Protein AF-K9UGD4-F1 (afdb_monomer)

Solvent-accessible surface area (backbone atoms only — not comparable to full-atom values): 19924 Å² total; per-residue (Å²): 114,71,71,57,47,52,51,20,52,48,38,29,52,51,13,61,75,68,72,34,64,68,47,26,52,52,15,49,51,51,35,48,65,64,44,52,64,57,52,49,63,68,46,60,83,74,57,71,91,86,61,56,80,67,58,57,52,52,53,53,53,51,52,52,50,51,54,50,50,53,50,49,40,57,74,69,40,46,65,58,52,51,49,55,59,54,70,76,49,70,60,68,63,57,50,52,54,50,51,54,54,48,52,53,50,50,52,51,53,51,50,50,51,51,52,51,51,52,50,52,49,51,53,53,51,50,52,52,53,49,49,51,51,51,52,51,50,49,52,54,50,51,51,49,52,54,51,51,54,46,52,51,58,44,48,69,49,31,34,44,99,85,69,45,63,50,54,49,78,66,42,27,52,51,45,34,52,53,51,46,55,49,52,72,74,43,55,34,62,54,40,28,53,50,50,38,49,38,26,75,71,46,30,42,41,31,28,28,57,41,92,87,77,60,33,62,36,66,37,100,85,78,43,75,30,74,26,86,84,84,27,55,44,52,35,65,56,49,66,68,43,41,60,34,64,38,45,66,22,65,34,58,58,19,54,40,50,61,23,30,30,34,45,14,32,34,30,42,15,34,28,38,47,12,32,36,23,34,12,34,29,41,49,14,31,32,35,48,11,32,40,38,72,39,32,44,47,34,48,42,81,89,54,40,30,49,48,51,95,91,52,80,57,35,64,70,53,0,34,31,22,10,33,40,45,31,55,29,38,29,41,66,41,34,66,68,48,70,67,57,48,49,52,49,33,25,54,27,38,76,71,19,40,75,29,36,68,92,54,46,84,94,51,63,59,57,53,79,71,55,74,62,86,75,60,64,69,70,69,64,70,84,77,118

InterPro domains:
  IPR001646 Pentapeptide repeat [PF00805] (259-296)

Radius of gyration: 50.96 Å; Cα contacts (8 Å, |Δi|>4): 561; chains: 1; bounding box: 109×53×135 Å

Sequence (384 aa):
MIWFNVLGAIAIGCGILFKNTGLTVAGCAISFGLSVPIIYRGIRPKIPRTLSSRQQLQIVTTITMLVVIINLLKFGGFFTYIGNLSAGTDWSAVGALGLWGGAIGQTIVATIAALVSWRQYIVSRDLTLEQNRLNHQQNVITQQQTIDNYFQGICDLVLDDNGFLEDWPQERAFAVGRTAALLGSVNAEGKARVLRFLSRSKLLTPLERDLRLGRVVLNGDGRYDEDRIAGVRVINLGVILAGTDLSKTDLPWTDLSDANLIRTNLSGCVLFKANLARAILYQAKLTNADIFGARFFYGDLESATPRARDRTPDYITGEFSGAVVEDVDFTNVRRMSEEQRYYCCAWCGEASRRTIPGGCKGIPNRLLSIDYSSSAQAFDDDYM

Mean predicted aligned error: 15.13 Å

Nearest PDB structures (foldseek):
  5di5-assembly1_A-2  TM=8.325E-01  e=1.592E-05  synthetic construct
  4yc5-assembly1_A  TM=8.523E-01  e=4.695E-05  synthetic construct
  2j8i-assembly2_B  TM=9.470E-01  e=1.985E-04  Nostoc punctiforme
  5dra-assembly1_A-2  TM=7.781E-01  e=2.424E-05  synthetic construct
  3n90-assembly1_A  TM=4.749E-01  e=1.004E-06  Arabidopsis thaliana

Organism: Chamaesiphon minutus (strain ATCC 27169 / PCC 6605) (NCBI:txid1173020)

pLDDT: mean 84.46, std 14.89, range [32.44, 98.25]

Structure (mmCIF, N/CA/C/O backbone):
data_AF-K9UGD4-F1
#
_entry.id   AF-K9UGD4-F1
#
loop_
_atom_site.group_PDB
_atom_site.id
_atom_site.type_symbol
_atom_site.label_atom_id
_atom_site.label_alt_id
_atom_site.label_comp_id
_atom_site.label_asym_id
_atom_site.label_entity_id
_atom_site.label_seq_id
_atom_site.pdbx_PDB_ins_code
_atom_site.Cartn_x
_atom_site.Cartn_y
_atom_site.Cartn_z
_atom_site.occupancy
_atom_site.B_iso_or_equiv
_atom_site.auth_seq_id
_atom_site.auth_comp_id
_atom_site.auth_asym_id
_atom_site.auth_atom_id
_atom_site.pdbx_PDB_model_num
ATOM 1 N N . MET A 1 1 ? 46.139 -9.543 -102.394 1.00 53.31 1 MET A N 1
ATOM 2 C CA . MET A 1 1 ? 46.647 -9.008 -101.106 1.00 53.31 1 MET A CA 1
ATOM 3 C C . MET A 1 1 ? 47.689 -9.906 -100.445 1.00 53.31 1 MET A C 1
ATOM 5 O O . MET A 1 1 ? 48.696 -9.365 -100.020 1.00 53.31 1 MET A O 1
ATOM 9 N N . ILE A 1 2 ? 47.523 -11.237 -100.407 1.00 54.72 2 ILE A N 1
ATOM 10 C CA . ILE A 1 2 ? 48.516 -12.165 -99.813 1.00 54.72 2 ILE A CA 1
ATOM 11 C C . ILE A 1 2 ? 49.911 -12.018 -100.460 1.00 54.72 2 ILE A C 1
ATOM 13 O O . ILE A 1 2 ? 50.907 -11.933 -99.751 1.00 54.72 2 ILE A O 1
ATOM 17 N N . TRP A 1 3 ? 49.971 -11.846 -101.786 1.00 55.94 3 TRP A N 1
ATOM 18 C CA . TRP A 1 3 ? 51.218 -11.637 -102.538 1.00 55.94 3 TRP A CA 1
ATOM 19 C C . TRP A 1 3 ? 52.055 -10.419 -102.098 1.00 55.94 3 TRP A C 1
ATOM 21 O O . TRP A 1 3 ? 53.278 -10.461 -102.186 1.00 55.94 3 TRP A O 1
ATOM 31 N N . PHE A 1 4 ? 51.435 -9.365 -101.555 1.00 61.09 4 PHE A N 1
ATOM 32 C CA . PHE A 1 4 ? 52.164 -8.180 -101.081 1.00 61.09 4 PHE A CA 1
ATOM 33 C C . PHE A 1 4 ? 52.776 -8.372 -99.682 1.00 61.09 4 PHE A C 1
ATOM 35 O O . PHE A 1 4 ? 53.856 -7.852 -99.418 1.00 61.09 4 PHE A O 1
ATOM 42 N N . ASN A 1 5 ? 52.155 -9.181 -98.814 1.00 59.47 5 ASN A N 1
ATOM 43 C CA . ASN A 1 5 ? 52.759 -9.574 -97.533 1.00 59.47 5 ASN A CA 1
ATOM 44 C C . ASN A 1 5 ? 53.927 -10.548 -97.732 1.00 59.47 5 ASN A C 1
ATOM 46 O O . ASN A 1 5 ? 54.911 -10.486 -97.000 1.00 59.47 5 ASN A O 1
ATOM 50 N N . VAL A 1 6 ? 53.851 -11.402 -98.757 1.00 66.19 6 VAL A N 1
ATOM 51 C CA . VAL A 1 6 ? 54.970 -12.266 -99.158 1.00 66.19 6 VAL A CA 1
ATOM 52 C C . VAL A 1 6 ? 56.151 -11.421 -99.652 1.00 66.19 6 VAL A C 1
ATOM 54 O O . VAL A 1 6 ? 57.276 -11.657 -99.225 1.00 66.19 6 VAL A O 1
ATOM 57 N N . LEU A 1 7 ? 55.908 -10.369 -100.445 1.00 66.25 7 LEU A N 1
ATOM 58 C CA . LEU A 1 7 ? 56.938 -9.394 -100.840 1.00 66.25 7 LEU A CA 1
ATOM 59 C C . LEU A 1 7 ? 57.565 -8.662 -99.641 1.00 66.25 7 LEU A C 1
ATOM 61 O O . LEU A 1 7 ? 58.784 -8.512 -99.588 1.00 66.25 7 LEU A O 1
ATOM 65 N N . GLY A 1 8 ? 56.758 -8.260 -98.653 1.00 64.50 8 GLY A N 1
ATOM 66 C CA . GLY A 1 8 ? 57.254 -7.670 -97.404 1.00 64.50 8 GLY A CA 1
ATOM 67 C C . GLY A 1 8 ? 58.125 -8.636 -96.591 1.00 64.50 8 GLY A C 1
ATOM 68 O O . GLY A 1 8 ? 59.194 -8.255 -96.121 1.00 64.50 8 GLY A O 1
ATOM 69 N N . ALA A 1 9 ? 57.723 -9.905 -96.480 1.00 66.38 9 ALA A N 1
ATOM 70 C CA . ALA A 1 9 ? 58.501 -10.942 -95.800 1.00 66.38 9 ALA A CA 1
ATOM 71 C C . ALA A 1 9 ? 59.818 -11.270 -96.528 1.00 66.38 9 ALA A C 1
ATOM 73 O O . ALA A 1 9 ? 60.846 -11.457 -95.877 1.00 66.38 9 ALA A O 1
ATOM 74 N N . ILE A 1 10 ? 59.816 -11.268 -97.866 1.00 72.44 10 ILE A N 1
ATOM 75 C CA . ILE A 1 10 ? 61.026 -11.429 -98.686 1.00 72.44 10 ILE A CA 1
ATOM 76 C C . ILE A 1 10 ? 61.976 -10.239 -98.482 1.00 72.44 10 ILE A C 1
ATOM 78 O O . ILE A 1 10 ? 63.172 -10.444 -98.298 1.00 72.44 10 ILE A O 1
ATOM 82 N N . ALA A 1 11 ? 61.464 -9.004 -98.435 1.00 67.56 11 ALA A N 1
ATOM 83 C CA . ALA A 1 11 ? 62.275 -7.814 -98.165 1.00 67.56 11 ALA A CA 1
ATOM 84 C C . ALA A 1 11 ? 62.915 -7.840 -96.762 1.00 67.56 11 ALA A C 1
ATOM 86 O O . ALA A 1 11 ? 64.081 -7.473 -96.608 1.00 67.56 11 ALA A O 1
ATOM 87 N N . ILE A 1 12 ? 62.189 -8.335 -95.753 1.00 72.12 12 ILE A N 1
ATOM 88 C CA . ILE A 1 12 ? 62.717 -8.556 -94.397 1.00 72.12 12 ILE A CA 1
ATOM 89 C C . ILE A 1 12 ? 63.806 -9.638 -94.414 1.00 72.12 12 ILE A C 1
ATOM 91 O O . ILE A 1 12 ? 64.888 -9.416 -93.875 1.00 72.12 12 ILE A O 1
ATOM 95 N N . GLY A 1 13 ? 63.561 -10.775 -95.076 1.00 69.44 13 GLY A N 1
ATOM 96 C CA . GLY A 1 13 ? 64.538 -11.861 -95.211 1.00 69.44 13 GLY A CA 1
ATOM 97 C C . GLY A 1 13 ? 65.832 -11.413 -95.897 1.00 69.44 13 GLY A C 1
ATOM 98 O O . GLY A 1 13 ? 66.921 -11.661 -95.380 1.00 69.44 13 GLY A O 1
ATOM 99 N N . CYS A 1 14 ? 65.722 -10.666 -97.000 1.00 71.00 14 CYS A N 1
ATOM 100 C CA . CYS A 1 14 ? 66.868 -10.064 -97.682 1.00 71.00 14 CYS A CA 1
ATOM 101 C C . CYS A 1 14 ? 67.593 -9.037 -96.797 1.00 71.00 14 CYS A C 1
ATOM 103 O O . CYS A 1 14 ? 68.820 -9.027 -96.751 1.00 71.00 14 CYS A O 1
ATOM 105 N N . GLY A 1 15 ? 66.868 -8.201 -96.048 1.00 68.69 15 GLY A N 1
ATOM 106 C CA . GLY A 1 15 ? 67.481 -7.228 -95.140 1.00 68.69 15 GLY A CA 1
ATOM 107 C C . GLY A 1 15 ? 68.288 -7.878 -94.008 1.00 68.69 15 GLY A C 1
ATOM 108 O O . GLY A 1 15 ? 69.361 -7.383 -93.666 1.00 68.69 15 GLY A O 1
ATOM 109 N N . ILE A 1 16 ? 67.816 -9.012 -93.474 1.00 72.69 16 ILE A N 1
ATOM 110 C CA . ILE A 1 16 ? 68.529 -9.797 -92.451 1.00 72.69 16 ILE A CA 1
ATOM 111 C C . ILE A 1 16 ? 69.770 -10.475 -93.053 1.00 72.69 16 ILE A C 1
ATOM 113 O O . ILE A 1 16 ? 70.847 -10.402 -92.462 1.00 72.69 16 ILE A O 1
ATOM 117 N N . LEU A 1 17 ? 69.647 -11.077 -94.242 1.00 74.38 17 LEU A N 1
ATOM 118 C CA . LEU A 1 17 ? 70.752 -11.755 -94.936 1.00 74.38 17 LEU A CA 1
ATOM 119 C C . LEU A 1 17 ? 71.898 -10.804 -95.308 1.00 74.38 17 LEU A C 1
ATOM 121 O O . LEU A 1 17 ? 73.062 -11.147 -95.123 1.00 74.38 17 LEU A O 1
ATOM 125 N N . PHE A 1 18 ? 71.583 -9.593 -95.774 1.00 76.25 18 PHE A N 1
ATOM 126 C CA . PHE A 1 18 ? 72.583 -8.594 -96.169 1.00 76.25 18 PHE A CA 1
ATOM 127 C C . PHE A 1 18 ? 72.978 -7.624 -95.039 1.00 76.25 18 PHE A C 1
ATOM 129 O O . PHE A 1 18 ? 73.669 -6.641 -95.299 1.00 76.25 18 PHE A O 1
ATOM 136 N N . LYS A 1 19 ? 72.546 -7.877 -93.789 1.00 69.94 19 LYS A N 1
ATOM 137 C CA . LYS A 1 19 ? 72.773 -7.012 -92.608 1.00 69.94 19 LYS A CA 1
ATOM 138 C C . LYS A 1 19 ? 72.450 -5.526 -92.850 1.00 69.94 19 LYS A C 1
ATOM 140 O O . LYS A 1 19 ? 73.066 -4.643 -92.257 1.00 69.94 19 LYS A O 1
ATOM 145 N N . ASN A 1 20 ? 71.474 -5.237 -93.708 1.00 73.44 20 ASN A N 1
ATOM 146 C CA . ASN A 1 20 ? 71.065 -3.872 -94.017 1.00 73.44 20 ASN A CA 1
ATOM 147 C C . ASN A 1 20 ? 69.821 -3.512 -93.198 1.00 73.44 20 ASN A C 1
ATOM 149 O O . ASN A 1 20 ? 68.700 -3.912 -93.531 1.00 73.44 20 ASN A O 1
ATOM 153 N N . THR A 1 21 ? 70.039 -2.739 -92.132 1.00 70.06 21 THR A N 1
ATOM 154 C CA . THR A 1 21 ? 69.009 -2.273 -91.192 1.00 70.06 21 THR A CA 1
ATOM 155 C C . THR A 1 21 ? 67.934 -1.419 -91.862 1.00 70.06 21 THR A C 1
ATOM 157 O O . THR A 1 21 ? 66.762 -1.527 -91.509 1.00 70.06 21 THR A O 1
ATOM 160 N N . GLY A 1 22 ? 68.284 -0.617 -92.872 1.00 73.81 22 GLY A N 1
ATOM 161 C CA . GLY A 1 22 ? 67.316 0.219 -93.590 1.00 73.81 22 GLY A CA 1
ATOM 162 C C . GLY A 1 22 ? 66.292 -0.608 -94.367 1.00 73.81 22 GLY A C 1
ATOM 163 O O . GLY A 1 22 ? 65.090 -0.350 -94.295 1.00 73.81 22 GLY A O 1
ATOM 164 N N . LEU A 1 23 ? 66.755 -1.658 -95.051 1.00 74.00 23 LEU A N 1
ATOM 165 C CA . LEU A 1 23 ? 65.893 -2.539 -95.844 1.00 74.00 23 LEU A CA 1
ATOM 166 C C . LEU A 1 23 ? 64.954 -3.373 -94.958 1.00 74.00 23 LEU A C 1
ATOM 168 O O . LEU A 1 23 ? 63.794 -3.594 -95.304 1.00 74.00 23 LEU A O 1
ATOM 172 N N . THR A 1 24 ? 65.442 -3.794 -93.788 1.00 70.25 24 THR A N 1
ATOM 173 C CA . THR A 1 24 ? 64.642 -4.544 -92.807 1.00 70.25 24 THR A CA 1
ATOM 174 C C . THR A 1 24 ? 63.559 -3.670 -92.190 1.00 70.25 24 THR A C 1
ATOM 176 O O . THR A 1 24 ? 62.409 -4.095 -92.101 1.00 70.25 24 THR A O 1
ATOM 179 N N . VAL A 1 25 ? 63.894 -2.432 -91.817 1.00 72.56 25 VAL A N 1
ATOM 180 C CA . VAL A 1 25 ? 62.923 -1.470 -91.274 1.00 72.56 25 VAL A CA 1
ATOM 181 C C . VAL A 1 25 ? 61.857 -1.122 -92.315 1.00 72.56 25 VAL A C 1
ATOM 183 O O . VAL A 1 25 ? 60.670 -1.132 -91.989 1.00 72.56 25 VAL A O 1
ATOM 186 N N . ALA A 1 26 ? 62.246 -0.894 -93.573 1.00 73.06 26 ALA A N 1
ATOM 187 C CA . ALA A 1 26 ? 61.303 -0.630 -94.660 1.00 73.06 26 ALA A CA 1
ATOM 188 C C . ALA A 1 26 ? 60.373 -1.829 -94.925 1.00 73.06 26 ALA A C 1
ATOM 190 O O . ALA A 1 26 ? 59.159 -1.657 -95.045 1.00 73.06 26 ALA A O 1
ATOM 191 N N . GLY A 1 27 ? 60.916 -3.052 -94.940 1.00 71.31 27 GLY A N 1
ATOM 192 C CA . GLY A 1 27 ? 60.131 -4.282 -95.076 1.00 71.31 27 GLY A CA 1
ATOM 193 C C . GLY A 1 27 ? 59.131 -4.478 -93.931 1.00 71.31 27 GLY A C 1
ATOM 194 O O . GLY A 1 27 ? 57.958 -4.761 -94.178 1.00 71.31 27 GLY A O 1
ATOM 195 N N . CYS A 1 28 ? 59.556 -4.245 -92.684 1.00 72.25 28 CYS A N 1
ATOM 196 C CA . CYS A 1 28 ? 58.683 -4.283 -91.509 1.00 72.25 28 CYS A CA 1
ATOM 197 C C . CYS A 1 28 ? 57.573 -3.227 -91.578 1.00 72.25 28 CYS A C 1
ATOM 199 O O . CYS A 1 28 ? 56.420 -3.546 -91.293 1.00 72.25 28 CYS A O 1
ATOM 201 N N . ALA A 1 29 ? 57.887 -1.998 -91.996 1.00 73.25 29 ALA A N 1
ATOM 202 C CA . ALA A 1 29 ? 56.906 -0.921 -92.121 1.00 73.25 29 ALA A CA 1
ATOM 203 C C . ALA A 1 29 ? 55.830 -1.234 -93.176 1.00 73.25 29 ALA A C 1
ATOM 205 O O . ALA A 1 29 ? 54.641 -1.040 -92.921 1.00 73.25 29 ALA A O 1
ATOM 206 N N . ILE A 1 30 ? 56.230 -1.785 -94.327 1.00 72.81 30 ILE A N 1
ATOM 207 C CA . ILE A 1 30 ? 55.307 -2.197 -95.395 1.00 72.81 30 ILE A CA 1
ATOM 208 C C . ILE A 1 30 ? 54.422 -3.358 -94.923 1.00 72.81 30 ILE A C 1
ATOM 210 O O . ILE A 1 30 ? 53.201 -3.306 -95.072 1.00 72.81 30 ILE A O 1
ATOM 214 N N . SER A 1 31 ? 55.017 -4.378 -94.299 1.00 72.25 31 SER A N 1
ATOM 215 C CA . SER A 1 31 ? 54.279 -5.545 -93.798 1.00 72.25 31 SER A CA 1
ATOM 216 C C . SER A 1 31 ? 53.299 -5.164 -92.679 1.00 72.25 31 SER A C 1
ATOM 218 O O . SER A 1 31 ? 52.164 -5.647 -92.632 1.00 72.25 31 SER A O 1
ATOM 220 N N . PHE A 1 32 ? 53.689 -4.222 -91.814 1.00 75.00 32 PHE A N 1
ATOM 221 C CA . PHE A 1 32 ? 52.824 -3.667 -90.776 1.00 75.00 32 PHE A CA 1
ATOM 222 C C . PHE A 1 32 ? 51.655 -2.877 -91.379 1.00 75.00 32 PHE A C 1
ATOM 224 O O . PHE A 1 32 ? 50.497 -3.164 -91.069 1.00 75.00 32 PHE A O 1
ATOM 231 N N . GLY A 1 33 ? 51.932 -1.946 -92.298 1.00 72.06 33 GLY A N 1
ATOM 232 C CA . GLY A 1 33 ? 50.908 -1.130 -92.958 1.00 72.06 33 GLY A CA 1
ATOM 233 C C . GLY A 1 33 ? 49.870 -1.957 -93.724 1.00 72.06 33 GLY A C 1
ATOM 234 O O . GLY A 1 33 ? 48.686 -1.625 -93.708 1.00 72.06 33 GLY A O 1
ATOM 235 N N . LEU A 1 34 ? 50.283 -3.074 -94.330 1.00 72.69 34 LEU A N 1
ATOM 236 C CA . LEU A 1 34 ? 49.388 -3.993 -95.043 1.00 72.69 34 LEU A CA 1
ATOM 237 C C . LEU A 1 34 ? 48.601 -4.930 -94.113 1.00 72.69 34 LEU A C 1
ATOM 239 O O . LEU A 1 34 ? 47.505 -5.370 -94.469 1.00 72.69 34 LEU A O 1
ATOM 243 N N . SER A 1 35 ? 49.119 -5.218 -92.917 1.00 68.88 35 SER A N 1
ATOM 244 C CA . SER A 1 35 ? 48.467 -6.101 -91.940 1.00 68.88 35 SER A CA 1
ATOM 245 C C . SER A 1 35 ? 47.388 -5.390 -91.113 1.00 68.88 35 SER A C 1
ATOM 247 O O . SER A 1 35 ? 46.383 -6.006 -90.749 1.00 68.88 35 SER A O 1
ATOM 249 N N . VAL A 1 36 ? 47.536 -4.082 -90.866 1.00 70.94 36 VAL A N 1
ATOM 250 C CA . VAL A 1 36 ? 46.583 -3.276 -90.077 1.00 70.94 36 VAL A CA 1
ATOM 251 C C . VAL A 1 36 ? 45.142 -3.315 -90.631 1.00 70.94 36 VAL A C 1
ATOM 253 O O . VAL A 1 36 ? 44.228 -3.591 -89.851 1.00 70.94 36 VAL A O 1
ATOM 256 N N . PRO A 1 37 ? 44.875 -3.134 -91.943 1.00 67.06 37 PRO A N 1
ATOM 257 C CA . PRO A 1 37 ? 43.516 -3.185 -92.495 1.00 67.06 37 PRO A CA 1
ATOM 258 C C . PRO A 1 37 ? 42.855 -4.567 -92.388 1.00 67.06 37 PRO A C 1
ATOM 260 O O . PRO A 1 37 ? 41.634 -4.667 -92.244 1.00 67.06 37 PRO A O 1
ATOM 263 N N . ILE A 1 38 ? 43.657 -5.636 -92.456 1.00 68.19 38 ILE A N 1
ATOM 264 C CA . ILE A 1 38 ? 43.190 -7.028 -92.373 1.00 68.19 38 ILE A CA 1
ATOM 265 C C . ILE A 1 38 ? 42.728 -7.326 -90.946 1.00 68.19 38 ILE A C 1
ATOM 267 O O . ILE A 1 38 ? 41.613 -7.808 -90.735 1.00 68.19 38 ILE A O 1
ATOM 271 N N . ILE A 1 39 ? 43.551 -6.957 -89.964 1.00 65.25 39 ILE A N 1
ATOM 272 C CA . ILE A 1 39 ? 43.232 -7.099 -88.542 1.00 65.25 39 ILE A CA 1
ATOM 273 C C . ILE A 1 39 ? 42.026 -6.219 -88.179 1.00 65.25 39 ILE A C 1
ATOM 275 O O . ILE A 1 39 ? 41.103 -6.681 -87.508 1.00 65.25 39 ILE A O 1
ATOM 279 N N . TYR A 1 40 ? 41.969 -4.987 -88.695 1.00 66.81 40 TYR A N 1
ATOM 280 C CA . TYR A 1 40 ? 40.851 -4.068 -88.467 1.00 66.81 40 TYR A CA 1
ATOM 281 C C . TYR A 1 40 ? 39.510 -4.640 -88.956 1.00 66.81 40 TYR A C 1
ATOM 283 O O . TYR A 1 40 ? 38.514 -4.576 -88.234 1.00 66.81 40 TYR A O 1
ATOM 291 N N . ARG A 1 41 ? 39.472 -5.278 -90.137 1.00 66.69 41 ARG A N 1
ATOM 292 C CA . ARG A 1 41 ? 38.261 -5.964 -90.630 1.00 66.69 41 ARG A CA 1
ATOM 293 C C . ARG A 1 41 ? 37.861 -7.170 -89.776 1.00 66.69 41 ARG A C 1
ATOM 295 O O . ARG A 1 41 ? 36.665 -7.391 -89.608 1.00 66.69 41 ARG A O 1
ATOM 302 N N . GLY A 1 42 ? 38.823 -7.915 -89.230 1.00 66.12 42 GLY A N 1
ATOM 303 C CA . GLY A 1 42 ? 38.563 -9.085 -88.381 1.00 66.12 42 GLY A CA 1
ATOM 304 C C . GLY A 1 42 ? 38.074 -8.743 -86.968 1.00 66.12 42 GLY A C 1
ATOM 305 O O . GLY A 1 42 ? 37.269 -9.482 -86.402 1.00 66.12 42 GLY A O 1
ATOM 306 N N . ILE A 1 43 ? 38.518 -7.613 -86.408 1.00 61.22 43 ILE A N 1
ATOM 307 C CA . ILE A 1 43 ? 38.141 -7.171 -85.056 1.00 61.22 43 ILE A CA 1
ATOM 308 C C . ILE A 1 43 ? 36.819 -6.383 -85.064 1.00 61.22 43 ILE A C 1
ATOM 310 O O . ILE A 1 43 ? 36.044 -6.497 -84.115 1.00 61.22 43 ILE A O 1
ATOM 314 N N . ARG A 1 44 ? 36.496 -5.659 -86.151 1.00 62.53 44 ARG A N 1
ATOM 315 C CA . ARG A 1 44 ? 35.274 -4.834 -86.293 1.00 62.53 44 ARG A CA 1
ATOM 316 C C . ARG A 1 44 ? 33.957 -5.507 -85.848 1.00 62.53 44 ARG A C 1
ATOM 318 O O . ARG A 1 44 ? 33.171 -4.819 -85.203 1.00 62.53 44 ARG A O 1
ATOM 325 N N . PRO A 1 45 ? 33.672 -6.793 -86.141 1.00 60.19 45 PRO A N 1
ATOM 326 C CA . PRO A 1 45 ? 32.421 -7.424 -85.709 1.00 60.19 45 PRO A CA 1
ATOM 327 C C . PRO A 1 45 ? 32.420 -7.918 -84.250 1.00 60.19 45 PRO A C 1
ATOM 329 O O . PRO A 1 45 ? 31.350 -8.222 -83.734 1.00 60.19 45 PRO A O 1
ATOM 332 N N . LYS A 1 46 ? 33.579 -7.999 -83.578 1.00 60.66 46 LYS A N 1
ATOM 333 C CA . LYS A 1 46 ? 33.704 -8.462 -82.179 1.00 60.66 46 LYS A CA 1
ATOM 334 C C . LYS A 1 46 ? 33.753 -7.322 -81.155 1.00 60.66 46 LYS A C 1
ATOM 336 O O . LYS A 1 46 ? 33.795 -7.592 -79.959 1.00 60.66 46 LYS A O 1
ATOM 341 N N . ILE A 1 47 ? 33.745 -6.064 -81.603 1.00 59.59 47 ILE A N 1
ATOM 342 C CA . ILE A 1 47 ? 33.701 -4.894 -80.719 1.00 59.59 47 ILE A CA 1
ATOM 343 C C . ILE A 1 47 ? 32.241 -4.686 -80.271 1.00 59.59 47 ILE A C 1
ATOM 345 O O . ILE A 1 47 ? 31.382 -4.440 -81.124 1.00 59.59 47 ILE A O 1
ATOM 349 N N . PRO A 1 48 ? 31.927 -4.791 -78.966 1.00 57.78 48 PRO A N 1
ATOM 350 C CA . PRO A 1 48 ? 30.561 -4.654 -78.473 1.00 57.78 48 PRO A CA 1
ATOM 351 C C . PRO A 1 48 ? 29.975 -3.274 -78.821 1.00 57.78 48 PRO A C 1
ATOM 353 O O . PRO A 1 48 ? 30.616 -2.241 -78.621 1.00 57.78 48 PRO A O 1
ATOM 356 N N . ARG A 1 49 ? 28.736 -3.251 -79.340 1.00 59.78 49 ARG A N 1
ATOM 357 C CA . ARG A 1 49 ? 28.018 -2.052 -79.839 1.00 59.78 49 ARG A CA 1
ATOM 358 C C . ARG A 1 49 ? 27.603 -1.041 -78.750 1.00 59.78 49 ARG A C 1
ATOM 360 O O . ARG A 1 49 ? 26.834 -0.132 -79.033 1.00 59.78 49 ARG A O 1
ATOM 367 N N . THR A 1 50 ? 28.092 -1.181 -77.521 1.00 58.94 50 THR A N 1
ATOM 368 C CA . THR A 1 50 ? 27.717 -0.351 -76.363 1.00 58.94 50 THR A CA 1
ATOM 369 C C . THR A 1 50 ? 28.692 0.794 -76.063 1.00 58.94 50 THR A C 1
ATOM 371 O O . THR A 1 50 ? 28.444 1.569 -75.146 1.00 58.94 50 THR A O 1
ATOM 374 N N . LEU A 1 51 ? 29.779 0.949 -76.830 1.00 58.19 51 LEU A N 1
ATOM 375 C CA . LEU A 1 51 ? 30.772 2.017 -76.636 1.00 58.19 51 LEU A CA 1
ATOM 376 C C . LEU A 1 51 ? 30.675 3.086 -77.732 1.00 58.19 51 LEU A C 1
ATOM 378 O O . LEU A 1 51 ? 30.672 2.768 -78.921 1.00 58.19 51 LEU A O 1
ATOM 382 N N . SER A 1 52 ? 30.631 4.359 -77.327 1.00 64.94 52 SER A N 1
ATOM 383 C CA . SER A 1 52 ? 30.579 5.508 -78.242 1.00 64.94 52 SER A CA 1
ATOM 384 C C . SER A 1 52 ? 31.833 5.587 -79.127 1.00 64.94 52 SER A C 1
ATOM 386 O O . SER A 1 52 ? 32.928 5.198 -78.713 1.00 64.94 52 SER A O 1
ATOM 388 N N . SER A 1 53 ? 31.709 6.137 -80.342 1.00 64.00 53 SER A N 1
ATOM 389 C CA . SER A 1 53 ? 32.809 6.191 -81.324 1.00 64.00 53 SER A CA 1
ATOM 390 C C . SER A 1 53 ? 34.079 6.892 -80.810 1.00 64.00 53 SER A C 1
ATOM 392 O O . SER A 1 53 ? 35.171 6.601 -81.290 1.00 64.00 53 SER A O 1
ATOM 394 N N . ARG A 1 54 ? 33.966 7.773 -79.802 1.00 66.12 54 ARG A N 1
ATOM 395 C CA . ARG A 1 54 ? 35.119 8.416 -79.144 1.00 66.12 54 ARG A CA 1
ATOM 396 C C . ARG A 1 54 ? 35.846 7.486 -78.160 1.00 66.12 54 ARG A C 1
ATOM 398 O O . ARG A 1 54 ? 37.072 7.489 -78.135 1.00 66.12 54 ARG A O 1
ATOM 405 N N . GLN A 1 55 ? 35.120 6.660 -77.403 1.00 63.41 55 GLN A N 1
ATOM 406 C CA . GLN A 1 55 ? 35.705 5.725 -76.428 1.00 63.41 55 GLN A CA 1
ATOM 407 C C . GLN A 1 55 ? 36.465 4.583 -77.113 1.00 63.41 55 GLN A C 1
ATOM 409 O O . GLN A 1 55 ? 37.533 4.185 -76.656 1.00 63.41 55 GLN A O 1
ATOM 414 N N . GLN A 1 56 ? 35.964 4.097 -78.252 1.00 61.91 56 GLN A N 1
ATOM 415 C CA . GLN A 1 56 ? 36.654 3.062 -79.029 1.00 61.91 56 GLN A CA 1
ATOM 416 C C . GLN A 1 56 ? 38.009 3.552 -79.561 1.00 61.91 56 GLN A C 1
ATOM 418 O O . GLN A 1 56 ? 38.989 2.811 -79.516 1.00 61.91 56 GLN A O 1
ATOM 423 N N . LEU A 1 57 ? 38.087 4.812 -80.008 1.00 68.38 57 LEU A N 1
ATOM 424 C CA . LEU A 1 57 ? 39.338 5.401 -80.485 1.00 68.38 57 LEU A CA 1
ATOM 425 C C . LEU A 1 57 ? 40.355 5.569 -79.345 1.00 68.38 57 LEU A C 1
ATOM 427 O O . LEU A 1 57 ? 41.519 5.236 -79.535 1.00 68.38 57 LEU A O 1
ATOM 431 N N . GLN A 1 58 ? 39.915 6.017 -78.163 1.00 72.25 58 GLN A N 1
ATOM 432 C CA . GLN A 1 58 ? 40.785 6.208 -76.993 1.00 72.25 58 GLN A CA 1
ATOM 433 C C . GLN A 1 58 ? 41.385 4.900 -76.465 1.00 72.25 58 GLN A C 1
ATOM 435 O O . GLN A 1 58 ? 42.555 4.873 -76.089 1.00 72.25 58 GLN A O 1
ATOM 440 N N . ILE A 1 59 ? 40.610 3.812 -76.452 1.00 72.50 59 ILE A N 1
ATOM 441 C CA . ILE A 1 59 ? 41.095 2.496 -76.005 1.00 72.50 59 ILE A CA 1
ATOM 442 C C . ILE A 1 59 ? 42.139 1.953 -76.984 1.00 72.50 59 ILE A C 1
ATOM 444 O O . ILE A 1 59 ? 43.187 1.460 -76.575 1.00 72.50 59 ILE A O 1
ATOM 448 N N . VAL A 1 60 ? 41.888 2.070 -78.291 1.00 75.19 60 VAL A N 1
ATOM 449 C CA . VAL A 1 60 ? 42.837 1.581 -79.298 1.00 75.19 60 VAL A CA 1
ATOM 450 C C . VAL A 1 60 ? 44.144 2.368 -79.242 1.00 75.19 60 VAL A C 1
ATOM 452 O O . VAL A 1 60 ? 45.201 1.743 -79.259 1.00 75.19 60 VAL A O 1
ATOM 455 N N . THR A 1 61 ? 44.097 3.700 -79.124 1.00 74.50 61 THR A N 1
ATOM 456 C CA . THR A 1 61 ? 45.310 4.532 -79.050 1.00 74.50 61 THR A CA 1
ATOM 457 C C . THR A 1 61 ? 46.106 4.314 -77.768 1.00 74.50 61 THR A C 1
ATOM 459 O O . THR A 1 61 ? 47.333 4.284 -77.823 1.00 74.50 61 THR A O 1
ATOM 462 N N . THR A 1 62 ? 45.452 4.110 -76.621 1.00 75.12 62 THR A N 1
ATOM 463 C CA . THR A 1 62 ? 46.161 3.796 -75.365 1.00 75.12 62 THR A CA 1
ATOM 464 C C . THR A 1 62 ? 46.840 2.432 -75.417 1.00 75.12 62 THR A C 1
ATOM 466 O O . THR A 1 62 ? 47.987 2.312 -74.986 1.00 75.12 62 THR A O 1
ATOM 469 N N . ILE A 1 63 ? 46.195 1.419 -76.003 1.00 78.88 63 ILE A N 1
ATOM 470 C CA . ILE A 1 63 ? 46.800 0.090 -76.162 1.00 78.88 63 ILE A CA 1
ATOM 471 C C . ILE A 1 63 ?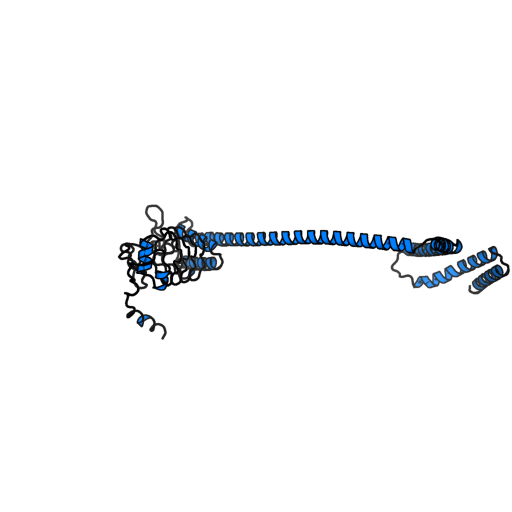 48.009 0.147 -77.103 1.00 78.88 63 ILE A C 1
ATOM 473 O O . ILE A 1 63 ? 49.066 -0.384 -76.759 1.00 78.88 63 ILE A O 1
ATOM 477 N N . THR A 1 64 ? 47.915 0.806 -78.264 1.00 75.4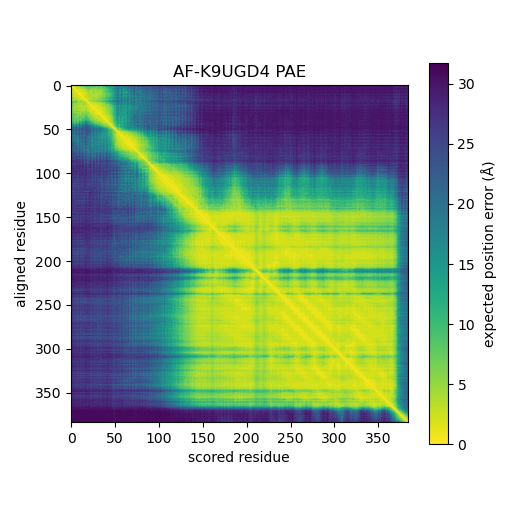4 64 THR A N 1
ATOM 478 C CA . THR A 1 64 ? 49.077 0.936 -79.163 1.00 75.44 64 THR A CA 1
ATOM 479 C C . THR A 1 64 ? 50.196 1.754 -78.540 1.00 75.44 64 THR A C 1
ATOM 481 O O . THR A 1 64 ? 51.355 1.370 -78.675 1.00 75.44 64 THR A O 1
ATOM 484 N N . MET A 1 65 ? 49.882 2.825 -77.809 1.00 78.38 65 MET A N 1
ATOM 485 C CA . MET A 1 65 ? 50.890 3.615 -77.101 1.00 78.38 65 MET A CA 1
ATOM 486 C C . MET A 1 65 ? 51.622 2.779 -76.041 1.00 78.38 65 MET A C 1
ATOM 488 O O . MET A 1 65 ? 52.850 2.804 -75.996 1.00 78.38 65 MET A O 1
ATOM 492 N N . LEU A 1 66 ? 50.906 1.969 -75.251 1.00 78.44 66 LEU A N 1
ATOM 493 C CA . LEU A 1 66 ? 51.508 1.050 -74.276 1.00 78.44 66 LEU A CA 1
ATOM 494 C C . LEU A 1 66 ? 52.417 0.013 -74.940 1.00 78.44 66 LEU A C 1
ATOM 496 O O . LEU A 1 66 ? 53.532 -0.222 -74.477 1.00 78.44 66 LEU A O 1
ATOM 500 N N . VAL A 1 67 ? 51.977 -0.581 -76.051 1.00 80.19 67 VAL A N 1
ATOM 501 C CA . VAL A 1 67 ? 52.785 -1.555 -76.799 1.00 80.19 67 VAL A CA 1
ATOM 502 C C . VAL A 1 67 ? 54.045 -0.902 -77.375 1.00 80.19 67 VAL A C 1
ATOM 504 O O . VAL A 1 67 ? 55.119 -1.503 -77.325 1.00 80.19 67 VAL A O 1
ATOM 507 N N . VAL A 1 68 ? 53.949 0.328 -77.886 1.00 79.31 68 VAL A N 1
ATOM 508 C CA . VAL A 1 68 ? 55.106 1.091 -78.378 1.00 79.31 68 VAL A CA 1
ATOM 509 C C . VAL A 1 68 ? 56.082 1.393 -77.242 1.00 79.31 68 VAL A C 1
ATOM 511 O O . VAL A 1 68 ? 57.274 1.145 -77.403 1.00 79.31 68 VAL A O 1
ATOM 514 N N . ILE A 1 69 ? 55.593 1.840 -76.080 1.00 78.50 69 ILE A N 1
ATOM 515 C CA . ILE A 1 69 ? 56.425 2.112 -74.897 1.00 78.50 69 ILE A CA 1
ATOM 516 C C . ILE A 1 69 ? 57.154 0.843 -74.444 1.00 78.50 69 ILE A C 1
ATOM 518 O O . ILE A 1 69 ? 58.368 0.867 -74.264 1.00 78.50 69 ILE A O 1
ATOM 522 N N . ILE A 1 70 ? 56.453 -0.288 -74.319 1.00 76.06 70 ILE A N 1
ATOM 523 C CA . ILE A 1 70 ? 57.064 -1.558 -73.895 1.00 76.06 70 ILE A CA 1
ATOM 524 C C . ILE A 1 70 ? 58.148 -2.009 -74.883 1.00 76.06 70 ILE A C 1
ATOM 526 O O . ILE A 1 70 ? 59.211 -2.467 -74.462 1.00 76.06 70 ILE A O 1
ATOM 530 N N . ASN A 1 71 ? 57.910 -1.872 -76.190 1.00 74.94 71 ASN A N 1
ATOM 531 C CA . ASN A 1 71 ? 58.901 -2.241 -77.201 1.00 74.94 71 ASN A CA 1
ATOM 532 C C . ASN A 1 71 ? 60.100 -1.283 -77.228 1.00 74.94 71 ASN A C 1
ATOM 534 O O . ASN A 1 71 ? 61.226 -1.754 -77.356 1.00 74.94 71 ASN A O 1
ATOM 538 N N . LEU A 1 72 ? 59.892 0.024 -77.034 1.00 74.88 72 LEU A N 1
ATOM 539 C CA . LEU A 1 72 ? 60.973 1.005 -76.871 1.00 74.88 72 LEU A CA 1
ATOM 540 C C . LEU A 1 72 ? 61.835 0.696 -75.644 1.00 74.88 72 LEU A C 1
ATOM 542 O O . LEU A 1 72 ? 63.059 0.697 -75.743 1.00 74.88 72 LEU A O 1
ATOM 546 N N . LEU A 1 73 ? 61.211 0.363 -74.511 1.00 72.31 73 LEU A N 1
ATOM 547 C CA . LEU A 1 73 ? 61.919 -0.024 -73.288 1.00 72.31 73 LEU A CA 1
ATOM 548 C C . LEU A 1 73 ? 62.716 -1.326 -73.473 1.00 72.31 73 LEU A C 1
ATOM 550 O O . LEU A 1 73 ? 63.834 -1.442 -72.971 1.00 72.31 73 LEU A O 1
ATOM 554 N N . LYS A 1 74 ? 62.185 -2.298 -74.228 1.00 71.50 74 LYS A N 1
ATOM 555 C CA . LYS A 1 74 ? 62.922 -3.522 -74.585 1.00 71.50 74 LYS A CA 1
ATOM 556 C C . LYS A 1 74 ? 64.087 -3.246 -75.537 1.00 71.50 74 LYS A C 1
ATOM 558 O O . LYS A 1 74 ? 65.175 -3.763 -75.307 1.00 71.50 74 LYS A O 1
ATOM 563 N N . PHE A 1 75 ? 63.880 -2.433 -76.572 1.00 73.75 75 PHE A N 1
ATOM 564 C CA . PHE A 1 75 ? 64.907 -2.107 -77.565 1.00 73.75 75 PHE A CA 1
ATOM 565 C C . PHE A 1 75 ? 66.046 -1.270 -76.971 1.00 73.75 75 PHE A C 1
ATOM 567 O O . PHE A 1 75 ? 67.210 -1.521 -77.260 1.00 73.75 75 PHE A O 1
ATOM 574 N N . GLY A 1 76 ? 65.725 -0.323 -76.086 1.00 70.94 76 GLY A N 1
ATOM 575 C CA . GLY A 1 76 ? 66.707 0.498 -75.376 1.00 70.94 76 GLY A CA 1
ATOM 576 C C . GLY A 1 76 ? 67.465 -0.230 -74.262 1.00 70.94 76 GLY A C 1
ATOM 577 O O . GLY A 1 76 ? 68.228 0.409 -73.545 1.00 70.94 76 GLY A O 1
ATOM 578 N N . GLY A 1 77 ? 67.242 -1.536 -74.064 1.00 68.00 77 GLY A N 1
ATOM 579 C CA . GLY A 1 77 ? 67.928 -2.313 -73.028 1.00 68.00 77 GLY A CA 1
ATOM 580 C C . GLY A 1 77 ? 67.589 -1.883 -71.597 1.00 68.00 77 GLY A C 1
ATOM 581 O O . GLY A 1 77 ? 68.335 -2.184 -70.670 1.00 68.00 77 GLY A O 1
ATOM 582 N N . PHE A 1 78 ? 66.467 -1.188 -71.384 1.00 72.88 78 PHE A N 1
ATOM 583 C CA . PHE A 1 78 ? 66.069 -0.689 -70.065 1.00 72.88 78 PHE A CA 1
ATOM 584 C C . PHE A 1 78 ? 65.853 -1.830 -69.061 1.00 72.88 78 PHE A C 1
ATOM 586 O O . PHE A 1 78 ? 66.262 -1.735 -67.908 1.00 72.88 78 PHE A O 1
ATOM 593 N N . PHE A 1 79 ? 65.268 -2.946 -69.508 1.00 65.56 79 PHE A N 1
ATOM 594 C CA . PHE A 1 79 ? 65.059 -4.123 -68.659 1.00 65.56 79 PHE A CA 1
ATOM 595 C C . PHE A 1 79 ? 66.374 -4.816 -68.269 1.00 65.56 79 PHE A C 1
ATOM 597 O O . PHE A 1 79 ? 66.496 -5.296 -67.146 1.00 65.56 79 PHE A O 1
ATOM 604 N N . THR A 1 80 ? 67.377 -4.825 -69.150 1.00 66.06 80 THR A N 1
ATOM 605 C CA . THR A 1 80 ? 68.728 -5.322 -68.844 1.00 66.06 80 THR A CA 1
ATOM 606 C C . THR A 1 80 ? 69.501 -4.355 -67.947 1.00 66.06 80 THR A C 1
ATOM 608 O O . THR A 1 80 ? 70.203 -4.799 -67.043 1.00 66.06 80 THR A O 1
ATOM 611 N N . TYR A 1 81 ? 69.328 -3.042 -68.125 1.00 68.38 81 TYR A N 1
ATOM 612 C CA . TYR A 1 81 ? 69.876 -2.015 -67.234 1.00 68.38 81 TYR A CA 1
ATOM 613 C C . TYR A 1 81 ? 69.306 -2.124 -65.811 1.00 68.38 81 TYR A C 1
ATOM 615 O O . TYR A 1 81 ? 70.073 -2.155 -64.852 1.00 68.38 81 TYR A O 1
ATOM 623 N N . ILE A 1 82 ? 67.982 -2.273 -65.665 1.00 64.75 82 ILE A N 1
ATOM 624 C CA . ILE A 1 82 ? 67.345 -2.542 -64.365 1.00 64.75 82 ILE A CA 1
ATOM 625 C C . ILE A 1 82 ? 67.817 -3.877 -63.781 1.00 64.75 82 ILE A C 1
ATOM 627 O O . ILE A 1 82 ? 68.103 -3.941 -62.589 1.00 64.75 82 ILE A O 1
ATOM 631 N N . GLY A 1 83 ? 67.950 -4.922 -64.603 1.00 65.38 83 GLY A N 1
ATOM 632 C CA . GLY A 1 83 ? 68.486 -6.215 -64.171 1.00 65.38 83 GLY A CA 1
ATOM 633 C C . GLY A 1 83 ? 69.884 -6.088 -63.558 1.00 65.38 83 GLY A C 1
ATOM 634 O O . GLY A 1 83 ? 70.115 -6.560 -62.447 1.00 65.38 83 GLY A O 1
ATOM 635 N N . ASN A 1 84 ? 70.786 -5.362 -64.219 1.00 67.12 84 ASN A N 1
ATOM 636 C CA . ASN A 1 84 ? 72.149 -5.134 -63.735 1.00 67.12 84 ASN A CA 1
ATOM 637 C C . ASN A 1 84 ? 72.203 -4.208 -62.507 1.00 67.12 84 ASN A C 1
ATOM 639 O O . ASN A 1 84 ? 72.997 -4.446 -61.601 1.00 67.12 84 ASN A O 1
ATOM 643 N N . LEU A 1 85 ? 71.332 -3.195 -62.434 1.00 63.59 85 LEU A N 1
ATOM 644 C CA . LEU A 1 85 ? 71.176 -2.334 -61.253 1.00 63.59 85 LEU A CA 1
ATOM 645 C C . LEU A 1 85 ? 70.678 -3.136 -60.035 1.00 63.59 85 LEU A C 1
ATOM 647 O O . LEU A 1 85 ? 71.137 -2.926 -58.913 1.00 63.59 85 LEU A O 1
ATOM 651 N N . SER A 1 86 ? 69.771 -4.090 -60.269 1.00 59.34 86 SER A N 1
ATOM 652 C CA . SER A 1 86 ? 69.247 -4.988 -59.238 1.00 59.34 86 SER A CA 1
ATOM 653 C C . SER A 1 86 ? 70.254 -6.058 -58.808 1.00 59.34 86 SER A C 1
ATOM 655 O O . SER A 1 86 ? 70.228 -6.491 -57.665 1.00 59.34 86 SER A O 1
ATOM 657 N N . ALA A 1 87 ? 71.179 -6.464 -59.681 1.00 63.19 87 ALA A N 1
ATOM 658 C CA . ALA A 1 87 ? 72.188 -7.469 -59.352 1.00 63.19 87 ALA A CA 1
ATOM 659 C C . ALA A 1 87 ? 73.266 -6.952 -58.377 1.00 63.19 87 ALA A C 1
ATOM 661 O O . ALA A 1 87 ? 73.900 -7.750 -57.694 1.00 63.19 87 ALA A O 1
ATOM 662 N N . GLY A 1 88 ? 73.476 -5.631 -58.300 1.00 65.00 88 GLY A N 1
ATOM 663 C CA . GLY A 1 88 ? 74.457 -5.003 -57.403 1.00 65.00 88 GLY A CA 1
ATOM 664 C C . GLY A 1 88 ? 73.913 -4.592 -56.031 1.00 65.00 88 GLY A C 1
ATOM 665 O O . GLY A 1 88 ? 74.656 -4.034 -55.227 1.00 65.00 88 GLY A O 1
ATOM 666 N N . THR A 1 89 ? 72.626 -4.818 -55.764 1.00 68.38 89 THR A N 1
ATOM 667 C CA . THR A 1 89 ? 71.965 -4.429 -54.512 1.00 68.38 89 THR A CA 1
ATOM 668 C C . THR A 1 89 ? 71.709 -5.657 -53.645 1.00 68.38 89 THR A C 1
ATOM 670 O O . THR A 1 89 ? 71.138 -6.643 -54.102 1.00 68.38 89 THR A O 1
ATOM 673 N N . ASP A 1 90 ? 72.132 -5.612 -52.380 1.00 67.56 90 ASP A N 1
ATOM 674 C CA . ASP A 1 90 ? 71.900 -6.703 -51.432 1.00 67.56 90 ASP A CA 1
ATOM 675 C C . ASP A 1 90 ? 70.444 -6.673 -50.941 1.00 67.56 90 ASP A C 1
ATOM 677 O O . ASP A 1 90 ? 70.086 -6.058 -49.931 1.00 67.56 90 ASP A O 1
ATOM 681 N N . TRP A 1 91 ? 69.569 -7.314 -51.714 1.00 73.56 91 TRP A N 1
ATOM 682 C CA . TRP A 1 91 ? 68.130 -7.378 -51.454 1.00 73.56 91 TRP A CA 1
ATOM 683 C C . TRP A 1 91 ? 67.781 -8.045 -50.119 1.00 73.56 91 TRP A C 1
ATOM 685 O O . TRP A 1 91 ? 66.670 -7.854 -49.623 1.00 73.56 91 TRP A O 1
ATOM 695 N N . SER A 1 92 ? 68.719 -8.774 -49.504 1.00 69.31 92 SER A N 1
ATOM 696 C CA . SER A 1 92 ? 68.530 -9.368 -48.179 1.00 69.31 92 SER A CA 1
ATOM 697 C C . SER A 1 92 ? 68.425 -8.301 -47.077 1.00 69.31 92 SER A C 1
ATOM 699 O O . SER A 1 92 ? 67.523 -8.366 -46.239 1.00 69.31 92 SER A O 1
ATOM 701 N N . ALA A 1 93 ? 69.256 -7.254 -47.134 1.00 68.75 93 ALA A N 1
ATOM 702 C CA . ALA A 1 93 ? 69.228 -6.132 -46.195 1.00 68.75 93 ALA A CA 1
ATOM 703 C C . ALA A 1 93 ? 67.968 -5.263 -46.371 1.00 68.75 93 ALA A C 1
ATOM 705 O O . ALA A 1 93 ? 67.352 -4.835 -45.392 1.00 68.75 93 ALA A O 1
ATOM 706 N N . VAL A 1 94 ? 67.534 -5.059 -47.619 1.00 68.69 94 VAL A N 1
ATOM 707 C CA . VAL A 1 94 ? 66.286 -4.345 -47.945 1.00 68.69 94 VAL A CA 1
ATOM 708 C C . VAL A 1 94 ? 65.061 -5.133 -47.463 1.00 68.69 94 VAL A C 1
ATOM 710 O O . VAL A 1 94 ? 64.142 -4.555 -46.881 1.00 68.69 94 VAL A O 1
ATOM 713 N N . GLY A 1 95 ? 65.066 -6.460 -47.630 1.00 69.56 95 GLY A N 1
ATOM 714 C CA . GLY A 1 95 ? 64.022 -7.348 -47.112 1.00 69.56 95 GLY A CA 1
ATOM 715 C C . GLY A 1 95 ? 63.935 -7.342 -45.583 1.00 69.56 95 GLY A C 1
ATOM 716 O O . GLY A 1 95 ? 62.834 -7.283 -45.033 1.00 69.56 95 GLY A O 1
ATOM 717 N N . ALA A 1 96 ? 65.078 -7.318 -44.887 1.00 75.25 96 ALA A N 1
ATOM 718 C CA . ALA A 1 96 ? 65.124 -7.215 -43.430 1.00 75.25 96 ALA A CA 1
ATOM 719 C C . ALA A 1 96 ? 64.498 -5.901 -42.928 1.00 75.25 96 ALA A C 1
ATOM 721 O O . ALA A 1 96 ? 63.658 -5.936 -42.032 1.00 75.25 96 ALA A O 1
ATOM 722 N N . LEU A 1 97 ? 64.817 -4.755 -43.541 1.00 74.56 97 LEU A N 1
ATOM 723 C CA . LEU A 1 97 ? 64.181 -3.468 -43.214 1.00 74.56 97 LEU A CA 1
ATOM 724 C C . LEU A 1 97 ? 62.659 -3.486 -43.450 1.00 74.56 97 LEU A C 1
ATOM 726 O O . LEU A 1 97 ? 61.904 -2.907 -42.666 1.00 74.56 97 LEU A O 1
ATOM 730 N N . GLY A 1 98 ? 62.199 -4.204 -44.479 1.00 77.25 98 GLY A N 1
ATOM 731 C CA . GLY A 1 98 ? 60.777 -4.425 -44.746 1.00 77.25 98 GLY A CA 1
ATOM 732 C C . GLY A 1 98 ? 60.052 -5.194 -43.635 1.00 77.25 98 GLY A C 1
ATOM 733 O O . GLY A 1 98 ? 58.910 -4.864 -43.315 1.00 77.25 98 GLY A O 1
ATOM 734 N N . LEU A 1 99 ? 60.712 -6.165 -42.991 1.00 80.00 99 LEU A N 1
ATOM 735 C CA . LEU A 1 99 ? 60.146 -6.911 -41.857 1.00 80.00 99 LEU A CA 1
ATOM 736 C C . LEU A 1 99 ? 59.963 -6.024 -40.619 1.00 80.00 99 LEU A C 1
ATOM 738 O O . LEU A 1 99 ? 58.908 -6.073 -39.987 1.00 80.00 99 LEU A O 1
ATOM 742 N N . TRP A 1 100 ? 60.943 -5.170 -40.305 1.00 80.19 100 TRP A N 1
ATOM 743 C CA . TRP A 1 100 ? 60.826 -4.194 -39.213 1.00 80.19 100 TRP A CA 1
ATOM 744 C C . TRP A 1 100 ? 59.724 -3.167 -39.492 1.00 80.19 100 TRP A C 1
ATOM 746 O O . TRP A 1 100 ? 58.895 -2.906 -38.622 1.00 80.19 100 TRP A O 1
ATOM 756 N N . GLY A 1 101 ? 59.654 -2.641 -40.720 1.00 82.12 101 GLY A N 1
ATOM 757 C CA . GLY A 1 101 ? 58.576 -1.742 -41.140 1.00 82.12 101 GLY A CA 1
ATOM 758 C C . GLY A 1 101 ? 57.192 -2.397 -41.055 1.00 82.12 101 GLY A C 1
ATOM 759 O O . GLY A 1 101 ? 56.243 -1.776 -40.578 1.00 82.12 101 GLY A O 1
ATOM 760 N N . GLY A 1 102 ? 57.084 -3.672 -41.440 1.00 84.94 102 GLY A N 1
ATOM 761 C CA . GLY A 1 102 ? 55.858 -4.460 -41.320 1.00 84.94 102 GLY A CA 1
ATOM 762 C C . GLY A 1 102 ? 55.432 -4.692 -39.868 1.00 84.94 102 GLY A C 1
ATOM 763 O O . GLY A 1 102 ? 54.268 -4.476 -39.535 1.00 84.94 102 GLY A O 1
ATOM 764 N N . ALA A 1 103 ? 56.368 -5.059 -38.987 1.00 87.69 103 ALA A N 1
ATOM 765 C CA . ALA A 1 103 ? 56.102 -5.260 -37.561 1.00 87.69 103 ALA A CA 1
ATOM 766 C C . ALA A 1 103 ? 55.693 -3.955 -36.851 1.00 87.69 103 ALA A C 1
ATOM 768 O O . ALA A 1 103 ? 54.760 -3.943 -36.045 1.00 87.69 103 ALA A O 1
ATOM 769 N N . ILE A 1 104 ? 56.336 -2.831 -37.186 1.00 90.12 104 ILE A N 1
ATOM 770 C CA . ILE A 1 104 ? 55.949 -1.500 -36.691 1.00 90.12 104 ILE A CA 1
ATOM 771 C C . ILE A 1 104 ? 54.558 -1.118 -37.219 1.00 90.12 104 ILE A C 1
ATOM 773 O O . ILE A 1 104 ? 53.709 -0.654 -36.462 1.00 90.12 104 ILE A O 1
ATOM 777 N N . GLY A 1 105 ? 54.273 -1.376 -38.498 1.00 90.06 105 GLY A N 1
ATOM 778 C CA . GLY A 1 105 ? 52.948 -1.147 -39.074 1.00 90.06 105 GLY A CA 1
ATOM 779 C C . GLY A 1 105 ? 51.855 -1.955 -38.368 1.00 90.06 105 GLY A C 1
ATOM 780 O O . GLY A 1 105 ? 50.814 -1.408 -38.006 1.00 90.06 105 GLY A O 1
ATOM 781 N N . GLN A 1 106 ? 52.103 -3.239 -38.103 1.00 92.12 106 GLN A N 1
ATOM 782 C CA . GLN A 1 106 ? 51.161 -4.111 -37.397 1.00 92.12 106 GLN A CA 1
ATOM 783 C C . GLN A 1 106 ? 50.933 -3.681 -35.946 1.00 92.12 106 GLN A C 1
ATOM 785 O O . GLN A 1 106 ? 49.788 -3.678 -35.493 1.00 92.12 106 GLN A O 1
ATOM 790 N N . THR A 1 107 ? 51.982 -3.272 -35.223 1.00 94.19 107 THR A N 1
ATOM 791 C CA . THR A 1 107 ? 51.829 -2.775 -33.845 1.00 94.19 107 THR A CA 1
ATOM 792 C C . THR A 1 107 ? 51.046 -1.461 -33.794 1.00 94.19 107 THR A C 1
ATOM 794 O O . THR A 1 107 ? 50.189 -1.301 -32.922 1.00 94.19 107 THR A O 1
ATOM 797 N N . ILE A 1 108 ? 51.241 -0.556 -34.759 1.00 94.25 108 ILE A N 1
ATOM 798 C CA . ILE A 1 108 ? 50.447 0.677 -34.879 1.00 94.25 108 ILE A CA 1
ATOM 799 C C . ILE A 1 108 ? 48.975 0.353 -35.155 1.00 94.25 108 ILE A C 1
ATOM 801 O O . ILE A 1 108 ? 48.098 0.871 -34.464 1.00 94.25 108 ILE A O 1
ATOM 805 N N . VAL A 1 109 ? 48.688 -0.537 -36.112 1.00 95.12 109 VAL A N 1
ATOM 806 C CA . VAL A 1 109 ? 47.309 -0.947 -36.431 1.00 95.12 109 VAL A CA 1
ATOM 807 C C . VAL A 1 109 ? 46.635 -1.598 -35.224 1.00 95.12 109 VAL A C 1
ATOM 809 O O . VAL A 1 109 ? 45.504 -1.240 -34.901 1.00 95.12 109 VAL A O 1
ATOM 812 N N . ALA A 1 110 ? 47.326 -2.495 -34.516 1.00 94.00 110 ALA A N 1
ATOM 813 C CA . ALA A 1 110 ? 46.802 -3.129 -33.308 1.00 94.00 110 ALA A CA 1
ATOM 814 C C . ALA A 1 110 ? 46.508 -2.102 -32.201 1.00 94.00 110 ALA A C 1
ATOM 816 O O . ALA A 1 110 ? 45.458 -2.163 -31.562 1.00 94.00 110 ALA A O 1
ATOM 817 N N . THR A 1 111 ? 47.390 -1.116 -32.018 1.00 96.12 111 THR A N 1
ATOM 818 C CA . THR A 1 111 ? 47.196 -0.037 -31.037 1.00 96.12 111 THR A CA 1
ATOM 819 C C . THR A 1 111 ? 45.985 0.827 -31.390 1.00 96.12 111 THR A C 1
ATOM 821 O O . THR A 1 111 ? 45.157 1.117 -30.527 1.00 96.12 111 THR A O 1
ATOM 824 N N . ILE A 1 112 ? 45.824 1.197 -32.665 1.00 96.44 112 ILE A N 1
ATOM 825 C CA . ILE A 1 112 ? 44.657 1.956 -33.136 1.00 96.44 112 ILE A CA 1
ATOM 826 C C . ILE A 1 112 ? 43.376 1.135 -32.962 1.00 96.44 112 ILE A C 1
ATOM 828 O O . ILE A 1 112 ? 42.388 1.660 -32.456 1.00 96.44 112 ILE A O 1
ATOM 832 N N . ALA A 1 113 ? 43.388 -0.151 -33.323 1.00 95.44 113 ALA A N 1
ATOM 833 C CA . ALA A 1 113 ? 42.241 -1.039 -33.155 1.00 95.44 113 ALA A CA 1
ATOM 834 C C . ALA A 1 113 ? 41.827 -1.157 -31.681 1.00 95.44 113 ALA A C 1
ATOM 836 O O . ALA A 1 113 ? 40.641 -1.058 -31.371 1.00 95.44 113 ALA A O 1
ATOM 837 N N . ALA A 1 114 ? 42.793 -1.282 -30.765 1.00 95.94 114 ALA A N 1
ATOM 838 C CA . ALA A 1 114 ? 42.531 -1.295 -29.330 1.00 95.94 114 ALA A CA 1
ATOM 839 C C . ALA A 1 114 ? 41.914 0.029 -28.847 1.00 95.94 114 ALA A C 1
ATOM 841 O O . ALA A 1 114 ? 40.927 0.016 -28.112 1.00 95.94 114 ALA A O 1
ATOM 842 N N . LEU A 1 115 ? 42.431 1.176 -29.305 1.00 96.69 115 LEU A N 1
ATOM 843 C CA . LEU A 1 115 ? 41.878 2.494 -28.968 1.00 96.69 115 LEU A CA 1
ATOM 844 C C . LEU A 1 115 ? 40.454 2.682 -29.507 1.00 96.69 115 LEU A C 1
ATOM 846 O O . LEU A 1 115 ? 39.587 3.183 -28.789 1.00 96.69 115 LEU A O 1
ATOM 850 N N . VAL A 1 116 ? 40.194 2.263 -30.747 1.00 96.56 116 VAL A N 1
ATOM 851 C CA . VAL A 1 116 ? 38.860 2.318 -31.362 1.00 96.56 116 VAL A CA 1
ATOM 852 C C . VAL A 1 116 ? 37.895 1.398 -30.623 1.00 96.56 116 VAL A C 1
ATOM 854 O O . VAL A 1 116 ? 36.813 1.843 -30.247 1.00 96.56 116 VAL A O 1
ATOM 857 N N . SER A 1 117 ? 38.297 0.157 -30.343 1.00 94.44 117 SER A N 1
ATOM 858 C CA . SER A 1 117 ? 37.486 -0.801 -29.588 1.00 94.44 117 SER A CA 1
ATOM 859 C C . SER A 1 117 ? 37.156 -0.277 -28.191 1.00 94.44 117 SER A C 1
ATOM 861 O O . SER A 1 117 ? 36.018 -0.395 -27.742 1.00 94.44 117 SER A O 1
ATOM 863 N N . TRP A 1 118 ? 38.121 0.340 -27.505 1.00 96.50 118 TRP A N 1
ATOM 864 C CA . TRP A 1 118 ? 37.899 0.953 -26.196 1.00 96.50 118 TRP A CA 1
ATOM 865 C C . TRP A 1 118 ? 36.902 2.116 -26.270 1.00 96.50 118 TRP A C 1
ATOM 867 O O . TRP A 1 118 ? 35.990 2.213 -25.448 1.00 96.50 118 TRP A O 1
ATOM 877 N N . ARG A 1 119 ? 37.023 2.983 -27.286 1.00 95.69 119 ARG A N 1
ATOM 878 C CA . ARG A 1 119 ? 36.070 4.079 -27.525 1.00 95.69 119 ARG A CA 1
ATOM 879 C C . ARG A 1 119 ? 34.666 3.560 -27.830 1.00 95.69 119 ARG A C 1
ATOM 881 O O . ARG A 1 119 ? 33.711 4.063 -27.247 1.00 95.69 119 ARG A O 1
ATOM 888 N N . GLN A 1 120 ? 34.543 2.548 -28.687 1.00 90.25 120 GLN A N 1
ATOM 889 C CA . GLN A 1 120 ? 33.267 1.904 -29.010 1.00 90.25 120 GLN A CA 1
ATOM 890 C C . GLN A 1 120 ? 32.616 1.290 -27.768 1.00 90.25 120 GLN A C 1
ATOM 892 O O . GLN A 1 120 ? 31.423 1.482 -27.547 1.00 90.25 120 GLN A O 1
ATOM 897 N N . TYR A 1 121 ? 33.404 0.612 -26.929 1.00 93.25 121 TYR A N 1
ATOM 898 C CA . TYR A 1 121 ? 32.920 0.046 -25.674 1.00 93.25 121 TYR A CA 1
ATOM 899 C C . TYR A 1 121 ? 32.371 1.122 -24.728 1.00 93.25 121 TYR A C 1
ATOM 901 O O . TYR A 1 121 ? 31.261 0.972 -24.221 1.00 93.25 121 TYR A O 1
ATOM 909 N N . ILE A 1 122 ? 33.106 2.224 -24.525 1.00 90.31 122 ILE A N 1
ATOM 910 C CA . ILE A 1 122 ? 32.641 3.334 -23.677 1.00 90.31 122 ILE A CA 1
ATOM 911 C C . ILE A 1 122 ? 31.320 3.896 -24.204 1.00 90.31 122 ILE A C 1
ATOM 913 O O . ILE A 1 122 ? 30.364 3.989 -23.442 1.00 90.31 122 ILE A O 1
ATOM 917 N N . VAL A 1 123 ? 31.236 4.196 -25.504 1.00 89.69 123 VAL A N 1
ATOM 918 C CA . VAL A 1 123 ? 30.013 4.743 -26.113 1.00 89.69 123 VAL A CA 1
ATOM 919 C C . VAL A 1 123 ? 28.835 3.777 -25.961 1.00 89.69 123 VAL A C 1
ATOM 921 O O . VAL A 1 123 ? 27.753 4.188 -25.556 1.00 89.69 123 VAL A O 1
ATOM 924 N N . SER A 1 124 ? 29.035 2.482 -26.220 1.00 91.12 124 SER A N 1
ATOM 925 C CA . SER A 1 124 ? 27.980 1.473 -26.065 1.00 91.12 124 SER A CA 1
ATOM 926 C C . SER A 1 124 ? 27.508 1.343 -24.616 1.00 91.12 124 SER A C 1
ATOM 928 O O . SER A 1 124 ? 26.312 1.186 -24.362 1.00 91.12 124 SER A O 1
ATOM 930 N N . ARG A 1 125 ? 28.429 1.405 -23.652 1.00 91.69 125 ARG A N 1
ATOM 931 C CA . ARG A 1 125 ? 28.089 1.362 -22.229 1.00 91.69 125 ARG A CA 1
ATOM 932 C C . ARG A 1 125 ? 27.312 2.612 -21.815 1.00 91.69 125 ARG A C 1
ATOM 934 O O . ARG A 1 125 ? 26.319 2.506 -21.106 1.00 91.69 125 ARG A O 1
ATOM 941 N N . ASP A 1 126 ? 27.728 3.785 -22.270 1.00 90.44 126 ASP A N 1
ATOM 942 C CA . ASP A 1 126 ? 27.079 5.038 -21.891 1.00 90.44 126 ASP A CA 1
ATOM 943 C C . ASP A 1 126 ? 25.664 5.130 -22.497 1.00 90.44 126 ASP A C 1
ATOM 945 O O . ASP A 1 126 ? 24.721 5.447 -21.774 1.00 90.44 126 ASP A O 1
ATOM 949 N N . LEU A 1 127 ? 25.478 4.703 -23.755 1.00 86.38 127 LEU A N 1
ATOM 950 C CA . LEU A 1 127 ? 24.157 4.587 -24.394 1.00 86.38 127 LEU A CA 1
ATOM 951 C C . LEU A 1 127 ? 23.226 3.611 -23.662 1.00 86.38 127 LEU A C 1
ATOM 953 O O . LEU A 1 127 ? 22.045 3.893 -23.484 1.00 86.38 127 LEU A O 1
ATOM 957 N N . THR A 1 128 ? 23.736 2.459 -23.216 1.00 86.62 128 THR A N 1
ATOM 958 C CA . THR A 1 128 ? 22.912 1.482 -22.475 1.00 86.62 128 THR A CA 1
ATOM 959 C C . THR A 1 128 ? 22.511 2.003 -21.095 1.00 86.62 128 THR A C 1
ATOM 961 O O . THR A 1 128 ? 21.370 1.814 -20.672 1.00 86.62 128 THR A O 1
ATOM 964 N N . LEU A 1 129 ? 23.407 2.708 -20.399 1.00 87.19 129 LEU A N 1
ATOM 965 C CA . LEU A 1 129 ? 23.086 3.371 -19.133 1.00 87.19 129 LEU A CA 1
ATOM 966 C C . LEU A 1 129 ? 22.062 4.495 -19.316 1.00 87.19 129 LEU A C 1
ATOM 968 O O . LEU A 1 129 ? 21.138 4.614 -18.510 1.00 87.19 129 LEU A O 1
ATOM 972 N N . GLU A 1 130 ? 22.208 5.302 -20.364 1.00 89.06 130 GLU A N 1
ATOM 973 C CA . GLU A 1 130 ? 21.262 6.363 -20.705 1.00 89.06 130 GLU A CA 1
ATOM 974 C C . GLU A 1 130 ? 19.885 5.788 -21.049 1.00 89.06 130 GLU A C 1
ATOM 976 O O . GLU A 1 130 ? 18.889 6.207 -20.461 1.00 89.06 130 GLU A O 1
ATOM 981 N N . GLN A 1 131 ? 19.825 4.740 -21.873 1.00 88.06 131 GLN A N 1
ATOM 982 C CA . GLN A 1 131 ? 18.575 4.057 -22.202 1.00 88.06 131 GLN A CA 1
ATOM 983 C C . GLN A 1 131 ? 17.881 3.492 -20.958 1.00 88.06 131 GLN A C 1
ATOM 985 O O . GLN A 1 131 ? 16.669 3.629 -20.807 1.00 88.06 131 GLN A O 1
ATOM 990 N N . ASN A 1 132 ? 18.630 2.884 -20.033 1.00 88.12 132 ASN A N 1
ATOM 991 C CA . ASN A 1 132 ? 18.062 2.362 -18.790 1.00 88.12 132 ASN A CA 1
ATOM 992 C C . ASN A 1 132 ? 17.490 3.478 -17.905 1.00 88.12 132 ASN A C 1
ATOM 994 O O . ASN A 1 132 ? 16.420 3.305 -17.317 1.00 88.12 132 ASN A O 1
ATOM 998 N N . ARG A 1 133 ? 18.166 4.633 -17.831 1.00 86.69 133 ARG A N 1
ATOM 999 C CA . ARG A 1 133 ? 17.657 5.814 -17.115 1.00 86.69 133 ARG A CA 1
ATOM 1000 C C . ARG A 1 133 ? 16.387 6.353 -17.761 1.00 86.69 133 ARG A C 1
ATOM 1002 O O . ARG A 1 133 ? 15.424 6.598 -17.040 1.00 86.69 133 ARG A O 1
ATOM 1009 N N . LEU A 1 134 ? 16.364 6.478 -19.087 1.00 86.56 134 LEU A N 1
ATOM 1010 C CA . LEU A 1 134 ? 15.189 6.930 -19.834 1.00 86.56 134 LEU A CA 1
ATOM 1011 C C . LEU A 1 134 ? 14.010 5.968 -19.661 1.00 86.56 134 LEU A C 1
ATOM 1013 O O . LEU A 1 134 ? 12.911 6.412 -19.353 1.00 86.56 134 LEU A O 1
ATOM 1017 N N . ASN A 1 135 ? 14.235 4.655 -19.758 1.00 86.00 135 ASN A N 1
ATOM 1018 C CA . ASN A 1 135 ? 13.199 3.644 -19.524 1.00 86.00 135 ASN A CA 1
ATOM 1019 C C . ASN A 1 135 ? 12.637 3.731 -18.095 1.00 86.00 135 ASN A C 1
ATOM 1021 O O . ASN A 1 135 ? 11.426 3.658 -17.891 1.00 86.00 135 ASN A O 1
ATOM 1025 N N . HIS A 1 136 ? 13.505 3.911 -17.095 1.00 82.12 136 HIS A N 1
ATOM 1026 C CA . HIS A 1 136 ? 13.070 4.085 -15.711 1.00 82.12 136 HIS A CA 1
ATOM 1027 C C . HIS A 1 136 ? 12.248 5.370 -15.529 1.00 82.12 136 HIS A C 1
ATOM 1029 O O . HIS A 1 136 ? 11.172 5.323 -14.934 1.00 82.12 136 HIS A O 1
ATOM 1035 N N . GLN A 1 137 ? 12.709 6.494 -16.085 1.00 79.88 137 GLN A N 1
ATOM 1036 C CA . GLN A 1 137 ? 11.970 7.759 -16.071 1.00 79.88 137 GLN A CA 1
ATOM 1037 C C . GLN A 1 137 ? 10.617 7.631 -16.775 1.00 79.88 137 GLN A C 1
ATOM 1039 O O . GLN A 1 137 ? 9.607 8.059 -16.224 1.00 79.88 137 GLN A O 1
ATOM 1044 N N . GLN A 1 138 ? 10.570 6.983 -17.939 1.00 82.56 138 GLN A N 1
ATOM 1045 C CA . GLN A 1 138 ? 9.336 6.757 -18.685 1.00 82.56 138 GLN A CA 1
ATOM 1046 C C . GLN A 1 138 ? 8.337 5.921 -17.880 1.00 82.56 138 GLN A C 1
ATOM 1048 O O . GLN A 1 138 ? 7.153 6.255 -17.849 1.00 82.56 138 GLN A O 1
ATOM 1053 N N . ASN A 1 139 ? 8.793 4.879 -17.179 1.00 81.00 139 ASN A N 1
ATOM 1054 C CA . ASN A 1 139 ? 7.936 4.084 -16.297 1.00 81.00 139 ASN A CA 1
ATOM 1055 C C . ASN A 1 139 ? 7.358 4.927 -15.152 1.00 81.00 139 ASN A C 1
ATOM 1057 O O . ASN A 1 139 ? 6.164 4.831 -14.869 1.00 81.00 139 ASN A O 1
ATOM 1061 N N . VAL A 1 140 ? 8.172 5.785 -14.526 1.00 80.94 140 VAL A N 1
ATOM 1062 C CA . VAL A 1 140 ? 7.711 6.703 -13.470 1.00 80.94 140 VAL A CA 1
ATOM 1063 C C . VAL A 1 140 ? 6.684 7.700 -14.015 1.00 80.94 140 VAL A C 1
ATOM 1065 O O . VAL A 1 140 ? 5.630 7.877 -13.408 1.00 80.94 140 VAL A O 1
ATOM 1068 N N . ILE A 1 141 ? 6.946 8.308 -15.175 1.00 80.12 141 ILE A N 1
ATOM 1069 C CA . ILE A 1 141 ? 6.031 9.260 -15.826 1.00 80.12 141 ILE A CA 1
ATOM 1070 C C . ILE A 1 141 ? 4.708 8.577 -16.187 1.00 80.12 141 ILE A C 1
ATOM 1072 O O . ILE A 1 141 ? 3.640 9.105 -15.892 1.00 80.12 141 ILE A O 1
ATOM 1076 N N . THR A 1 142 ? 4.767 7.376 -16.763 1.00 86.06 142 THR A N 1
ATOM 1077 C CA . THR A 1 142 ? 3.572 6.611 -17.156 1.00 86.06 142 THR A CA 1
ATOM 1078 C C . THR A 1 142 ? 2.718 6.267 -15.933 1.00 86.06 142 THR A C 1
ATOM 1080 O O . THR A 1 142 ? 1.494 6.391 -15.974 1.00 86.06 142 THR A O 1
ATOM 1083 N N . GLN A 1 143 ? 3.343 5.892 -14.812 1.00 87.38 143 GLN A N 1
ATOM 1084 C CA . GLN A 1 143 ? 2.625 5.666 -13.554 1.00 87.38 143 GLN A CA 1
ATOM 1085 C C . GLN A 1 143 ? 1.959 6.941 -13.031 1.00 87.38 143 GLN A C 1
ATOM 1087 O O . GLN A 1 143 ? 0.803 6.883 -12.621 1.00 87.38 143 GLN A O 1
ATOM 1092 N N . GLN A 1 144 ? 2.655 8.081 -13.064 1.00 89.00 144 GLN A N 1
ATOM 1093 C CA . GLN A 1 144 ? 2.087 9.366 -12.646 1.00 89.00 144 GLN A CA 1
ATOM 1094 C C . GLN A 1 144 ? 0.874 9.741 -13.500 1.00 89.00 144 GLN A C 1
ATOM 1096 O O . GLN A 1 144 ? -0.198 9.955 -12.948 1.00 89.00 144 GLN A O 1
ATOM 1101 N N . GLN A 1 145 ? 0.998 9.676 -14.827 1.00 91.50 145 GLN A N 1
ATOM 1102 C CA . GLN A 1 145 ? -0.112 9.928 -15.751 1.00 91.50 145 GLN A CA 1
ATOM 1103 C C . GLN A 1 145 ? -1.298 8.989 -15.506 1.00 91.50 145 GLN A C 1
ATOM 1105 O O . GLN A 1 145 ? -2.446 9.420 -15.519 1.00 91.50 145 GLN A O 1
ATOM 1110 N N . THR A 1 146 ? -1.038 7.705 -15.242 1.00 92.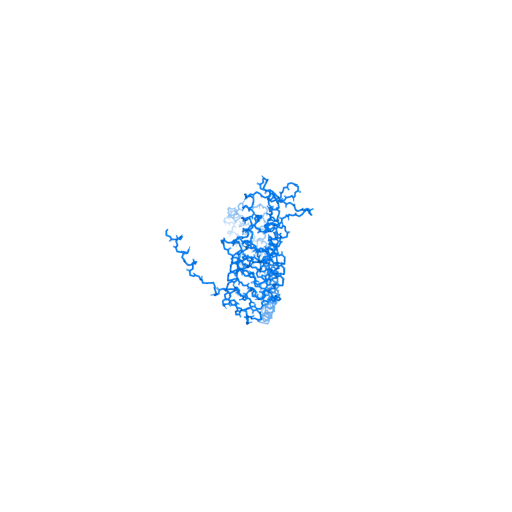56 146 THR A N 1
ATOM 1111 C CA . THR A 1 146 ? -2.099 6.730 -14.947 1.00 92.56 146 THR A CA 1
ATOM 1112 C C . THR A 1 146 ? -2.849 7.093 -13.661 1.00 92.56 146 THR A C 1
ATOM 1114 O O . THR A 1 146 ? -4.076 7.011 -13.619 1.00 92.56 146 THR A O 1
ATOM 1117 N N . ILE A 1 147 ? -2.128 7.517 -12.618 1.00 94.25 147 ILE A N 1
ATOM 1118 C CA . ILE A 1 147 ? -2.718 7.947 -11.344 1.00 94.25 147 ILE A CA 1
ATOM 1119 C C . ILE A 1 147 ? -3.493 9.260 -11.512 1.00 94.25 147 ILE A C 1
ATOM 1121 O O . ILE A 1 147 ? -4.598 9.374 -10.988 1.00 94.25 147 ILE A O 1
ATOM 1125 N N . ASP A 1 148 ? -2.963 10.221 -12.266 1.00 94.38 148 ASP A N 1
ATOM 1126 C CA . ASP A 1 148 ? -3.620 11.511 -12.495 1.00 94.38 148 ASP A CA 1
ATOM 1127 C C . ASP A 1 148 ? -4.909 11.343 -13.315 1.00 94.38 148 ASP A C 1
ATOM 1129 O O . ASP A 1 148 ? -5.957 11.868 -12.937 1.00 94.38 148 ASP A O 1
ATOM 1133 N N . ASN A 1 149 ? -4.875 10.514 -14.365 1.00 95.25 149 ASN A N 1
ATOM 1134 C CA . ASN A 1 149 ? -6.064 10.135 -15.137 1.00 95.25 149 ASN A CA 1
ATOM 1135 C C . ASN A 1 149 ? -7.107 9.424 -14.265 1.00 95.25 149 ASN A C 1
ATOM 1137 O O . ASN A 1 149 ? -8.315 9.575 -14.462 1.00 95.25 149 ASN A O 1
ATOM 1141 N N . TYR A 1 150 ? -6.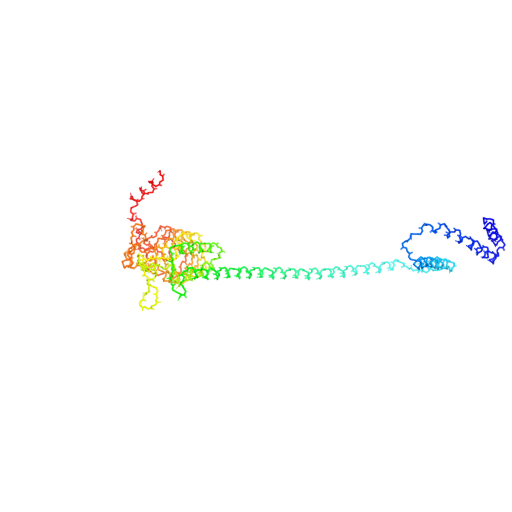654 8.621 -13.301 1.00 96.62 150 TYR A N 1
ATOM 1142 C CA . TYR A 1 150 ? -7.550 8.025 -12.323 1.00 96.62 150 TYR A CA 1
ATOM 1143 C C . TYR A 1 150 ? -8.166 9.078 -11.398 1.00 96.62 150 TYR A C 1
ATOM 1145 O O . TYR A 1 150 ? -9.372 9.025 -11.182 1.00 96.62 150 TYR A O 1
ATOM 1153 N N . PHE A 1 151 ? -7.389 10.030 -10.873 1.00 96.06 151 PHE A N 1
ATOM 1154 C CA . PHE A 1 151 ? -7.924 11.080 -10.003 1.00 96.06 151 PHE A CA 1
ATOM 1155 C C . PHE A 1 151 ? -8.975 11.918 -10.715 1.00 96.06 151 PHE A C 1
ATOM 1157 O O . PHE A 1 151 ? -10.062 12.085 -10.169 1.00 96.06 151 PHE A O 1
ATOM 1164 N N . GLN A 1 152 ? -8.693 12.359 -11.941 1.00 95.38 152 GLN A N 1
ATOM 1165 C CA . GLN A 1 152 ? -9.666 13.071 -12.769 1.00 95.38 152 GLN A CA 1
ATOM 1166 C C . GLN A 1 152 ? -10.927 12.234 -12.961 1.00 95.38 152 GLN A C 1
ATOM 1168 O O . GLN A 1 152 ? -12.011 12.651 -12.578 1.00 95.38 152 GLN A O 1
ATOM 1173 N N . GLY A 1 153 ? -10.779 10.994 -13.427 1.00 95.06 153 GLY A N 1
ATOM 1174 C CA . GLY A 1 153 ? -11.940 10.163 -13.706 1.00 95.06 153 GLY A CA 1
ATOM 1175 C C . GLY A 1 153 ? -12.708 9.666 -12.477 1.00 95.06 153 GLY A C 1
ATOM 1176 O O . GLY A 1 153 ? -13.821 9.185 -12.652 1.00 95.06 153 GLY A O 1
ATOM 1177 N N . ILE A 1 154 ? -12.144 9.725 -11.264 1.00 96.00 154 ILE A N 1
ATOM 1178 C CA . ILE A 1 154 ? -12.913 9.549 -10.025 1.00 96.00 154 ILE A CA 1
ATOM 1179 C C . ILE A 1 154 ? -13.655 10.836 -9.691 1.00 96.00 154 ILE A C 1
ATOM 1181 O O . ILE A 1 154 ? -14.838 10.752 -9.395 1.00 96.00 154 ILE A O 1
ATOM 1185 N N . CYS A 1 155 ? -13.004 12.001 -9.760 1.00 94.12 155 CYS A N 1
ATOM 1186 C CA . CYS A 1 155 ? -13.660 13.288 -9.528 1.00 94.12 155 CYS A CA 1
ATOM 1187 C C . CYS A 1 155 ? -14.861 13.485 -10.460 1.00 94.12 155 CYS A C 1
ATOM 1189 O O . CYS A 1 155 ? -15.944 13.769 -9.969 1.00 94.12 155 CYS A O 1
ATOM 1191 N N . ASP A 1 156 ? -14.697 13.226 -11.759 1.00 94.00 156 ASP A N 1
ATOM 1192 C CA . ASP A 1 156 ? -15.770 13.337 -12.760 1.00 94.00 156 ASP A CA 1
ATOM 1193 C C . ASP A 1 156 ? -16.929 12.360 -12.510 1.00 94.00 156 ASP A C 1
ATOM 1195 O O . ASP A 1 156 ? -18.030 12.552 -13.011 1.00 94.00 156 ASP A O 1
ATOM 1199 N N . LEU A 1 157 ? -16.666 11.270 -11.785 1.00 93.94 157 LEU A N 1
ATOM 1200 C CA . LEU A 1 157 ? -17.640 10.217 -11.518 1.00 93.94 157 LEU A CA 1
ATOM 1201 C C . LEU A 1 157 ? -18.432 10.455 -10.232 1.00 93.94 157 LEU A C 1
ATOM 1203 O O . LEU A 1 157 ? -19.526 9.924 -10.108 1.00 93.94 157 LEU A O 1
ATOM 1207 N N . VAL A 1 158 ? -17.852 11.154 -9.252 1.00 92.81 158 VAL A N 1
ATOM 1208 C CA . VAL A 1 158 ? -18.448 11.293 -7.911 1.00 92.81 158 VAL A CA 1
ATOM 1209 C C . VAL A 1 158 ? -18.834 12.725 -7.565 1.00 92.81 158 VAL A C 1
ATOM 1211 O O . VAL A 1 158 ? -19.410 12.934 -6.500 1.00 92.81 158 VAL A O 1
ATOM 1214 N N . LEU A 1 159 ? -18.487 13.707 -8.401 1.00 92.56 159 LEU A N 1
ATOM 1215 C CA . LEU A 1 159 ? -18.799 15.118 -8.186 1.00 92.56 159 LEU A CA 1
ATOM 1216 C C . LEU A 1 159 ? -19.813 15.624 -9.214 1.00 92.56 159 LEU A C 1
ATOM 1218 O O . LEU A 1 159 ? -19.741 15.266 -10.386 1.00 92.56 159 LEU A O 1
ATOM 1222 N N . ASP A 1 160 ? -20.715 16.494 -8.766 1.00 90.69 160 ASP A N 1
ATOM 1223 C CA . ASP A 1 160 ? -21.628 17.239 -9.631 1.00 90.69 160 ASP A CA 1
ATOM 1224 C C . ASP A 1 160 ? -20.967 18.492 -10.241 1.00 90.69 160 ASP A C 1
ATOM 1226 O O . ASP A 1 160 ? -19.827 18.846 -9.922 1.00 90.69 160 ASP A O 1
ATOM 1230 N N . ASP A 1 161 ? -21.705 19.206 -11.098 1.00 89.81 161 ASP A N 1
ATOM 1231 C CA . ASP A 1 161 ? -21.241 20.438 -11.763 1.00 89.81 161 ASP A CA 1
ATOM 1232 C C . ASP A 1 161 ? -20.842 21.557 -10.781 1.00 89.81 161 ASP A C 1
ATOM 1234 O O . ASP A 1 161 ? -20.114 22.485 -11.140 1.00 89.81 161 ASP A O 1
ATOM 1238 N N . ASN A 1 162 ? -21.313 21.483 -9.534 1.00 87.31 162 ASN A N 1
ATOM 1239 C CA . ASN A 1 162 ? -21.007 22.443 -8.477 1.00 87.31 162 ASN A CA 1
ATOM 1240 C C . ASN A 1 162 ? -19.844 21.975 -7.582 1.00 87.31 162 ASN A C 1
ATOM 1242 O O . ASN A 1 162 ? -19.440 22.704 -6.674 1.00 87.31 162 ASN A O 1
ATOM 1246 N N . GLY A 1 163 ? -19.294 20.782 -7.830 1.00 87.25 163 GLY A N 1
ATOM 1247 C CA . GLY A 1 163 ? -18.205 20.186 -7.062 1.00 87.25 163 GLY A CA 1
ATOM 1248 C C . GLY A 1 163 ? -18.642 19.506 -5.761 1.00 87.25 163 GLY A C 1
ATOM 1249 O O . GLY A 1 163 ? -17.789 19.241 -4.907 1.00 87.25 163 GLY A O 1
ATOM 1250 N N . PHE A 1 164 ? -19.935 19.225 -5.580 1.00 88.12 164 PHE A N 1
ATOM 1251 C CA . PHE A 1 164 ? -20.441 18.452 -4.445 1.00 88.12 164 PHE A CA 1
ATOM 1252 C C . PHE A 1 164 ? -20.470 16.959 -4.755 1.00 88.12 164 PHE A C 1
ATOM 1254 O O . PHE A 1 164 ? -20.653 16.560 -5.899 1.00 88.12 164 PHE A O 1
ATOM 1261 N N . LEU A 1 165 ? -20.317 16.125 -3.723 1.00 91.06 165 LEU A N 1
ATOM 1262 C CA . LEU A 1 165 ? -20.429 14.676 -3.858 1.00 91.06 165 LEU A CA 1
ATOM 1263 C C . LEU A 1 165 ? -21.858 14.290 -4.248 1.00 91.06 165 LEU A C 1
ATOM 1265 O O . LEU A 1 165 ? -22.797 14.410 -3.455 1.00 91.06 165 LEU A O 1
ATOM 1269 N N . GLU A 1 166 ? -21.984 13.767 -5.457 1.00 88.56 166 GLU A N 1
ATOM 1270 C CA . GLU A 1 166 ? -23.201 13.199 -6.013 1.00 88.56 166 GLU A CA 1
ATOM 1271 C C . GLU A 1 166 ? -22.860 11.834 -6.603 1.00 88.56 166 GLU A C 1
ATOM 1273 O O . GLU A 1 166 ? -22.734 11.673 -7.805 1.00 88.56 166 GLU A O 1
ATOM 1278 N N . ASP A 1 167 ? -22.655 10.850 -5.727 1.00 86.06 167 ASP A N 1
ATOM 1279 C CA . ASP A 1 167 ? -22.314 9.491 -6.129 1.00 86.06 167 ASP A CA 1
ATOM 1280 C C . ASP A 1 167 ? -23.528 8.553 -6.027 1.00 86.06 167 ASP A C 1
ATOM 1282 O O . ASP A 1 167 ? -24.026 8.195 -4.949 1.00 86.06 167 ASP A O 1
ATOM 1286 N N . TRP A 1 168 ? -23.997 8.093 -7.178 1.00 88.06 168 TRP A N 1
ATOM 1287 C CA . TRP A 1 168 ? -25.060 7.106 -7.291 1.00 88.06 168 TRP A CA 1
ATOM 1288 C C . TRP A 1 168 ? -24.525 5.686 -7.034 1.00 88.06 168 TRP A C 1
ATOM 1290 O O . TRP A 1 168 ? -23.330 5.416 -7.182 1.00 88.06 168 TRP A O 1
ATOM 1300 N N . PRO A 1 169 ? -25.384 4.709 -6.669 1.00 90.62 169 PRO A N 1
ATOM 1301 C CA . PRO A 1 169 ? -24.942 3.331 -6.433 1.00 90.62 169 PRO A CA 1
ATOM 1302 C C . PRO A 1 169 ? -24.129 2.715 -7.585 1.00 90.62 169 PRO A C 1
ATOM 1304 O O . PRO A 1 169 ? -23.187 1.964 -7.337 1.00 90.62 169 PRO A O 1
ATOM 1307 N N . GLN A 1 170 ? -24.468 3.048 -8.833 1.00 91.38 170 GLN A N 1
ATOM 1308 C CA . GLN A 1 170 ? -23.745 2.580 -10.020 1.00 91.38 170 GLN A CA 1
ATOM 1309 C C . GLN A 1 170 ? -22.361 3.231 -10.142 1.00 91.38 170 GLN A C 1
ATOM 1311 O O . GLN A 1 170 ? -21.376 2.542 -10.394 1.00 91.38 170 GLN A O 1
ATOM 1316 N N . GLU A 1 171 ? -22.266 4.535 -9.896 1.00 92.69 171 GLU A N 1
ATOM 1317 C CA . GLU A 1 171 ? -21.008 5.287 -9.923 1.00 92.69 171 GLU A CA 1
ATOM 1318 C C . GLU A 1 171 ? -20.050 4.807 -8.841 1.00 92.69 171 GLU A C 1
ATOM 1320 O O . GLU A 1 171 ? -18.875 4.591 -9.120 1.00 92.69 171 GLU A O 1
ATOM 1325 N N . ARG A 1 172 ? -20.550 4.495 -7.640 1.00 93.00 172 ARG A N 1
ATOM 1326 C CA . ARG A 1 172 ? -19.744 3.824 -6.610 1.00 93.00 17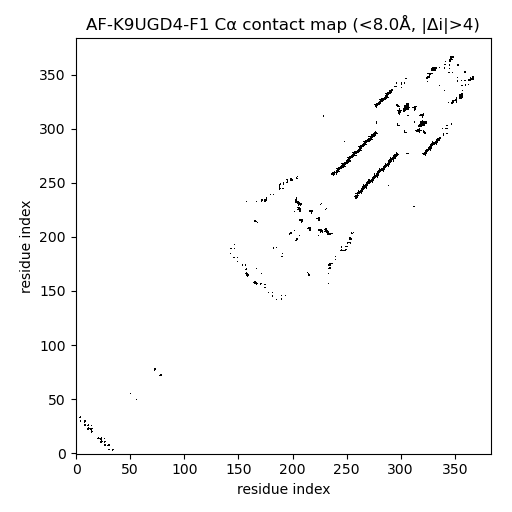2 ARG A CA 1
ATOM 1327 C C . ARG A 1 172 ? -19.199 2.482 -7.080 1.00 93.00 172 ARG A C 1
ATOM 1329 O O . ARG A 1 172 ? -18.027 2.186 -6.859 1.00 93.00 172 ARG A O 1
ATOM 1336 N N . ALA A 1 173 ? -20.021 1.664 -7.737 1.00 93.50 173 ALA A N 1
ATOM 1337 C CA . ALA A 1 173 ? -19.567 0.380 -8.266 1.00 93.50 173 ALA A CA 1
ATOM 1338 C C . ALA A 1 173 ? -18.469 0.567 -9.331 1.00 93.50 173 ALA A C 1
ATOM 1340 O O . ALA A 1 173 ? -17.451 -0.132 -9.298 1.00 93.50 173 ALA A O 1
ATOM 1341 N N . PHE A 1 174 ? -18.620 1.553 -10.220 1.00 94.88 174 PHE A N 1
ATOM 1342 C CA . PHE A 1 174 ? -17.583 1.920 -11.185 1.00 94.88 174 PHE A CA 1
ATOM 1343 C C . PHE A 1 174 ? -16.322 2.456 -10.507 1.00 94.88 174 PHE A C 1
ATOM 1345 O O . PHE A 1 174 ? -15.220 2.059 -10.886 1.00 94.88 174 PHE A O 1
ATOM 1352 N N . ALA A 1 175 ? -16.459 3.295 -9.480 1.00 95.88 175 ALA A N 1
ATOM 1353 C CA . ALA A 1 175 ? -15.345 3.826 -8.708 1.00 95.88 175 ALA A CA 1
ATOM 1354 C C . ALA A 1 175 ? -14.548 2.684 -8.065 1.00 95.88 175 ALA A C 1
ATOM 1356 O O . ALA A 1 175 ? -13.342 2.597 -8.273 1.00 95.88 175 ALA A O 1
ATOM 1357 N N . VAL A 1 176 ? -15.224 1.743 -7.396 1.00 95.81 176 VAL A N 1
ATOM 1358 C CA . VAL A 1 176 ? -14.611 0.542 -6.801 1.00 95.81 176 VAL A CA 1
ATOM 1359 C C . VAL A 1 176 ? -13.870 -0.286 -7.856 1.00 95.81 176 VAL A C 1
ATOM 1361 O O . VAL A 1 176 ? -12.712 -0.651 -7.642 1.00 95.81 176 VAL A O 1
ATOM 1364 N N . GLY A 1 177 ? -14.492 -0.539 -9.012 1.00 94.81 177 GLY A N 1
ATOM 1365 C CA . GLY A 1 177 ? -13.860 -1.268 -10.116 1.00 94.81 177 GLY A CA 1
ATOM 1366 C C . GLY A 1 177 ? -12.610 -0.565 -10.657 1.00 94.81 177 GLY A C 1
ATOM 1367 O O . GLY A 1 177 ? -11.565 -1.197 -10.830 1.00 94.81 177 GLY A O 1
ATOM 1368 N N . ARG A 1 178 ? -12.677 0.758 -10.860 1.00 95.75 178 ARG A N 1
ATOM 1369 C CA . ARG A 1 178 ? -11.537 1.576 -11.305 1.00 95.75 178 ARG A CA 1
ATOM 1370 C C . ARG A 1 178 ? -10.417 1.597 -10.272 1.00 95.75 178 ARG A C 1
ATOM 1372 O O . ARG A 1 178 ? -9.252 1.476 -10.648 1.00 95.75 178 ARG A O 1
ATOM 1379 N N . THR A 1 179 ? -10.746 1.717 -8.986 1.00 97.00 179 THR A N 1
ATOM 1380 C CA . THR A 1 179 ? -9.765 1.665 -7.897 1.00 97.00 179 THR A CA 1
ATOM 1381 C C . THR A 1 179 ? -9.071 0.310 -7.865 1.00 97.00 179 THR A C 1
ATOM 1383 O O . THR A 1 179 ? -7.845 0.265 -7.799 1.00 97.00 179 THR A O 1
ATOM 1386 N N . ALA A 1 180 ? -9.818 -0.792 -7.966 1.00 95.88 180 ALA A N 1
ATOM 1387 C CA . ALA A 1 180 ? -9.245 -2.135 -7.985 1.00 95.88 180 ALA A CA 1
ATOM 1388 C C . ALA A 1 180 ? -8.296 -2.334 -9.179 1.00 95.88 180 ALA A C 1
ATOM 1390 O O . ALA A 1 180 ? -7.173 -2.807 -8.999 1.00 95.88 180 ALA A O 1
ATOM 1391 N N . ALA A 1 181 ? -8.714 -1.911 -10.377 1.00 94.44 181 ALA A N 1
ATOM 1392 C CA . ALA A 1 181 ? -7.896 -1.998 -11.584 1.00 94.44 181 ALA A CA 1
ATOM 1393 C C . ALA A 1 181 ? -6.597 -1.185 -11.460 1.00 94.44 181 ALA A C 1
ATOM 1395 O O . ALA A 1 181 ? -5.517 -1.706 -11.740 1.00 94.44 181 ALA A O 1
ATOM 1396 N N . LEU A 1 182 ? -6.684 0.061 -10.979 1.00 96.25 182 LEU A N 1
ATOM 1397 C CA . LEU A 1 182 ? -5.510 0.910 -10.782 1.00 96.25 182 LEU A CA 1
ATOM 1398 C C . LEU A 1 182 ? -4.561 0.334 -9.732 1.00 96.25 182 LEU A C 1
ATOM 1400 O O . LEU A 1 182 ? -3.356 0.265 -9.961 1.00 96.25 182 LEU A O 1
ATOM 1404 N N . LEU A 1 183 ? -5.080 -0.065 -8.567 1.00 94.88 183 LEU A N 1
ATOM 1405 C CA . LEU A 1 183 ? -4.239 -0.606 -7.501 1.00 94.88 183 LEU A CA 1
ATOM 1406 C C . LEU A 1 183 ? -3.549 -1.904 -7.947 1.00 94.88 183 LEU A C 1
ATOM 1408 O O . LEU A 1 183 ? -2.436 -2.168 -7.503 1.00 94.88 183 LEU A O 1
ATOM 1412 N N . GLY A 1 184 ? -4.137 -2.670 -8.870 1.00 91.50 184 GLY A N 1
ATOM 1413 C CA . GLY A 1 184 ? -3.478 -3.809 -9.512 1.00 91.50 184 GLY A CA 1
ATOM 1414 C C . GLY A 1 184 ? -2.312 -3.436 -10.439 1.00 91.50 184 GLY A C 1
ATOM 1415 O O . GLY A 1 184 ? -1.372 -4.218 -10.563 1.00 91.50 184 GLY A O 1
ATOM 1416 N N . SER A 1 185 ? -2.333 -2.253 -11.065 1.00 91.19 185 SER A N 1
ATOM 1417 C CA . SER A 1 185 ? -1.338 -1.842 -12.069 1.00 91.19 185 SER A CA 1
ATOM 1418 C C . SER A 1 185 ? -0.206 -0.958 -11.535 1.00 91.19 185 SER A C 1
ATOM 1420 O O . SER A 1 185 ? 0.791 -0.757 -12.231 1.00 91.19 185 SER A O 1
ATOM 1422 N N . VAL A 1 186 ? -0.340 -0.392 -10.332 1.00 93.56 186 VAL A N 1
ATOM 1423 C CA . VAL A 1 186 ? 0.649 0.537 -9.755 1.00 93.56 186 VAL A CA 1
ATOM 1424 C C . VAL A 1 186 ? 1.515 -0.117 -8.673 1.00 93.56 186 VAL A C 1
ATOM 1426 O O . VAL A 1 186 ? 1.127 -1.080 -8.009 1.00 93.56 186 VAL A O 1
ATOM 1429 N N . ASN A 1 187 ? 2.724 0.419 -8.485 1.00 93.94 187 ASN A N 1
ATOM 1430 C CA . ASN A 1 187 ? 3.637 -0.011 -7.424 1.00 93.94 187 ASN A CA 1
ATOM 1431 C C . ASN A 1 187 ? 3.137 0.416 -6.025 1.00 93.94 187 ASN A C 1
ATOM 1433 O O . ASN A 1 187 ? 2.166 1.160 -5.893 1.00 93.94 187 ASN A O 1
ATOM 1437 N N . ALA A 1 188 ? 3.818 -0.037 -4.967 1.00 95.62 188 ALA A N 1
ATOM 1438 C CA . ALA A 1 188 ? 3.441 0.257 -3.581 1.00 95.62 188 ALA A CA 1
ATOM 1439 C C . ALA A 1 188 ? 3.310 1.771 -3.298 1.00 95.62 188 ALA A C 1
ATOM 1441 O O . ALA A 1 188 ? 2.330 2.203 -2.691 1.00 95.62 188 ALA A O 1
ATOM 1442 N N . GLU A 1 189 ? 4.238 2.596 -3.797 1.00 94.62 189 GLU A N 1
ATOM 1443 C CA . GLU A 1 189 ? 4.182 4.056 -3.624 1.00 94.62 189 GLU A CA 1
ATOM 1444 C C . GLU A 1 189 ? 2.9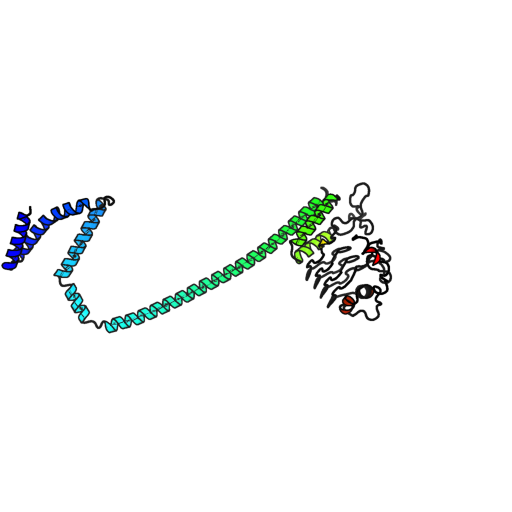46 4.675 -4.301 1.00 94.62 189 GLU A C 1
ATOM 1446 O O . GLU A 1 189 ? 2.251 5.503 -3.704 1.00 94.62 189 GLU A O 1
ATOM 1451 N N . GLY A 1 190 ? 2.632 4.237 -5.524 1.00 95.56 190 GLY A N 1
ATOM 1452 C CA . GLY A 1 190 ? 1.432 4.639 -6.251 1.00 95.56 190 GLY A CA 1
ATOM 1453 C C . GLY A 1 190 ? 0.155 4.258 -5.504 1.00 95.56 190 GLY A C 1
ATOM 1454 O O . GLY A 1 190 ? -0.716 5.110 -5.319 1.00 95.56 190 GLY A O 1
ATOM 1455 N N . LYS A 1 191 ? 0.077 3.025 -4.976 1.00 96.69 191 LYS A N 1
ATOM 1456 C CA . LYS A 1 191 ? -1.049 2.576 -4.136 1.00 96.69 191 LYS A CA 1
ATOM 1457 C C . LYS A 1 191 ? -1.230 3.489 -2.928 1.00 96.69 191 LYS A C 1
ATOM 1459 O O . LYS A 1 191 ? -2.338 3.943 -2.658 1.00 96.69 191 LYS A O 1
ATOM 1464 N N . ALA A 1 192 ? -0.142 3.820 -2.236 1.00 97.00 192 ALA A N 1
ATOM 1465 C CA . ALA A 1 192 ? -0.191 4.688 -1.067 1.00 97.00 192 ALA A CA 1
ATOM 1466 C C . ALA A 1 192 ? -0.601 6.129 -1.402 1.00 97.00 192 ALA A C 1
ATOM 1468 O O . ALA A 1 192 ? -1.326 6.769 -0.639 1.00 97.00 192 ALA A O 1
ATOM 1469 N N . ARG A 1 193 ? -0.182 6.664 -2.554 1.00 96.56 193 ARG A N 1
ATOM 1470 C CA . ARG A 1 193 ? -0.645 7.974 -3.040 1.00 96.56 193 ARG A CA 1
ATOM 1471 C C . ARG A 1 193 ? -2.155 7.977 -3.277 1.00 96.56 193 ARG A C 1
ATOM 1473 O O . ARG A 1 193 ? -2.833 8.894 -2.822 1.00 96.56 193 ARG A O 1
ATOM 1480 N N . VAL A 1 194 ? -2.666 6.934 -3.926 1.00 97.25 194 VAL A N 1
ATOM 1481 C CA . VAL A 1 194 ? -4.097 6.770 -4.206 1.00 97.25 194 VAL A CA 1
ATOM 1482 C C . VAL A 1 194 ? -4.895 6.630 -2.913 1.00 97.25 194 VAL A C 1
ATOM 1484 O O . VAL A 1 194 ? -5.849 7.372 -2.714 1.00 97.25 194 VAL A O 1
ATOM 1487 N N . LEU A 1 195 ? -4.480 5.754 -1.996 1.00 97.62 195 LEU A N 1
ATOM 1488 C CA . LEU A 1 195 ? -5.159 5.564 -0.709 1.00 97.62 195 LEU A CA 1
ATOM 1489 C C . LEU A 1 195 ? -5.211 6.858 0.115 1.00 97.62 195 LEU A C 1
ATOM 1491 O O . LEU A 1 195 ? -6.259 7.199 0.664 1.00 97.62 195 LEU A O 1
ATOM 1495 N N . ARG A 1 196 ? -4.116 7.631 0.145 1.00 97.31 196 ARG A N 1
ATOM 1496 C CA . ARG A 1 196 ? -4.090 8.947 0.804 1.00 97.31 196 ARG A CA 1
ATOM 1497 C C . ARG A 1 196 ? -5.046 9.941 0.158 1.00 97.31 196 ARG A C 1
ATOM 1499 O O . ARG A 1 196 ? -5.721 10.666 0.884 1.00 97.31 196 ARG A O 1
ATOM 1506 N N . PHE A 1 197 ? -5.101 9.989 -1.172 1.00 96.56 197 PHE A N 1
ATOM 1507 C CA . PHE A 1 197 ? -6.053 10.837 -1.889 1.00 96.56 197 PHE A CA 1
ATOM 1508 C C . PHE A 1 197 ? -7.494 10.456 -1.531 1.00 96.56 197 PHE A C 1
ATOM 1510 O O . PHE A 1 197 ? -8.239 11.297 -1.036 1.00 96.56 197 PHE A O 1
ATOM 1517 N N . LEU A 1 198 ? -7.851 9.177 -1.672 1.00 96.94 198 LEU A N 1
ATOM 1518 C CA . LEU A 1 198 ? -9.199 8.687 -1.382 1.00 96.94 198 LEU A CA 1
ATOM 1519 C C . LEU A 1 198 ? -9.612 8.958 0.071 1.00 96.94 198 LEU A C 1
ATOM 1521 O O . LEU A 1 198 ? -10.743 9.360 0.333 1.00 96.94 198 LEU A O 1
ATOM 1525 N N . SER A 1 199 ? -8.691 8.787 1.021 1.00 96.12 199 SER A N 1
ATOM 1526 C CA . SER A 1 199 ? -8.955 9.081 2.427 1.00 96.12 199 SER A CA 1
ATOM 1527 C C . SER A 1 199 ? -9.133 10.577 2.702 1.00 96.12 199 SER A C 1
ATOM 1529 O O . SER A 1 199 ? -10.057 10.955 3.424 1.00 96.12 199 SER A O 1
ATOM 1531 N N . ARG A 1 200 ? -8.269 11.439 2.148 1.00 94.25 200 ARG A N 1
ATOM 1532 C CA . ARG A 1 200 ? -8.336 12.897 2.364 1.00 94.25 200 ARG A CA 1
ATOM 1533 C C . ARG A 1 200 ? -9.581 13.514 1.740 1.00 94.25 200 ARG A C 1
ATOM 1535 O O . ARG A 1 200 ? -10.165 14.406 2.344 1.00 94.25 200 ARG A O 1
ATOM 1542 N N . SER A 1 201 ? -10.009 12.986 0.599 1.00 93.19 201 SER A N 1
ATOM 1543 C CA . SER A 1 201 ? -11.245 13.373 -0.084 1.00 93.19 201 SER A CA 1
ATOM 1544 C C . SER A 1 201 ? -12.496 12.712 0.509 1.00 93.19 201 SER A C 1
ATOM 1546 O O . SER A 1 201 ? -13.563 12.801 -0.084 1.00 93.19 201 SER A O 1
ATOM 1548 N N . LYS A 1 202 ? -12.381 12.032 1.663 1.00 93.75 202 LYS A N 1
ATOM 1549 C CA . LYS A 1 202 ? -13.486 11.360 2.372 1.00 93.75 202 LYS A CA 1
ATOM 1550 C C . LYS A 1 202 ? -14.213 10.271 1.576 1.00 93.75 202 LYS A C 1
ATOM 1552 O O . LYS A 1 202 ? -15.260 9.800 1.997 1.00 93.75 202 LYS A O 1
ATOM 1557 N N . LEU A 1 203 ? -13.604 9.769 0.503 1.00 95.56 203 LEU A N 1
ATOM 1558 C CA . LEU A 1 203 ? -14.182 8.725 -0.348 1.00 95.56 203 LEU A CA 1
ATOM 1559 C C . LEU A 1 203 ? -14.139 7.331 0.302 1.00 95.56 203 LEU A C 1
ATOM 1561 O O . LEU A 1 203 ? -14.914 6.456 -0.074 1.00 95.56 203 LEU A O 1
ATOM 1565 N N . LEU A 1 204 ? -13.249 7.124 1.280 1.00 96.50 204 LEU A N 1
ATOM 1566 C CA . LEU A 1 204 ? -13.148 5.882 2.069 1.00 96.50 204 LEU A CA 1
ATOM 1567 C C . LEU A 1 204 ? -13.934 5.928 3.383 1.00 96.50 204 LEU A C 1
ATOM 1569 O O . LEU A 1 204 ? -14.109 4.902 4.042 1.00 96.50 204 LEU A O 1
ATOM 1573 N N . THR A 1 205 ? -14.365 7.119 3.787 1.00 94.31 205 THR A N 1
ATOM 1574 C CA . THR A 1 205 ? -15.063 7.341 5.050 1.00 94.31 205 THR A CA 1
ATOM 1575 C C . THR A 1 205 ? -16.559 7.098 4.829 1.00 94.31 205 THR A C 1
ATOM 1577 O O . THR A 1 205 ? -17.074 7.438 3.764 1.00 94.31 205 THR A O 1
ATOM 1580 N N . PRO A 1 206 ? -17.268 6.451 5.766 1.00 94.12 206 PRO A N 1
ATOM 1581 C CA . PRO A 1 206 ? -18.713 6.301 5.655 1.00 94.12 206 PRO A CA 1
ATOM 1582 C C . PRO A 1 206 ? -19.375 7.665 5.888 1.00 94.12 206 PRO A C 1
ATOM 1584 O O . PRO A 1 206 ? -19.140 8.307 6.913 1.00 94.12 206 PRO A O 1
ATOM 1587 N N . LEU A 1 207 ? -20.135 8.130 4.896 1.00 94.44 207 LEU A N 1
ATOM 1588 C CA . LEU A 1 207 ? -20.770 9.447 4.915 1.00 94.44 207 LEU A CA 1
ATOM 1589 C C . LEU A 1 207 ? -22.277 9.312 5.093 1.00 94.44 207 LEU A C 1
ATOM 1591 O O . LEU A 1 207 ? -22.888 8.387 4.543 1.00 94.44 207 LEU A O 1
ATOM 1595 N N . GLU A 1 208 ? -22.861 10.239 5.846 1.00 93.38 208 GLU A N 1
ATOM 1596 C CA . GLU A 1 208 ? -24.308 10.313 6.023 1.00 93.38 208 GLU A CA 1
ATOM 1597 C C . GLU A 1 208 ? -24.989 10.699 4.707 1.00 93.38 208 GLU A C 1
ATOM 1599 O O . GLU A 1 208 ? -24.477 11.512 3.928 1.00 93.38 208 GLU A O 1
ATOM 1604 N N . ARG A 1 209 ? -26.156 10.106 4.442 1.00 89.62 209 ARG A N 1
ATOM 1605 C CA . ARG A 1 209 ? -26.938 10.383 3.237 1.00 89.62 209 ARG A CA 1
ATOM 1606 C C . ARG A 1 209 ? -28.362 10.760 3.564 1.00 89.62 209 ARG A C 1
ATOM 1608 O O . ARG A 1 209 ? -28.998 10.147 4.417 1.00 89.62 209 ARG A O 1
ATOM 1615 N N . ASP A 1 210 ? -28.888 11.691 2.780 1.00 86.06 210 ASP A N 1
ATOM 1616 C CA . ASP A 1 210 ? -30.319 11.949 2.760 1.00 86.06 210 ASP A CA 1
ATOM 1617 C C . ASP A 1 210 ? -31.043 10.737 2.154 1.00 86.06 210 ASP A C 1
ATOM 1619 O O . ASP A 1 210 ? -30.817 10.359 1.002 1.00 86.06 210 ASP A O 1
ATOM 1623 N N . LEU A 1 211 ? -31.951 10.145 2.930 1.00 75.31 211 LEU A N 1
ATOM 1624 C CA . LEU A 1 211 ? -32.768 8.998 2.533 1.00 75.31 211 LEU A CA 1
ATOM 1625 C C . LEU A 1 211 ? -33.682 9.288 1.330 1.00 75.31 211 LEU A C 1
ATOM 1627 O O . LEU A 1 211 ? -34.169 8.349 0.703 1.00 75.31 211 LEU A O 1
ATOM 1631 N N . ARG A 1 212 ? -33.944 10.562 1.005 1.00 78.44 212 ARG A N 1
ATOM 1632 C CA . ARG A 1 212 ? -34.815 10.960 -0.114 1.00 78.44 212 ARG A CA 1
ATOM 1633 C C . ARG A 1 212 ? -34.051 11.223 -1.404 1.00 78.44 212 ARG A C 1
ATOM 1635 O O . ARG A 1 212 ? -34.507 10.814 -2.467 1.00 78.44 212 ARG A O 1
ATOM 1642 N N . LEU A 1 213 ? -32.928 11.931 -1.311 1.00 72.19 213 LEU A N 1
ATOM 1643 C CA . LEU A 1 213 ? -32.164 12.397 -2.472 1.00 72.19 213 LEU A CA 1
ATOM 1644 C C . LEU A 1 213 ? -30.916 11.553 -2.749 1.00 72.19 213 LEU A C 1
ATOM 1646 O O . LEU A 1 213 ? -30.311 11.704 -3.804 1.00 72.19 213 LEU A O 1
ATOM 1650 N N . GLY A 1 214 ? -30.496 10.695 -1.813 1.00 74.88 214 GLY A N 1
ATOM 1651 C CA . GLY A 1 214 ? -29.290 9.871 -1.943 1.00 74.88 214 GLY A CA 1
ATOM 1652 C C . GLY A 1 214 ? -27.973 10.658 -1.923 1.00 74.88 214 GLY A C 1
ATOM 1653 O O . GLY A 1 214 ? -26.903 10.048 -2.020 1.00 74.88 214 GLY A O 1
ATOM 1654 N N . ARG A 1 215 ? -28.038 11.987 -1.775 1.00 84.12 215 ARG A N 1
ATOM 1655 C CA . ARG A 1 215 ? -26.887 12.891 -1.688 1.00 84.12 215 ARG A CA 1
ATOM 1656 C C . ARG A 1 215 ? -26.247 12.839 -0.309 1.00 84.12 215 ARG A C 1
ATOM 1658 O O . ARG A 1 215 ? -26.906 12.534 0.688 1.00 84.12 215 ARG A O 1
ATOM 1665 N N . VAL A 1 216 ? -24.958 13.152 -0.275 1.00 90.50 216 VAL A N 1
ATOM 1666 C CA . VAL A 1 216 ? -24.202 13.234 0.972 1.00 90.50 216 VAL A CA 1
ATOM 1667 C C . VAL A 1 216 ? -24.628 14.475 1.752 1.00 90.50 216 VAL A C 1
ATOM 1669 O O . VAL A 1 216 ? -24.731 15.565 1.187 1.00 90.50 216 VAL A O 1
ATOM 1672 N N . VAL A 1 217 ? -24.873 14.312 3.050 1.00 90.56 217 VAL A N 1
ATOM 1673 C CA . VAL A 1 217 ? -25.238 15.422 3.934 1.00 90.56 217 VAL A CA 1
ATOM 1674 C C . VAL A 1 217 ? -23.995 16.253 4.247 1.00 90.56 217 VAL A C 1
ATOM 1676 O O . VAL A 1 217 ? -22.916 15.720 4.516 1.00 90.56 217 VAL A O 1
ATOM 1679 N N . LEU A 1 218 ? -24.138 17.576 4.189 1.00 89.62 218 LEU A N 1
ATOM 1680 C CA . LEU A 1 218 ? -23.121 18.502 4.668 1.00 89.62 218 LEU A CA 1
ATOM 1681 C C . LEU A 1 218 ? -23.371 18.802 6.141 1.00 89.62 218 LEU A C 1
ATOM 1683 O O . LEU A 1 218 ? -24.495 19.096 6.547 1.00 89.62 218 LEU A O 1
ATOM 1687 N N . ASN A 1 219 ? -22.301 18.797 6.920 1.00 86.56 219 ASN A N 1
ATOM 1688 C CA . ASN A 1 219 ? -22.313 19.360 8.250 1.00 86.56 219 ASN A CA 1
ATOM 1689 C C . ASN A 1 219 ? -22.388 20.899 8.174 1.00 86.56 219 ASN A C 1
ATOM 1691 O O . ASN A 1 219 ? -22.097 21.515 7.144 1.00 86.56 219 ASN A O 1
ATOM 1695 N N . GLY A 1 220 ? -22.759 21.538 9.284 1.00 86.19 220 GLY A N 1
ATOM 1696 C CA . GLY A 1 220 ? -22.913 22.999 9.365 1.00 86.19 220 GLY A CA 1
ATOM 1697 C C . GLY A 1 220 ? -21.646 23.816 9.058 1.00 86.19 220 GLY A C 1
ATOM 1698 O O . GLY A 1 220 ? -21.744 25.027 8.883 1.00 86.19 220 GLY A O 1
ATOM 1699 N N . ASP A 1 221 ? -20.485 23.163 8.940 1.00 89.25 221 ASP A N 1
ATOM 1700 C CA . ASP A 1 221 ? -19.185 23.774 8.642 1.00 89.25 221 ASP A CA 1
ATOM 1701 C C . ASP A 1 221 ? -18.762 23.601 7.168 1.00 89.25 221 ASP A C 1
ATOM 1703 O O . ASP A 1 221 ? -17.622 23.899 6.802 1.00 89.25 221 ASP A O 1
ATOM 1707 N N . GLY A 1 222 ? -19.650 23.087 6.307 1.00 84.31 222 GLY A N 1
ATOM 1708 C CA . GLY A 1 222 ? -19.388 22.902 4.875 1.00 84.31 222 GLY A CA 1
ATOM 1709 C C . GLY A 1 222 ? -18.520 21.686 4.532 1.00 84.31 222 GLY A C 1
ATOM 1710 O O . GLY A 1 222 ? -17.976 21.603 3.432 1.00 84.31 222 GLY A O 1
ATOM 1711 N N . ARG A 1 223 ? -18.365 20.734 5.456 1.00 88.56 223 ARG A N 1
ATOM 1712 C CA . ARG A 1 223 ? -17.730 19.427 5.215 1.00 88.56 223 ARG A CA 1
ATOM 1713 C C . ARG A 1 223 ? -18.806 18.350 5.126 1.00 88.56 223 ARG A C 1
ATOM 1715 O O . ARG A 1 223 ? -19.911 18.545 5.604 1.00 88.56 223 ARG A O 1
ATOM 1722 N N . TYR A 1 224 ? -18.484 17.194 4.560 1.00 91.88 224 TYR A N 1
ATOM 1723 C CA . TYR A 1 224 ? -19.405 16.055 4.587 1.00 91.88 224 TYR A CA 1
ATOM 1724 C C . TYR A 1 224 ? -19.564 15.506 6.001 1.00 91.88 224 TYR A C 1
ATOM 1726 O O . TYR A 1 224 ? -18.567 15.382 6.723 1.00 91.88 224 TYR A O 1
ATOM 1734 N N . ASP A 1 225 ? -20.801 15.188 6.371 1.00 92.88 225 ASP A N 1
ATOM 1735 C CA . ASP A 1 225 ? -21.104 14.583 7.659 1.00 92.88 225 ASP A CA 1
ATOM 1736 C C . ASP A 1 225 ? -20.747 13.090 7.663 1.00 92.88 225 ASP A C 1
ATOM 1738 O O . ASP A 1 225 ? -20.937 12.370 6.675 1.00 92.88 225 ASP A O 1
ATOM 1742 N N . GLU A 1 226 ? -20.157 12.635 8.765 1.00 93.44 226 GLU A N 1
ATOM 1743 C CA . GLU A 1 226 ? -19.645 11.271 8.911 1.00 93.44 226 GLU A CA 1
ATOM 1744 C C . GLU A 1 226 ? -20.597 10.445 9.773 1.00 93.44 226 GLU A C 1
ATOM 1746 O O . GLU A 1 226 ? -20.586 10.563 10.998 1.00 93.44 226 GLU A O 1
ATOM 1751 N N . ASP A 1 227 ? -21.320 9.512 9.158 1.00 93.50 227 ASP A N 1
ATOM 1752 C CA . ASP A 1 227 ? -22.063 8.489 9.890 1.00 93.50 227 ASP A CA 1
ATOM 1753 C C . ASP A 1 227 ? -21.304 7.160 9.832 1.00 93.50 227 ASP A C 1
ATOM 1755 O O . ASP A 1 227 ? -21.275 6.468 8.818 1.00 93.50 227 ASP A O 1
ATOM 1759 N N . ARG A 1 228 ? -20.673 6.774 10.943 1.00 91.25 228 ARG A N 1
ATOM 1760 C CA . ARG A 1 228 ? -19.911 5.516 11.019 1.00 91.25 228 ARG A CA 1
ATOM 1761 C C . ARG A 1 228 ? -20.791 4.269 11.096 1.00 91.25 228 ARG A C 1
ATOM 1763 O O . ARG A 1 228 ? -20.276 3.180 10.852 1.00 91.25 228 ARG A O 1
ATOM 1770 N N . ILE A 1 229 ? -22.058 4.409 11.483 1.00 90.62 229 ILE A N 1
ATOM 1771 C CA . ILE A 1 229 ? -22.961 3.287 11.749 1.00 90.62 229 ILE A CA 1
ATOM 1772 C C . ILE A 1 229 ? -23.770 2.958 10.495 1.00 90.62 229 ILE A C 1
ATOM 1774 O O . ILE A 1 229 ? -23.729 1.813 10.045 1.00 90.62 229 ILE A O 1
ATOM 1778 N N . ALA A 1 230 ? -24.476 3.938 9.926 1.00 90.12 230 ALA A N 1
ATOM 1779 C CA . ALA A 1 230 ? -25.330 3.734 8.753 1.00 90.12 230 ALA A CA 1
ATOM 1780 C C . ALA A 1 230 ? -24.828 4.452 7.489 1.00 90.12 230 ALA A C 1
ATOM 1782 O O . ALA A 1 230 ? -25.387 4.255 6.405 1.00 90.12 230 ALA A O 1
ATOM 1783 N N . GLY A 1 231 ? -23.746 5.227 7.589 1.00 92.00 231 GLY A N 1
ATOM 1784 C CA . GLY A 1 231 ? -23.180 5.934 6.451 1.00 92.00 231 GLY A CA 1
ATOM 1785 C C . GLY A 1 231 ? -22.590 5.003 5.398 1.00 92.00 231 GLY A C 1
ATOM 1786 O O . GLY A 1 231 ? -22.144 3.879 5.652 1.00 92.00 231 GLY A O 1
ATOM 1787 N N . VAL A 1 232 ? -22.561 5.503 4.168 1.00 92.38 232 VAL A N 1
ATOM 1788 C CA . VAL A 1 232 ? -22.150 4.736 2.992 1.00 92.38 232 VAL A CA 1
ATOM 1789 C C . VAL A 1 232 ? -20.856 5.311 2.445 1.00 92.38 232 VAL A C 1
ATOM 1791 O O . VAL A 1 232 ? -20.764 6.500 2.144 1.00 92.38 232 VAL A O 1
ATOM 1794 N N . ARG A 1 233 ? -19.852 4.447 2.281 1.00 94.44 233 ARG A N 1
ATOM 1795 C CA . ARG A 1 233 ? -18.579 4.803 1.643 1.00 94.44 233 ARG A CA 1
ATOM 1796 C C . ARG A 1 233 ? -18.778 4.971 0.145 1.00 94.44 233 ARG A C 1
ATOM 1798 O O . ARG A 1 233 ? -19.437 4.135 -0.473 1.00 94.44 233 ARG A O 1
ATOM 1805 N N . VAL A 1 234 ? -18.142 5.983 -0.438 1.00 94.19 234 VAL A N 1
ATOM 1806 C CA . VAL A 1 234 ? -18.094 6.135 -1.900 1.00 94.19 234 VAL A CA 1
ATOM 1807 C C . VAL A 1 234 ? -17.312 4.970 -2.510 1.00 94.19 234 VAL A C 1
ATOM 1809 O O . VAL A 1 234 ? -17.781 4.303 -3.428 1.00 94.19 234 VAL A O 1
ATOM 1812 N N . ILE A 1 235 ? -16.145 4.665 -1.937 1.00 96.12 235 ILE A N 1
ATOM 1813 C CA . ILE A 1 235 ? -15.292 3.554 -2.355 1.00 96.12 235 ILE A CA 1
ATOM 1814 C C . ILE A 1 235 ? -15.086 2.618 -1.172 1.00 96.12 235 ILE A C 1
ATOM 1816 O O . ILE A 1 235 ? -14.389 2.931 -0.205 1.00 96.12 235 ILE A O 1
ATOM 1820 N N . ASN A 1 236 ? -15.684 1.432 -1.261 1.00 93.75 236 ASN A N 1
ATOM 1821 C CA . ASN A 1 236 ? -15.424 0.359 -0.315 1.00 93.75 236 ASN A CA 1
ATOM 1822 C C . ASN A 1 236 ? -14.197 -0.436 -0.772 1.00 93.75 236 ASN A C 1
ATOM 1824 O O . ASN A 1 236 ? -14.222 -1.078 -1.822 1.00 93.75 236 ASN A O 1
ATOM 1828 N N . LEU A 1 237 ? -13.136 -0.416 0.037 1.00 92.31 237 LEU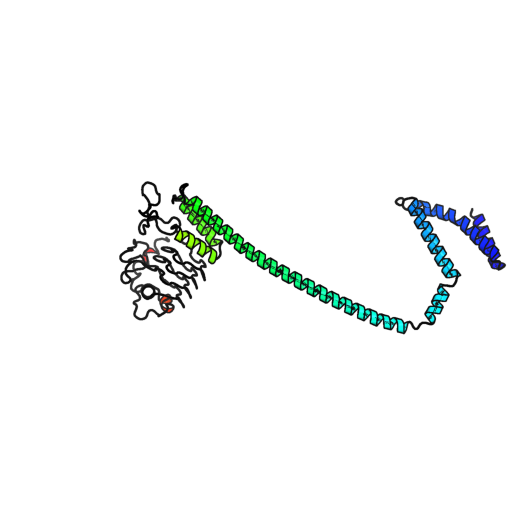 A N 1
ATOM 1829 C CA . LEU A 1 237 ? -11.903 -1.140 -0.266 1.00 92.31 237 LEU A CA 1
ATOM 1830 C C . LEU A 1 237 ? -12.089 -2.660 -0.259 1.00 92.31 237 LEU A C 1
ATOM 1832 O O . LEU A 1 237 ? -11.288 -3.342 -0.886 1.00 92.31 237 LEU A O 1
ATOM 1836 N N . GLY A 1 238 ? -13.126 -3.197 0.397 1.00 85.69 238 GLY A N 1
ATOM 1837 C CA . GLY A 1 238 ? -13.474 -4.619 0.350 1.00 85.69 238 GLY A CA 1
ATOM 1838 C C . GLY A 1 238 ? -12.246 -5.521 0.477 1.00 85.69 238 GLY A C 1
ATOM 1839 O O . GLY A 1 238 ? -11.462 -5.356 1.407 1.00 85.69 238 GLY A O 1
ATOM 1840 N N . VAL A 1 239 ? -12.062 -6.424 -0.494 1.00 88.25 239 VAL A N 1
ATOM 1841 C CA . VAL A 1 239 ? -10.899 -7.327 -0.636 1.00 88.25 239 VAL A CA 1
ATOM 1842 C C . VAL A 1 239 ? -9.750 -6.755 -1.478 1.00 88.25 239 VAL A C 1
ATOM 1844 O O . VAL A 1 239 ? -8.759 -7.445 -1.688 1.00 88.25 239 VAL A O 1
ATOM 1847 N N . ILE A 1 240 ? -9.849 -5.513 -1.963 1.00 93.38 240 ILE A N 1
ATOM 1848 C CA . ILE A 1 240 ? -8.898 -4.919 -2.922 1.00 93.38 240 ILE A CA 1
ATOM 1849 C C . ILE A 1 240 ? -7.470 -4.897 -2.367 1.00 93.38 240 ILE A C 1
ATOM 1851 O O . ILE A 1 240 ? -6.509 -5.029 -3.122 1.00 93.38 240 ILE A O 1
ATOM 1855 N N . LEU A 1 241 ? -7.320 -4.734 -1.050 1.00 95.94 241 LEU A N 1
ATOM 1856 C CA . LEU A 1 241 ? -6.011 -4.670 -0.402 1.00 95.94 241 LEU A CA 1
ATOM 1857 C C . LEU A 1 241 ? -5.477 -6.031 0.070 1.00 95.94 241 LEU A C 1
ATOM 1859 O O . LEU A 1 241 ? -4.314 -6.100 0.486 1.00 95.94 241 LEU A O 1
ATOM 1863 N N . ALA A 1 242 ? -6.252 -7.112 -0.042 1.00 95.81 242 ALA A N 1
ATOM 1864 C CA . ALA A 1 242 ? -5.817 -8.441 0.374 1.00 95.81 242 ALA A CA 1
ATOM 1865 C C . ALA A 1 242 ? -4.623 -8.917 -0.473 1.00 95.81 242 ALA A C 1
ATOM 1867 O O . ALA A 1 242 ? -4.623 -8.828 -1.699 1.00 95.81 242 ALA A O 1
ATOM 1868 N N . GLY A 1 243 ? -3.569 -9.394 0.191 1.00 95.12 243 GLY A N 1
ATOM 1869 C CA . GLY A 1 243 ? -2.329 -9.851 -0.441 1.00 95.12 243 GLY A CA 1
ATOM 1870 C C . GLY A 1 243 ? -1.512 -8.746 -1.118 1.00 95.12 243 GLY A C 1
ATOM 1871 O O . GLY A 1 243 ? -0.535 -9.044 -1.805 1.00 95.12 243 GLY A O 1
ATOM 1872 N N . THR A 1 244 ? -1.890 -7.473 -0.961 1.00 95.88 244 THR A N 1
ATOM 1873 C CA . THR A 1 244 ? -1.180 -6.372 -1.616 1.00 95.88 244 THR A CA 1
ATOM 1874 C C . THR A 1 244 ? 0.129 -6.024 -0.913 1.00 95.88 244 THR A C 1
ATOM 1876 O O . THR A 1 244 ? 0.264 -6.127 0.307 1.00 95.88 244 THR A O 1
ATOM 1879 N N . ASP A 1 245 ? 1.111 -5.582 -1.700 1.00 97.50 245 ASP A N 1
ATOM 1880 C CA . ASP A 1 245 ? 2.335 -4.984 -1.174 1.00 97.50 245 ASP A CA 1
ATOM 1881 C C . ASP A 1 245 ? 2.178 -3.467 -1.003 1.00 97.50 245 ASP A C 1
ATOM 1883 O O . ASP A 1 245 ? 1.992 -2.740 -1.984 1.00 97.50 245 ASP A O 1
ATOM 1887 N N . LEU A 1 246 ? 2.249 -3.025 0.253 1.00 97.69 246 LEU A N 1
ATOM 1888 C CA . LEU A 1 246 ? 2.268 -1.635 0.717 1.00 97.69 246 LEU A CA 1
ATOM 1889 C C . LEU A 1 246 ? 3.536 -1.361 1.552 1.00 97.69 246 LEU A C 1
ATOM 1891 O O . LEU A 1 246 ? 3.592 -0.398 2.322 1.00 97.69 246 LEU A O 1
ATOM 1895 N N . SER A 1 247 ? 4.560 -2.211 1.436 1.00 97.62 247 SER A N 1
ATOM 1896 C CA . SER A 1 247 ? 5.768 -2.093 2.247 1.00 97.62 247 SER A CA 1
ATOM 1897 C C . SER A 1 247 ? 6.548 -0.815 1.949 1.00 97.62 247 SER A C 1
ATOM 1899 O O . SER A 1 247 ? 6.623 -0.355 0.811 1.00 97.62 247 SER A O 1
ATOM 1901 N N . LYS A 1 248 ? 7.147 -0.238 2.998 1.00 97.25 248 LYS A N 1
ATOM 1902 C CA . LYS A 1 248 ? 7.949 0.997 2.949 1.00 97.25 248 LYS A CA 1
ATOM 1903 C C . LYS A 1 248 ? 7.206 2.197 2.345 1.00 97.25 248 LYS A C 1
ATOM 1905 O O . LYS A 1 248 ? 7.830 3.056 1.728 1.00 97.25 248 LYS A O 1
ATOM 1910 N N . THR A 1 249 ? 5.885 2.248 2.501 1.00 97.62 249 THR A N 1
ATOM 1911 C CA . THR A 1 249 ? 5.060 3.364 2.022 1.00 97.62 249 THR A CA 1
ATOM 1912 C C . THR A 1 249 ? 4.638 4.302 3.148 1.00 97.62 249 THR A C 1
ATOM 1914 O O . THR A 1 249 ? 4.681 3.945 4.325 1.00 97.62 249 THR A O 1
ATOM 1917 N N . ASP A 1 250 ? 4.193 5.502 2.775 1.00 96.75 250 ASP A N 1
ATOM 1918 C CA . ASP A 1 250 ? 3.623 6.479 3.698 1.00 96.75 250 ASP A CA 1
ATOM 1919 C C . ASP A 1 250 ? 2.097 6.514 3.574 1.00 96.75 250 ASP A C 1
ATOM 1921 O O . ASP A 1 250 ? 1.557 6.968 2.560 1.00 96.75 250 ASP A O 1
ATOM 1925 N N . LEU A 1 251 ? 1.402 6.121 4.642 1.00 97.25 251 LEU A N 1
ATOM 1926 C CA . LEU A 1 251 ? -0.058 6.151 4.774 1.00 97.25 251 LEU A CA 1
ATOM 1927 C C . LEU A 1 251 ? -0.549 7.025 5.952 1.00 97.25 251 LEU A C 1
ATOM 1929 O O . LEU A 1 251 ? -1.529 6.660 6.612 1.00 97.25 251 LEU A O 1
ATOM 1933 N N . PRO A 1 252 ? 0.055 8.198 6.246 1.00 96.50 252 PRO A N 1
ATOM 1934 C CA . PRO A 1 252 ? -0.377 9.009 7.374 1.00 96.50 252 PRO A CA 1
ATOM 1935 C C . PRO A 1 252 ? -1.821 9.501 7.195 1.00 96.50 252 PRO A C 1
ATOM 1937 O O . PRO A 1 252 ? -2.213 9.914 6.101 1.00 96.50 252 PRO A O 1
ATOM 1940 N N . TRP A 1 253 ? -2.593 9.471 8.283 1.00 96.06 253 TRP A N 1
ATOM 1941 C CA . TRP A 1 253 ? -4.014 9.847 8.344 1.00 96.06 253 TRP A CA 1
ATOM 1942 C C . TRP A 1 253 ? -4.935 9.084 7.381 1.00 96.06 253 TRP A C 1
ATOM 1944 O O . TRP A 1 253 ? -6.042 9.546 7.115 1.00 96.06 253 TRP A O 1
ATOM 1954 N N . THR A 1 254 ? -4.496 7.942 6.845 1.00 97.44 254 THR A N 1
ATOM 1955 C CA . THR A 1 254 ? -5.296 7.172 5.885 1.00 97.44 254 THR A CA 1
ATOM 1956 C C . THR A 1 254 ? -6.386 6.393 6.611 1.00 97.44 254 THR A C 1
ATOM 1958 O O . THR A 1 254 ? -6.114 5.698 7.591 1.00 97.44 254 THR A O 1
ATOM 1961 N N . ASP A 1 255 ? -7.615 6.494 6.119 1.00 97.06 255 ASP A N 1
ATOM 1962 C CA . ASP A 1 255 ? -8.751 5.708 6.576 1.00 97.06 255 ASP A CA 1
ATOM 1963 C C . ASP A 1 255 ? -8.734 4.327 5.912 1.00 97.06 255 ASP A C 1
ATOM 1965 O O . ASP A 1 255 ? -9.048 4.182 4.734 1.00 97.06 255 ASP A O 1
ATOM 1969 N N . LEU A 1 256 ? -8.311 3.323 6.675 1.00 97.12 256 LEU A N 1
ATOM 1970 C CA . LEU A 1 256 ? -8.328 1.904 6.318 1.00 97.12 256 LEU A CA 1
ATOM 1971 C C . LEU A 1 256 ? -9.367 1.152 7.168 1.00 97.12 256 LEU A C 1
ATOM 1973 O O . LEU A 1 256 ? -9.267 -0.065 7.337 1.00 97.12 256 LEU A O 1
ATOM 1977 N N . SER A 1 257 ? -10.348 1.866 7.734 1.00 95.44 257 SER A N 1
ATOM 1978 C CA . SER A 1 257 ? -11.391 1.235 8.538 1.00 95.44 257 SER A CA 1
ATOM 1979 C C . SER A 1 257 ? -12.217 0.257 7.711 1.00 95.44 257 SER A C 1
ATOM 1981 O O . SER A 1 257 ? -12.498 0.497 6.537 1.00 95.44 257 SER A O 1
ATOM 1983 N N . ASP A 1 258 ? -12.584 -0.868 8.326 1.00 93.69 258 ASP A N 1
ATOM 1984 C CA . ASP A 1 258 ? -13.274 -1.998 7.682 1.00 93.69 258 ASP A CA 1
ATOM 1985 C C . ASP A 1 258 ? -12.541 -2.638 6.480 1.00 93.69 258 ASP A C 1
ATOM 1987 O O . ASP A 1 258 ? -13.086 -3.560 5.867 1.00 93.69 258 ASP A O 1
ATOM 1991 N N . ALA A 1 259 ? -11.316 -2.213 6.145 1.00 95.94 259 ALA A N 1
ATOM 1992 C CA . ALA A 1 259 ? -10.573 -2.760 5.015 1.00 95.94 259 ALA A CA 1
ATOM 1993 C C . ALA A 1 259 ? -10.124 -4.206 5.277 1.00 95.94 259 ALA A C 1
ATOM 1995 O O . ALA A 1 259 ? -9.695 -4.563 6.379 1.00 95.94 259 ALA A O 1
ATOM 1996 N N . ASN A 1 260 ? -10.169 -5.041 4.238 1.00 96.31 260 ASN A N 1
ATOM 1997 C CA . ASN A 1 260 ? -9.554 -6.360 4.280 1.00 96.31 260 ASN A CA 1
ATOM 1998 C C . ASN A 1 260 ? -8.065 -6.237 3.925 1.00 96.31 260 ASN A C 1
ATOM 2000 O O . ASN A 1 260 ? -7.704 -5.971 2.778 1.00 96.31 260 ASN A O 1
ATOM 2004 N N . LEU A 1 261 ? -7.216 -6.436 4.930 1.00 97.38 261 LEU A N 1
ATOM 2005 C CA . LEU A 1 261 ? -5.759 -6.391 4.841 1.00 97.38 261 LEU A CA 1
ATOM 2006 C C . LEU A 1 261 ? -5.149 -7.791 5.047 1.00 97.38 261 LEU A C 1
ATOM 2008 O O . LEU A 1 261 ? -4.021 -7.930 5.529 1.00 97.38 261 LEU A O 1
ATOM 2012 N N . ILE A 1 262 ? -5.901 -8.844 4.702 1.00 97.00 262 ILE A N 1
ATOM 2013 C CA . ILE A 1 262 ? -5.440 -10.229 4.810 1.00 97.00 262 ILE A CA 1
ATOM 2014 C C . ILE A 1 262 ? -4.163 -10.396 3.994 1.00 97.00 262 ILE A C 1
ATOM 2016 O O . ILE A 1 262 ? -4.150 -10.096 2.801 1.00 97.00 262 ILE A O 1
ATOM 2020 N N . ARG A 1 263 ? -3.095 -10.911 4.612 1.00 97.38 263 ARG A N 1
ATOM 2021 C CA . ARG A 1 263 ? -1.784 -11.144 3.970 1.00 97.38 263 ARG A CA 1
ATOM 2022 C C . ARG A 1 263 ? -1.156 -9.899 3.334 1.00 97.38 263 ARG A C 1
ATOM 2024 O O . ARG A 1 263 ? -0.230 -10.021 2.532 1.00 97.38 263 ARG A O 1
ATOM 2031 N N . THR A 1 264 ? -1.633 -8.703 3.668 1.00 98.00 264 THR A N 1
ATOM 2032 C CA . THR A 1 264 ? -1.063 -7.456 3.160 1.00 98.00 264 THR A CA 1
ATOM 2033 C C . THR A 1 264 ? 0.321 -7.244 3.764 1.00 98.00 264 THR A C 1
ATOM 2035 O O . THR A 1 264 ? 0.539 -7.414 4.968 1.00 98.00 264 THR A O 1
ATOM 2038 N N . ASN A 1 265 ? 1.277 -6.853 2.927 1.00 98.25 265 ASN A N 1
ATOM 2039 C CA . ASN A 1 265 ? 2.608 -6.491 3.383 1.00 98.25 265 ASN A CA 1
ATOM 2040 C C . ASN A 1 265 ? 2.652 -4.995 3.719 1.00 98.25 265 ASN A C 1
ATOM 2042 O O . ASN A 1 265 ? 2.732 -4.163 2.823 1.00 98.25 265 ASN A O 1
ATOM 2046 N N . LEU A 1 266 ? 2.625 -4.663 5.008 1.00 98.25 266 LEU A N 1
ATOM 2047 C CA . LEU A 1 266 ? 2.771 -3.311 5.561 1.00 98.25 266 LEU A CA 1
ATOM 2048 C C . LEU A 1 266 ? 4.167 -3.106 6.185 1.00 98.25 266 LEU A C 1
ATOM 2050 O O . LEU A 1 266 ? 4.372 -2.184 6.977 1.00 98.25 266 LEU A O 1
ATOM 2054 N N . SER A 1 267 ? 5.147 -3.953 5.849 1.00 98.25 267 SER A N 1
ATOM 2055 C CA . SER A 1 267 ? 6.478 -3.906 6.463 1.00 98.25 267 SER A CA 1
ATOM 2056 C C . SER A 1 267 ? 7.159 -2.559 6.214 1.00 98.25 267 SER A C 1
ATOM 2058 O O . SER A 1 267 ? 7.273 -2.117 5.073 1.00 98.25 267 SER A O 1
ATOM 2060 N N . GLY A 1 268 ? 7.637 -1.896 7.265 1.00 97.56 268 GLY A N 1
ATOM 2061 C CA . GLY A 1 268 ? 8.273 -0.578 7.176 1.00 97.56 268 GLY A CA 1
ATOM 2062 C C . GLY A 1 268 ? 7.339 0.558 6.745 1.00 97.56 268 GLY A C 1
ATOM 2063 O O . GLY A 1 268 ? 7.832 1.631 6.415 1.00 97.56 268 GLY A O 1
ATOM 2064 N N . CYS A 1 269 ? 6.022 0.332 6.704 1.00 97.62 269 CYS A N 1
ATOM 2065 C CA . CYS A 1 269 ? 5.036 1.354 6.364 1.00 97.62 269 CYS A CA 1
ATOM 2066 C C . CYS A 1 269 ? 4.891 2.383 7.496 1.00 97.62 269 CYS A C 1
ATOM 2068 O O . CYS A 1 269 ? 4.936 2.024 8.674 1.00 97.62 269 CYS A O 1
ATOM 2070 N N . VAL A 1 270 ? 4.652 3.649 7.150 1.00 98.00 270 VAL A N 1
ATOM 2071 C CA . VAL A 1 270 ? 4.318 4.714 8.104 1.00 98.00 270 VAL A CA 1
ATOM 2072 C C . VAL A 1 270 ? 2.801 4.880 8.170 1.00 98.00 270 VAL A C 1
ATOM 2074 O O . VAL A 1 270 ? 2.182 5.450 7.275 1.00 98.00 270 VAL A O 1
ATOM 2077 N N . LEU A 1 271 ? 2.196 4.402 9.254 1.00 97.75 271 LEU A N 1
ATOM 2078 C CA . LEU A 1 271 ? 0.756 4.426 9.537 1.00 97.75 271 LEU A CA 1
ATOM 2079 C C . LEU A 1 271 ? 0.397 5.520 10.558 1.00 97.75 271 LEU A C 1
ATOM 2081 O O . LEU A 1 271 ? -0.537 5.374 11.346 1.00 97.75 271 LEU A O 1
ATOM 2085 N N . PHE A 1 272 ? 1.147 6.627 10.559 1.00 96.81 272 PHE A N 1
ATOM 2086 C CA . PHE A 1 272 ? 0.964 7.738 11.497 1.00 96.81 272 PHE A CA 1
ATOM 2087 C C . PHE A 1 272 ? -0.492 8.226 11.511 1.00 96.81 272 PHE A C 1
ATOM 2089 O O . PHE A 1 272 ? -0.983 8.746 10.509 1.00 96.81 272 PHE A O 1
ATOM 2096 N N . LYS A 1 273 ? -1.186 8.076 12.645 1.00 96.88 273 LYS A N 1
ATOM 2097 C CA . LYS A 1 273 ? -2.613 8.426 12.796 1.00 96.88 273 LYS A CA 1
ATOM 2098 C C . LYS A 1 273 ? -3.551 7.801 11.745 1.00 96.88 273 LYS A C 1
ATOM 2100 O O . LYS A 1 273 ? -4.624 8.346 11.491 1.00 96.88 273 LYS A O 1
ATOM 2105 N N . ALA A 1 274 ? -3.167 6.687 11.121 1.00 97.94 274 ALA A N 1
ATOM 2106 C CA . ALA A 1 274 ? -4.046 5.941 10.224 1.00 97.94 274 ALA A CA 1
ATOM 2107 C C . ALA A 1 274 ? -5.190 5.285 11.012 1.00 97.94 274 ALA A C 1
ATOM 2109 O O . ALA A 1 274 ? -5.028 4.930 12.179 1.00 97.94 274 ALA A O 1
ATOM 2110 N N . ASN A 1 275 ? -6.348 5.111 10.386 1.00 97.69 275 ASN A N 1
ATOM 2111 C CA . ASN A 1 275 ? -7.482 4.433 11.002 1.00 97.69 275 ASN A CA 1
ATOM 2112 C C . ASN A 1 275 ? -7.535 2.978 10.529 1.00 97.69 275 ASN A C 1
ATOM 2114 O O . ASN A 1 275 ? -7.848 2.731 9.375 1.00 97.69 275 ASN A O 1
ATOM 2118 N N . LEU A 1 276 ? -7.229 2.030 11.409 1.00 97.69 276 LEU A N 1
ATOM 2119 C CA . LEU A 1 276 ? -7.300 0.582 11.177 1.00 97.69 276 LEU A CA 1
ATOM 2120 C C . LEU A 1 276 ? -8.469 -0.065 11.936 1.00 97.69 276 LEU A C 1
ATOM 2122 O O . LEU A 1 276 ? -8.571 -1.289 11.982 1.00 97.69 276 LEU A O 1
ATOM 2126 N N . ALA A 1 277 ? -9.347 0.731 12.549 1.00 96.25 277 ALA A N 1
ATOM 2127 C CA . ALA A 1 277 ? -10.492 0.218 13.284 1.00 96.25 277 ALA A CA 1
ATOM 2128 C C . ALA A 1 277 ? -11.342 -0.700 12.401 1.00 96.25 277 ALA A C 1
ATOM 2130 O O . ALA A 1 277 ? -11.624 -0.383 11.243 1.00 96.25 277 ALA A O 1
ATOM 2131 N N . ARG A 1 278 ? -11.736 -1.853 12.945 1.00 95.31 278 ARG A N 1
ATOM 2132 C CA . ARG A 1 278 ? -12.491 -2.898 12.233 1.00 95.31 278 ARG A CA 1
ATOM 2133 C C . ARG A 1 278 ? -11.809 -3.499 10.991 1.00 95.31 278 ARG A C 1
ATOM 2135 O O . ARG A 1 278 ? -12.438 -4.302 10.296 1.00 95.31 278 ARG A O 1
ATOM 2142 N N . ALA A 1 279 ? -10.554 -3.151 10.700 1.00 96.56 279 ALA A N 1
ATOM 2143 C CA . ALA A 1 279 ? -9.797 -3.767 9.615 1.00 96.56 279 ALA A CA 1
ATOM 2144 C C . ALA A 1 279 ? -9.479 -5.236 9.934 1.00 96.56 279 ALA A C 1
ATOM 2146 O O . ALA A 1 279 ? -9.337 -5.617 11.099 1.00 96.56 279 ALA A O 1
ATOM 2147 N N . ILE A 1 280 ? -9.348 -6.061 8.895 1.00 96.38 280 ILE A N 1
ATOM 2148 C CA . ILE A 1 280 ? -9.001 -7.481 9.030 1.00 96.38 280 ILE A CA 1
ATOM 2149 C C . ILE A 1 280 ? -7.526 -7.649 8.682 1.00 96.38 280 ILE A C 1
ATOM 2151 O O . ILE A 1 280 ? -7.167 -7.578 7.511 1.00 96.38 280 ILE A O 1
ATOM 2155 N N . LEU A 1 281 ? -6.680 -7.881 9.684 1.00 96.12 281 LEU A N 1
ATOM 2156 C CA . LEU A 1 281 ? -5.225 -7.982 9.531 1.00 96.12 281 LEU A CA 1
ATOM 2157 C C . LEU A 1 281 ? -4.720 -9.434 9.524 1.00 96.12 281 LEU A C 1
ATOM 2159 O O . LEU A 1 281 ? -3.542 -9.650 9.766 1.00 96.12 281 LEU A O 1
ATOM 2163 N N . TYR A 1 282 ? -5.562 -10.434 9.247 1.00 94.62 282 TYR A N 1
ATOM 2164 C CA . TYR A 1 282 ? -5.147 -11.843 9.294 1.00 94.62 282 TYR A CA 1
ATOM 2165 C C . TYR A 1 282 ? -3.912 -12.119 8.412 1.00 94.62 282 TYR A C 1
ATOM 2167 O O . TYR A 1 282 ? -3.925 -11.852 7.207 1.00 94.62 282 TYR A O 1
ATOM 2175 N N . GLN A 1 283 ? -2.834 -12.639 9.005 1.00 95.75 283 GLN A N 1
ATOM 2176 C CA . GLN A 1 283 ? -1.543 -12.891 8.340 1.00 95.75 283 GLN A CA 1
ATOM 2177 C C . GLN A 1 283 ? -0.866 -11.650 7.722 1.00 95.75 283 GLN A C 1
ATOM 2179 O O . GLN A 1 283 ? -0.004 -11.777 6.846 1.00 95.75 283 GLN A O 1
ATOM 2184 N N . ALA A 1 284 ? -1.240 -10.438 8.139 1.00 97.31 284 ALA A N 1
ATOM 2185 C CA . ALA A 1 284 ? -0.591 -9.213 7.686 1.00 97.31 284 ALA A CA 1
ATOM 2186 C C . ALA A 1 284 ? 0.830 -9.079 8.264 1.00 97.31 284 ALA A C 1
ATOM 2188 O O . ALA A 1 284 ? 1.126 -9.525 9.375 1.00 97.31 284 ALA A O 1
ATOM 2189 N N . LYS A 1 285 ? 1.721 -8.416 7.520 1.00 98.12 285 LYS A N 1
ATOM 2190 C CA . LYS A 1 285 ? 3.099 -8.150 7.967 1.00 98.12 285 LYS A CA 1
ATOM 2191 C C . LYS A 1 285 ? 3.259 -6.687 8.338 1.00 98.12 285 LYS A C 1
ATOM 2193 O O . LYS A 1 285 ? 3.224 -5.841 7.452 1.00 98.12 285 LYS A O 1
ATOM 2198 N N . LEU A 1 286 ? 3.478 -6.391 9.616 1.00 97.88 286 LEU A N 1
ATOM 2199 C CA . LEU A 1 286 ? 3.776 -5.050 10.131 1.00 97.88 286 LEU A CA 1
ATOM 2200 C C . LEU A 1 286 ? 5.254 -4.903 10.522 1.00 97.88 286 LEU A C 1
ATOM 2202 O O . LEU A 1 286 ? 5.623 -3.959 11.214 1.00 97.88 286 LEU A O 1
ATOM 2206 N N . THR A 1 287 ? 6.132 -5.797 10.064 1.00 98.00 287 THR A N 1
ATOM 2207 C CA . THR A 1 287 ? 7.551 -5.810 10.430 1.00 98.00 287 THR A CA 1
ATOM 2208 C C . THR A 1 287 ? 8.207 -4.441 10.205 1.00 98.00 287 THR A C 1
ATOM 2210 O O . THR A 1 287 ? 8.176 -3.912 9.096 1.00 98.00 287 THR A O 1
ATOM 2213 N N . ASN A 1 288 ? 8.842 -3.852 11.221 1.00 98.00 288 ASN A N 1
ATOM 2214 C CA . ASN A 1 288 ? 9.437 -2.502 11.174 1.00 98.00 288 ASN A CA 1
ATOM 2215 C C . ASN A 1 288 ? 8.469 -1.335 10.869 1.00 98.00 288 ASN A C 1
ATOM 2217 O O . ASN A 1 288 ? 8.943 -0.222 10.627 1.00 98.00 288 ASN A O 1
ATOM 2221 N N . ALA A 1 289 ? 7.151 -1.555 10.833 1.00 97.88 289 ALA A N 1
ATOM 2222 C CA . ALA A 1 289 ? 6.178 -0.501 10.561 1.00 97.88 289 ALA A CA 1
ATOM 2223 C C . ALA A 1 289 ? 6.129 0.520 11.703 1.00 97.88 289 ALA A C 1
ATOM 2225 O O . ALA A 1 289 ? 6.389 0.198 12.862 1.00 97.88 289 ALA A O 1
ATOM 2226 N N . ASP A 1 290 ? 5.772 1.754 11.375 1.00 97.75 290 ASP A N 1
ATOM 2227 C CA . ASP A 1 290 ? 5.558 2.818 12.342 1.00 97.75 290 ASP A CA 1
ATOM 2228 C C . ASP A 1 290 ? 4.064 3.066 12.515 1.00 97.75 290 ASP A C 1
ATOM 2230 O O . ASP A 1 290 ? 3.407 3.569 11.605 1.00 97.75 290 ASP A O 1
ATOM 2234 N N . ILE A 1 291 ? 3.524 2.702 13.675 1.00 97.44 291 ILE A N 1
ATOM 2235 C CA . ILE A 1 291 ? 2.081 2.760 13.945 1.00 97.44 291 ILE A CA 1
ATOM 2236 C C . ILE A 1 291 ? 1.712 3.882 14.916 1.00 97.44 291 ILE A C 1
ATOM 2238 O O . ILE A 1 291 ? 0.669 3.817 15.569 1.00 97.44 291 ILE A O 1
ATOM 2242 N N . PHE A 1 292 ? 2.545 4.921 15.031 1.00 97.38 292 PHE A N 1
ATOM 2243 C CA . PHE A 1 292 ? 2.307 5.996 15.991 1.00 97.38 292 PHE A CA 1
ATOM 2244 C C . PHE A 1 292 ? 0.922 6.636 15.813 1.00 97.38 292 PHE A C 1
ATOM 2246 O O . PHE A 1 292 ? 0.613 7.246 14.786 1.00 97.38 292 PHE A O 1
ATOM 2253 N N . GLY A 1 293 ? 0.079 6.505 16.839 1.00 96.19 293 GLY A N 1
ATOM 2254 C CA . GLY A 1 293 ? -1.285 7.034 16.844 1.00 96.19 293 GLY A CA 1
ATOM 2255 C C . GLY A 1 293 ? -2.255 6.337 15.885 1.00 96.19 293 GLY A C 1
ATOM 2256 O O . GLY A 1 293 ? -3.363 6.837 15.709 1.00 96.19 293 GLY A O 1
ATOM 2257 N N . ALA A 1 294 ? -1.867 5.224 15.252 1.00 97.75 294 ALA A N 1
ATOM 2258 C CA . ALA A 1 294 ? -2.776 4.417 14.448 1.00 97.75 294 ALA A CA 1
ATOM 2259 C C . ALA A 1 294 ? -3.936 3.898 15.313 1.00 97.75 294 ALA A C 1
ATOM 2261 O O . ALA A 1 294 ? -3.727 3.332 16.389 1.00 97.75 294 ALA A O 1
ATOM 2262 N N . ARG A 1 295 ? -5.171 4.086 14.860 1.00 97.75 295 ARG A N 1
ATOM 2263 C CA . ARG A 1 295 ? -6.360 3.685 15.611 1.00 97.75 295 ARG A CA 1
ATOM 2264 C C . ARG A 1 295 ? -6.722 2.243 15.282 1.00 97.75 295 ARG A C 1
ATOM 2266 O O . ARG A 1 295 ? -7.103 1.974 14.152 1.00 97.75 295 ARG A O 1
ATOM 2273 N N . PHE A 1 296 ? -6.644 1.338 16.254 1.00 97.44 296 PHE A N 1
ATOM 2274 C CA . PHE A 1 296 ? -7.080 -0.058 16.089 1.00 97.44 296 PHE A CA 1
ATOM 2275 C C . PHE A 1 296 ? -8.517 -0.295 16.551 1.00 97.44 296 PHE A C 1
ATOM 2277 O O . PHE A 1 296 ? -9.130 -1.257 16.112 1.00 97.44 296 PHE A O 1
ATOM 2284 N N . PHE A 1 297 ? -9.057 0.561 17.411 1.00 97.06 297 PHE A N 1
ATOM 2285 C CA . PHE A 1 297 ? -10.401 0.461 17.973 1.00 97.06 297 PHE A CA 1
ATOM 2286 C C . PHE A 1 297 ? -10.914 1.862 18.330 1.00 97.06 297 PHE A C 1
ATOM 2288 O O . PHE A 1 297 ? -10.142 2.825 18.344 1.00 97.06 297 PHE A O 1
ATOM 2295 N N . TYR A 1 298 ? -12.213 1.980 18.574 1.00 95.81 298 TYR A N 1
ATOM 2296 C CA . TYR A 1 298 ? -12.841 3.165 19.159 1.00 95.81 298 TYR A CA 1
ATOM 2297 C C . TYR A 1 298 ? -13.260 2.881 20.600 1.00 95.81 298 TYR A C 1
ATOM 2299 O O . TYR A 1 298 ? -13.206 1.735 21.029 1.00 95.81 298 TYR A O 1
ATOM 2307 N N . GLY A 1 299 ? -13.689 3.915 21.320 1.00 94.56 299 GLY A N 1
ATOM 2308 C CA . GLY A 1 299 ? -14.136 3.795 22.704 1.00 94.56 299 GLY A CA 1
ATOM 2309 C C . GLY A 1 299 ? -13.024 3.433 23.684 1.00 94.56 299 GLY A C 1
ATOM 2310 O O . GLY A 1 299 ? -11.842 3.691 23.432 1.00 94.56 299 GLY A O 1
ATOM 2311 N N . ASP A 1 300 ? -13.428 2.854 24.809 1.00 94.31 300 ASP A N 1
ATOM 2312 C CA . ASP A 1 300 ? -12.545 2.577 25.935 1.00 94.31 300 ASP A CA 1
ATOM 2313 C C . ASP A 1 300 ? -11.785 1.256 25.754 1.00 94.31 300 ASP A C 1
ATOM 2315 O O . ASP A 1 300 ? -12.312 0.253 25.272 1.00 94.31 300 ASP A O 1
ATOM 2319 N N . LEU A 1 301 ? -10.520 1.234 26.188 1.00 93.31 301 LEU A N 1
ATOM 2320 C CA . LEU A 1 301 ? -9.620 0.083 26.037 1.00 93.31 301 LEU A CA 1
ATOM 2321 C C . LEU A 1 301 ? -10.164 -1.207 26.677 1.00 93.31 301 LEU A C 1
ATOM 2323 O O . LEU A 1 301 ? -9.878 -2.306 26.201 1.00 93.31 301 LEU A O 1
ATOM 2327 N N . GLU A 1 302 ? -10.911 -1.086 27.775 1.00 90.50 302 GLU A N 1
ATOM 2328 C CA . GLU A 1 302 ? -11.386 -2.234 28.552 1.00 90.50 302 GLU A CA 1
ATOM 2329 C C . GLU A 1 302 ? -12.548 -2.969 27.876 1.00 90.50 302 GLU A C 1
ATOM 2331 O O . GLU A 1 302 ? -12.587 -4.205 27.918 1.00 90.50 302 GLU A O 1
ATOM 2336 N N . SER A 1 303 ? -13.446 -2.216 27.235 1.00 92.75 303 SER A N 1
ATOM 2337 C CA . SER A 1 303 ? -14.637 -2.687 26.518 1.00 92.75 303 SER A CA 1
ATOM 2338 C C . SER A 1 303 ? -14.402 -2.908 25.027 1.00 92.75 303 SER A C 1
ATOM 2340 O O . SER A 1 303 ? -15.191 -3.601 24.388 1.00 92.75 303 SER A O 1
ATOM 2342 N N . ALA A 1 304 ? -13.320 -2.369 24.459 1.00 94.50 304 ALA A N 1
ATOM 2343 C CA . ALA A 1 304 ? -12.997 -2.556 23.055 1.00 94.50 304 ALA A CA 1
ATOM 2344 C C . ALA A 1 304 ? -12.848 -4.041 22.691 1.00 94.50 304 ALA A C 1
ATOM 2346 O O . ALA A 1 304 ? -11.999 -4.754 23.240 1.00 94.50 304 ALA A O 1
ATOM 2347 N N . THR A 1 305 ? -13.637 -4.490 21.712 1.00 94.31 305 THR A N 1
ATOM 2348 C CA . THR A 1 305 ? -13.586 -5.857 21.172 1.00 94.31 305 THR A CA 1
ATOM 2349 C C . THR A 1 305 ? -13.402 -5.846 19.650 1.00 94.31 305 THR A C 1
ATOM 2351 O O . THR A 1 305 ? -13.759 -4.863 18.985 1.00 94.31 305 THR A O 1
ATOM 2354 N N . PRO A 1 306 ? -12.829 -6.914 19.062 1.00 94.56 306 PRO A N 1
ATOM 2355 C CA . PRO A 1 306 ? -12.707 -7.047 17.619 1.00 94.56 306 PRO A CA 1
ATOM 2356 C C . PRO A 1 306 ? -14.067 -7.001 16.932 1.00 94.56 306 PRO A C 1
ATOM 2358 O O . PRO A 1 306 ? -15.082 -7.425 17.482 1.00 94.56 306 PRO A O 1
ATOM 2361 N N . ARG A 1 307 ? -14.075 -6.525 15.688 1.00 91.88 307 ARG A N 1
ATOM 2362 C CA . ARG A 1 307 ? -15.247 -6.559 14.816 1.00 91.88 307 ARG A CA 1
ATOM 2363 C C . ARG A 1 307 ? -15.903 -7.943 14.818 1.00 91.88 307 ARG A C 1
ATOM 2365 O O . ARG A 1 307 ? -15.256 -8.936 14.496 1.00 91.88 307 ARG A O 1
ATOM 2372 N N . ALA A 1 308 ? -17.217 -7.962 15.019 1.00 88.50 308 ALA A N 1
ATOM 2373 C CA . ALA A 1 308 ? -18.079 -9.096 14.704 1.00 88.50 308 ALA A CA 1
ATOM 2374 C C . ALA A 1 308 ? -18.813 -8.871 13.368 1.00 88.50 308 ALA A C 1
ATOM 2376 O O . ALA A 1 308 ? -18.996 -7.731 12.924 1.00 88.50 308 ALA A O 1
ATOM 2377 N N . ARG A 1 309 ? -19.188 -9.961 12.685 1.00 84.44 309 ARG A N 1
ATOM 2378 C CA . ARG A 1 309 ? -19.900 -9.895 11.391 1.00 84.44 309 ARG A CA 1
ATOM 2379 C C . ARG A 1 309 ? -21.389 -9.594 11.558 1.00 84.44 309 ARG A C 1
ATOM 2381 O O . ARG A 1 309 ? -21.959 -8.918 10.714 1.00 84.44 309 ARG A O 1
ATOM 2388 N N . ASP A 1 310 ? -21.977 -10.094 12.634 1.00 88.12 310 ASP A N 1
ATOM 2389 C CA . ASP A 1 310 ? -23.403 -10.085 12.966 1.00 88.12 310 ASP A CA 1
ATOM 2390 C C . ASP A 1 310 ? -23.800 -8.953 13.929 1.00 88.12 310 ASP A C 1
ATOM 2392 O O . ASP A 1 310 ? -24.985 -8.754 14.191 1.00 88.12 310 ASP A O 1
ATOM 2396 N N . ARG A 1 311 ? -22.829 -8.196 14.459 1.00 91.00 311 ARG A N 1
ATOM 2397 C CA . ARG A 1 311 ? -23.068 -7.110 15.420 1.00 91.00 311 ARG A CA 1
ATOM 2398 C C . ARG A 1 311 ? -22.687 -5.747 14.866 1.00 91.00 311 ARG A C 1
ATOM 2400 O O . ARG A 1 311 ? -21.655 -5.566 14.209 1.00 91.00 311 ARG A O 1
ATOM 2407 N N . THR A 1 312 ? -23.523 -4.766 15.181 1.00 91.25 312 THR A N 1
ATOM 2408 C CA . THR A 1 312 ? -23.250 -3.355 14.923 1.00 91.25 312 THR A CA 1
ATOM 2409 C C . THR A 1 312 ? -22.168 -2.846 15.881 1.00 91.25 312 THR A C 1
ATOM 2411 O O . THR A 1 312 ? -22.231 -3.164 17.068 1.00 91.25 312 THR A O 1
ATOM 2414 N N . PRO A 1 313 ? -21.180 -2.075 15.398 1.00 94.12 313 PRO A N 1
ATOM 2415 C CA . PRO A 1 313 ? -20.170 -1.471 16.259 1.00 94.12 313 PRO A CA 1
ATOM 2416 C C . PRO A 1 313 ? -20.768 -0.416 17.181 1.00 94.12 313 PRO A C 1
ATOM 2418 O O . PRO A 1 313 ? -21.538 0.434 16.734 1.00 94.12 313 PRO A O 1
ATOM 2421 N N . ASP A 1 314 ? -20.315 -0.413 18.428 1.00 94.75 314 ASP A N 1
ATOM 2422 C CA . ASP A 1 314 ? -20.479 0.712 19.334 1.00 94.75 314 ASP A CA 1
ATOM 2423 C C . ASP A 1 314 ? -19.172 1.512 19.365 1.00 94.75 314 ASP A C 1
ATOM 2425 O O . ASP A 1 314 ? -18.141 1.073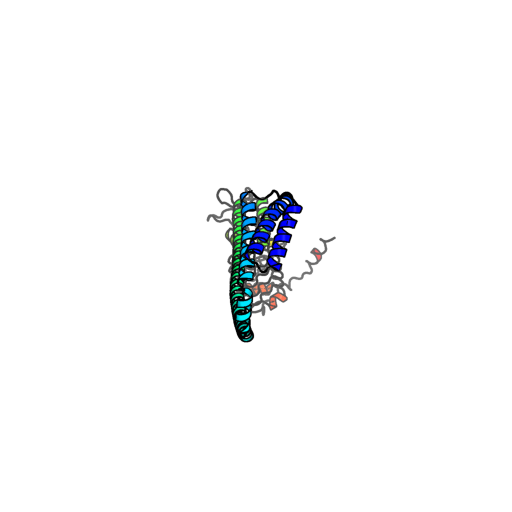 19.873 1.00 94.75 314 ASP A O 1
ATOM 2429 N N . TYR A 1 315 ? -19.201 2.704 18.771 1.00 93.69 315 TYR A N 1
ATOM 2430 C CA . TYR A 1 315 ? -18.041 3.592 18.703 1.00 93.69 315 TYR A CA 1
ATOM 2431 C C . TYR A 1 315 ? -17.825 4.420 19.979 1.00 93.69 315 TYR A C 1
ATOM 2433 O O . TYR A 1 315 ? -16.783 5.069 20.091 1.00 93.69 315 TYR A O 1
ATOM 2441 N N . ILE A 1 316 ? -18.783 4.412 20.912 1.00 93.44 316 ILE A N 1
ATOM 2442 C CA . ILE A 1 316 ? -18.682 5.081 22.213 1.00 93.44 316 ILE A CA 1
ATOM 2443 C C . ILE A 1 316 ? -17.996 4.143 23.202 1.00 93.44 316 ILE A C 1
ATOM 2445 O O . ILE A 1 316 ? -16.966 4.506 23.761 1.00 93.44 316 ILE A O 1
ATOM 2449 N N . THR A 1 317 ? -18.522 2.929 23.383 1.00 94.38 317 THR A N 1
ATOM 2450 C CA . THR A 1 317 ? -17.926 1.944 24.305 1.00 94.38 317 THR A CA 1
ATOM 2451 C C . THR A 1 317 ? -16.739 1.216 23.683 1.00 94.38 317 THR A C 1
ATOM 2453 O O . THR A 1 317 ? -15.820 0.815 24.389 1.00 94.38 317 THR A O 1
ATOM 2456 N N . GLY A 1 318 ? -16.715 1.065 22.361 1.00 94.00 318 GLY A N 1
ATOM 2457 C CA . GLY A 1 318 ? -15.664 0.360 21.637 1.00 94.00 318 GLY A CA 1
ATOM 2458 C C . GLY A 1 318 ? -15.982 -1.089 21.294 1.00 94.00 318 GLY A C 1
ATOM 2459 O O . GLY A 1 318 ? -15.194 -1.732 20.586 1.00 94.00 318 GLY A O 1
ATOM 2460 N N . GLU A 1 319 ? -17.125 -1.609 21.734 1.00 94.69 319 GLU A N 1
ATOM 2461 C CA . GLU A 1 319 ? -17.551 -2.970 21.428 1.00 94.69 319 GLU A CA 1
ATOM 2462 C C . GLU A 1 319 ? -17.725 -3.163 19.908 1.00 94.69 319 GLU A C 1
ATOM 2464 O O . GLU A 1 319 ? -18.309 -2.341 19.199 1.00 94.69 319 GLU A O 1
ATOM 2469 N N . PHE A 1 320 ? -17.149 -4.238 19.371 1.00 95.00 320 PHE A N 1
ATOM 2470 C CA . PHE A 1 320 ? -17.112 -4.588 17.947 1.00 95.00 320 PHE A CA 1
ATOM 2471 C C . PHE A 1 320 ? -16.511 -3.509 17.029 1.00 95.00 320 PHE A C 1
ATOM 2473 O O . PHE A 1 320 ? -16.688 -3.548 15.806 1.00 95.00 320 PHE A O 1
ATOM 2480 N N . SER A 1 321 ? -15.788 -2.536 17.582 1.00 95.44 321 SER A N 1
ATOM 2481 C CA . SER A 1 321 ? -15.151 -1.449 16.828 1.00 95.44 321 SER A CA 1
ATOM 2482 C C . SER A 1 321 ? -13.679 -1.731 16.498 1.00 95.44 321 SER A C 1
ATOM 2484 O O . SER A 1 321 ? -13.046 -1.004 15.726 1.00 95.44 321 SER A O 1
ATOM 2486 N N . GLY A 1 322 ? -13.116 -2.779 17.091 1.00 96.12 322 GLY A N 1
ATOM 2487 C CA . GLY A 1 322 ? -11.706 -3.093 17.019 1.00 96.12 322 GLY A CA 1
ATOM 2488 C C . GLY A 1 322 ? -11.292 -3.876 15.772 1.00 96.12 322 GLY A C 1
ATOM 2489 O O . GLY A 1 322 ? -12.085 -4.575 15.142 1.00 96.12 322 GLY A O 1
ATOM 2490 N N . ALA A 1 323 ? -10.025 -3.752 15.391 1.00 96.31 323 ALA A N 1
ATOM 2491 C CA . ALA A 1 323 ? -9.412 -4.511 14.308 1.00 96.31 323 ALA A CA 1
ATOM 2492 C C . ALA A 1 323 ? -9.271 -5.993 14.680 1.00 96.31 323 ALA A C 1
ATOM 2494 O O . ALA A 1 323 ? -8.993 -6.329 15.835 1.00 96.31 323 ALA A O 1
ATOM 2495 N N . VAL A 1 324 ? -9.390 -6.872 13.688 1.00 94.31 324 VAL A N 1
ATOM 2496 C CA . VAL A 1 324 ? -9.100 -8.301 13.840 1.00 94.31 324 VAL A CA 1
ATOM 2497 C C . VAL A 1 324 ? -7.607 -8.509 13.613 1.00 94.31 324 VAL A C 1
ATOM 2499 O O . VAL A 1 324 ? -7.110 -8.283 12.509 1.00 94.31 324 VAL A O 1
ATOM 2502 N N . VAL A 1 325 ? -6.893 -8.920 14.660 1.00 93.25 325 VAL A N 1
ATOM 2503 C CA . VAL A 1 325 ? -5.432 -9.067 14.662 1.00 93.25 325 VAL A CA 1
ATOM 2504 C C . VAL A 1 325 ? -5.080 -10.533 14.883 1.00 93.25 325 VAL A C 1
ATOM 2506 O O . VAL A 1 325 ? -4.920 -10.980 16.009 1.00 93.25 325 VAL A O 1
ATOM 2509 N N . GLU A 1 326 ? -4.922 -11.301 13.816 1.00 90.62 326 GLU A N 1
ATOM 2510 C CA . GLU A 1 326 ? -4.620 -12.732 13.906 1.00 90.62 326 GLU A CA 1
ATOM 2511 C C . GLU A 1 326 ? -3.434 -13.086 13.005 1.00 90.62 326 GLU A C 1
ATOM 2513 O O . GLU A 1 326 ? -3.333 -12.597 11.883 1.00 90.62 326 GLU A O 1
ATOM 2518 N N . ASP A 1 327 ? -2.490 -13.874 13.524 1.00 92.12 327 ASP A N 1
ATOM 2519 C CA . ASP A 1 327 ? -1.230 -14.230 12.850 1.00 92.12 327 ASP A CA 1
ATOM 2520 C C . ASP A 1 327 ? -0.459 -13.045 12.232 1.00 92.12 327 ASP A C 1
ATOM 2522 O O . ASP A 1 327 ? 0.165 -13.153 11.177 1.00 92.12 327 ASP A O 1
ATOM 2526 N N . VAL A 1 328 ? -0.498 -11.893 12.895 1.00 96.06 328 VAL A N 1
ATOM 2527 C CA . VAL A 1 328 ? 0.151 -10.660 12.452 1.00 96.06 328 VAL A CA 1
ATOM 2528 C C . VAL A 1 328 ? 1.584 -10.619 12.952 1.00 96.06 328 VAL A C 1
ATOM 2530 O O . VAL A 1 328 ? 1.841 -10.807 14.142 1.00 96.06 328 VAL A O 1
ATOM 2533 N N . ASP A 1 329 ? 2.516 -10.304 12.056 1.00 96.88 329 ASP A N 1
ATOM 2534 C CA . ASP A 1 329 ? 3.912 -10.092 12.431 1.00 96.88 329 ASP A CA 1
ATOM 2535 C C . ASP A 1 329 ? 4.152 -8.636 12.858 1.00 96.88 329 ASP A C 1
ATOM 2537 O O . ASP A 1 329 ? 4.218 -7.736 12.018 1.00 96.88 329 ASP A O 1
ATOM 2541 N N . PHE A 1 330 ? 4.314 -8.414 14.164 1.00 97.31 330 PHE A N 1
ATOM 2542 C CA . PHE A 1 330 ? 4.641 -7.118 14.770 1.00 97.31 330 PHE A CA 1
ATOM 2543 C C . PHE A 1 330 ? 6.147 -6.913 15.015 1.00 97.31 330 PHE A C 1
ATOM 2545 O O . PHE A 1 330 ? 6.539 -5.948 15.680 1.00 97.31 330 PHE A O 1
ATOM 2552 N N . THR A 1 331 ? 7.013 -7.785 14.490 1.00 97.00 331 THR A N 1
ATOM 2553 C CA . THR A 1 331 ? 8.454 -7.744 14.767 1.00 97.00 331 THR A CA 1
ATOM 2554 C C . THR A 1 331 ? 9.042 -6.363 14.462 1.00 97.00 331 THR A C 1
ATOM 2556 O O . THR A 1 331 ? 8.940 -5.844 13.349 1.00 97.00 331 THR A O 1
ATOM 2559 N N . ASN A 1 332 ? 9.696 -5.757 15.455 1.00 96.44 332 ASN A N 1
ATOM 2560 C CA . ASN A 1 332 ? 10.317 -4.428 15.366 1.00 96.44 332 ASN A CA 1
ATOM 2561 C C . ASN A 1 332 ? 9.363 -3.274 14.998 1.00 96.44 332 ASN A C 1
ATOM 2563 O O . ASN A 1 332 ? 9.824 -2.243 14.500 1.00 96.44 332 ASN A O 1
ATOM 2567 N N . VAL A 1 333 ? 8.054 -3.406 15.236 1.00 97.38 333 VAL A N 1
ATOM 2568 C CA . VAL A 1 333 ? 7.121 -2.278 15.104 1.00 97.38 333 VAL A CA 1
ATOM 2569 C C . VAL A 1 333 ? 7.564 -1.112 15.990 1.00 97.38 333 VAL A C 1
ATOM 2571 O O . VAL A 1 333 ? 7.970 -1.276 17.141 1.00 97.38 333 VAL A O 1
ATOM 2574 N N . ARG A 1 334 ? 7.513 0.093 15.427 1.00 95.75 334 ARG A N 1
ATOM 2575 C CA . ARG A 1 334 ? 8.014 1.323 16.036 1.00 95.75 334 ARG A CA 1
ATOM 2576 C C . ARG A 1 334 ? 6.863 2.143 16.600 1.00 95.75 334 ARG A C 1
ATOM 2578 O O . ARG A 1 334 ? 5.790 2.212 16.004 1.00 95.75 334 ARG A O 1
ATOM 2585 N N . ARG A 1 335 ? 7.136 2.819 17.722 1.00 95.44 335 ARG A N 1
ATOM 2586 C CA . ARG A 1 335 ? 6.245 3.812 18.350 1.00 95.44 335 ARG A CA 1
ATOM 2587 C C . ARG A 1 335 ? 4.820 3.296 18.620 1.00 95.44 335 ARG A C 1
ATOM 2589 O O . ARG A 1 335 ? 3.854 4.041 18.476 1.00 95.44 335 ARG A O 1
ATOM 2596 N N . MET A 1 336 ? 4.718 2.033 19.034 1.00 96.06 336 MET A N 1
ATOM 2597 C CA . MET A 1 336 ? 3.478 1.436 19.531 1.00 96.06 336 MET A CA 1
ATOM 2598 C C . MET A 1 336 ? 3.138 2.024 20.907 1.00 96.06 336 MET A C 1
ATOM 2600 O O . MET A 1 336 ? 3.984 2.014 21.802 1.00 96.06 336 MET A O 1
ATOM 2604 N N . SER A 1 337 ? 1.930 2.561 21.067 1.00 96.06 337 SER A N 1
ATOM 2605 C CA . SER A 1 337 ? 1.435 3.044 22.358 1.00 96.06 337 SER A CA 1
ATOM 2606 C C . SER A 1 337 ? 1.048 1.883 23.277 1.00 96.06 337 SER A C 1
ATOM 2608 O O . SER A 1 337 ? 0.830 0.757 22.826 1.00 96.06 337 SER A O 1
ATOM 2610 N N . GLU A 1 338 ? 0.922 2.165 24.574 1.00 95.38 338 GLU A N 1
ATOM 2611 C CA . GLU A 1 338 ? 0.518 1.154 25.555 1.00 95.38 338 GLU A CA 1
ATOM 2612 C C . GLU A 1 338 ? -0.906 0.637 25.306 1.00 95.38 338 GLU A C 1
ATOM 2614 O O . GLU A 1 338 ? -1.151 -0.561 25.405 1.00 95.38 338 GLU A O 1
ATOM 2619 N N . GLU A 1 339 ? -1.822 1.507 24.879 1.00 95.50 339 GLU A N 1
ATOM 2620 C CA . GLU A 1 339 ? -3.188 1.131 24.491 1.00 95.50 339 GLU A CA 1
ATOM 2621 C C . GLU A 1 339 ? -3.200 0.201 23.271 1.00 95.50 339 GLU A C 1
ATOM 2623 O O . GLU A 1 339 ? -3.877 -0.827 23.269 1.00 95.50 339 GLU A O 1
ATOM 2628 N N . GLN A 1 340 ? -2.406 0.519 22.240 1.00 96.00 340 GLN A N 1
ATOM 2629 C CA . GLN A 1 340 ? -2.261 -0.338 21.062 1.00 96.00 340 GLN A CA 1
ATOM 2630 C C . GLN A 1 340 ? -1.676 -1.697 21.452 1.00 96.00 340 GLN A C 1
ATOM 2632 O O . GLN A 1 340 ? -2.165 -2.731 20.991 1.00 96.00 340 GLN A O 1
ATOM 2637 N N . ARG A 1 341 ? -0.638 -1.699 22.303 1.00 96.00 341 ARG A N 1
ATOM 2638 C CA . ARG A 1 341 ? 0.009 -2.916 22.807 1.00 96.00 341 ARG A CA 1
ATOM 2639 C C . ARG A 1 341 ? -0.981 -3.774 23.578 1.00 96.00 341 ARG A C 1
ATOM 2641 O O . ARG A 1 341 ? -1.088 -4.962 23.285 1.00 96.00 341 ARG A O 1
ATOM 2648 N N . TYR A 1 342 ? -1.725 -3.178 24.509 1.00 95.62 342 TYR A N 1
ATOM 2649 C CA . TYR A 1 342 ? -2.732 -3.875 25.300 1.00 95.62 342 TYR A CA 1
ATOM 2650 C C . TYR A 1 342 ? -3.804 -4.495 24.409 1.00 95.62 342 TYR A C 1
ATOM 2652 O O . TYR A 1 342 ? -4.026 -5.700 24.497 1.00 95.62 342 TYR A O 1
ATOM 2660 N N . TYR A 1 343 ? -4.413 -3.709 23.514 1.00 95.62 343 TYR A N 1
ATOM 2661 C CA . TYR A 1 343 ? -5.460 -4.198 22.618 1.00 95.62 343 TYR A CA 1
ATOM 2662 C C . TYR A 1 343 ? -4.961 -5.352 21.742 1.00 95.62 343 TYR A C 1
ATOM 2664 O O . TYR A 1 343 ? -5.590 -6.410 21.699 1.00 95.62 343 TYR A O 1
ATOM 2672 N N . CYS A 1 344 ? -3.801 -5.187 21.094 1.00 94.88 344 CYS A N 1
ATOM 2673 C CA . CYS A 1 344 ? -3.228 -6.236 20.255 1.00 94.88 344 CYS A CA 1
ATOM 2674 C C . CYS A 1 344 ? -2.941 -7.487 21.087 1.00 94.88 344 CYS A C 1
ATOM 2676 O O . CYS A 1 344 ? -3.381 -8.565 20.719 1.00 94.88 344 CYS A O 1
ATOM 2678 N N . CYS A 1 345 ? -2.285 -7.368 22.242 1.00 94.44 345 CYS A N 1
ATOM 2679 C CA . CYS A 1 345 ? -2.016 -8.510 23.113 1.00 94.44 345 CYS A CA 1
ATOM 2680 C C . CYS A 1 345 ? -3.292 -9.209 23.599 1.00 94.44 345 CYS A C 1
ATOM 2682 O O . CYS A 1 345 ? -3.321 -10.438 23.640 1.00 94.44 345 CYS A O 1
ATOM 2684 N N . ALA A 1 346 ? -4.331 -8.452 23.960 1.00 93.31 346 ALA A N 1
ATOM 2685 C CA . ALA A 1 346 ? -5.579 -8.992 24.483 1.00 93.31 346 ALA A CA 1
ATOM 2686 C C . ALA A 1 346 ? -6.352 -9.805 23.440 1.00 93.31 346 ALA A C 1
ATOM 2688 O O . ALA A 1 346 ? -6.938 -10.830 23.785 1.00 93.31 346 ALA A O 1
ATOM 2689 N N . TRP A 1 347 ? -6.318 -9.366 22.180 1.00 92.50 347 TRP A N 1
ATOM 2690 C CA . TRP A 1 347 ? -7.191 -9.876 21.124 1.00 92.50 347 TRP A CA 1
ATOM 2691 C C . TRP A 1 347 ? -6.478 -10.599 19.981 1.00 92.50 347 TRP A C 1
ATOM 2693 O O . TRP A 1 347 ? -7.143 -11.014 19.035 1.00 92.50 347 TRP A O 1
ATOM 2703 N N . CYS A 1 348 ? -5.154 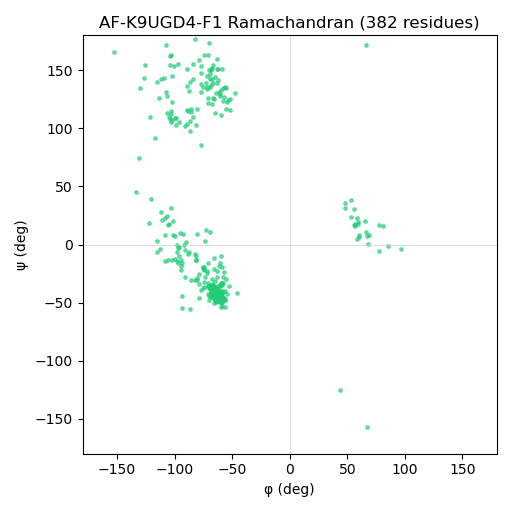-10.769 20.049 1.00 89.38 348 CYS A N 1
ATOM 2704 C CA . CYS A 1 348 ? -4.405 -11.489 19.023 1.00 89.38 348 CYS A CA 1
ATOM 2705 C C . CYS A 1 348 ? -4.121 -12.958 19.343 1.00 89.38 348 CYS A C 1
ATOM 2707 O O . CYS A 1 348 ? -4.044 -13.375 20.501 1.00 89.38 348 CYS A O 1
ATOM 2709 N N . GLY A 1 349 ? -3.924 -13.737 18.276 1.00 83.88 349 GLY A N 1
ATOM 2710 C CA . GLY A 1 349 ? -3.484 -15.129 18.355 1.00 83.88 349 GLY A CA 1
ATOM 2711 C C . GLY A 1 349 ? -2.091 -15.291 18.978 1.00 83.88 349 GLY A C 1
ATOM 2712 O O . GLY A 1 349 ? -1.274 -14.367 19.004 1.00 83.88 349 GLY A O 1
ATOM 2713 N N . GLU A 1 350 ? -1.795 -16.500 19.460 1.00 84.38 350 GLU A N 1
ATOM 2714 C CA . GLU A 1 350 ? -0.554 -16.817 20.187 1.00 84.38 350 GLU A CA 1
ATOM 2715 C C . GLU A 1 350 ? 0.718 -16.559 19.359 1.00 84.38 350 GLU A C 1
ATOM 2717 O O . GLU A 1 350 ? 1.742 -16.139 19.901 1.00 84.38 350 GLU A O 1
ATOM 2722 N N . ALA A 1 351 ? 0.657 -16.751 18.037 1.00 87.75 351 ALA A N 1
ATOM 2723 C CA . ALA A 1 351 ? 1.764 -16.439 17.135 1.00 87.75 351 ALA A CA 1
ATOM 2724 C C . ALA A 1 351 ? 2.095 -14.935 17.140 1.00 87.75 351 ALA A C 1
ATOM 2726 O O . ALA A 1 351 ? 3.252 -14.557 17.344 1.00 87.75 351 ALA A O 1
ATOM 2727 N N . SER A 1 352 ? 1.077 -14.079 17.008 1.00 92.00 352 SER A N 1
ATOM 2728 C CA . SER A 1 352 ? 1.221 -12.619 17.029 1.00 92.00 352 SER A CA 1
ATOM 2729 C C . SER A 1 352 ? 1.798 -12.124 18.357 1.00 92.00 352 SER A C 1
ATOM 2731 O O . SER A 1 352 ? 2.709 -11.294 18.354 1.00 92.00 352 SER A O 1
ATOM 2733 N N . ARG A 1 353 ? 1.350 -12.683 19.497 1.00 93.12 353 ARG A N 1
ATOM 2734 C CA . ARG A 1 353 ? 1.806 -12.292 20.851 1.00 93.12 353 ARG A CA 1
ATOM 2735 C C . ARG A 1 353 ? 3.323 -12.378 21.034 1.00 93.12 353 ARG A C 1
ATOM 2737 O O . ARG A 1 353 ? 3.884 -11.602 21.807 1.00 93.12 353 ARG A O 1
ATOM 2744 N N . ARG A 1 354 ? 3.995 -13.291 20.325 1.00 92.75 354 ARG A N 1
ATOM 2745 C CA . ARG A 1 354 ? 5.458 -13.476 20.390 1.00 92.75 354 ARG A CA 1
ATOM 2746 C C . ARG A 1 354 ? 6.242 -12.382 19.668 1.00 92.75 354 ARG A C 1
ATOM 2748 O O . ARG A 1 354 ? 7.416 -12.193 19.964 1.00 92.75 354 ARG A O 1
ATOM 2755 N N . THR A 1 355 ? 5.607 -11.680 18.732 1.00 95.81 355 THR A N 1
ATOM 2756 C CA . THR A 1 355 ? 6.253 -10.663 17.887 1.00 95.81 355 THR A CA 1
ATOM 2757 C C . THR A 1 355 ? 6.004 -9.231 18.367 1.00 95.81 355 THR A C 1
ATOM 2759 O O . THR A 1 355 ? 6.689 -8.314 17.919 1.00 95.81 355 THR A O 1
ATOM 2762 N N . ILE A 1 356 ? 5.055 -9.025 19.292 1.00 95.94 356 ILE A N 1
ATOM 2763 C CA . ILE A 1 356 ? 4.681 -7.696 19.794 1.00 95.94 356 ILE A CA 1
ATOM 2764 C C . ILE A 1 356 ? 5.845 -7.056 20.579 1.00 95.94 356 ILE A C 1
ATOM 2766 O O . ILE A 1 356 ? 6.320 -7.635 21.564 1.00 95.94 356 ILE A O 1
ATOM 2770 N N . PRO A 1 357 ? 6.284 -5.835 20.209 1.00 93.56 357 PRO A N 1
ATOM 2771 C CA . PRO A 1 357 ? 7.296 -5.093 20.954 1.00 93.56 357 PRO A CA 1
ATOM 2772 C C . PRO A 1 357 ? 6.884 -4.857 22.413 1.00 93.56 357 PRO A C 1
ATOM 2774 O O . PRO A 1 357 ? 5.753 -4.479 22.709 1.00 93.56 357 PRO A O 1
ATOM 2777 N N . GLY A 1 358 ? 7.811 -5.088 23.345 1.00 90.31 358 GLY A N 1
ATOM 2778 C CA . GLY A 1 358 ? 7.535 -5.008 24.786 1.00 90.31 358 GLY A CA 1
ATOM 2779 C C . GLY A 1 358 ? 6.793 -6.223 25.361 1.00 90.31 358 GLY A C 1
ATOM 2780 O O . GLY A 1 358 ? 6.646 -6.316 26.579 1.00 90.31 358 GLY A O 1
ATOM 2781 N N . GLY A 1 359 ? 6.370 -7.169 24.515 1.00 92.62 359 GLY A N 1
ATOM 2782 C CA . GLY A 1 359 ? 5.716 -8.416 24.904 1.00 92.62 359 GLY A CA 1
ATOM 2783 C C . GLY A 1 359 ? 4.333 -8.240 25.539 1.00 92.62 359 GLY A C 1
ATOM 2784 O O . GLY A 1 359 ? 3.900 -7.139 25.878 1.00 92.62 359 GLY A O 1
ATOM 2785 N N . CYS A 1 360 ? 3.654 -9.371 25.741 1.00 93.19 360 CYS A N 1
ATOM 2786 C CA . CYS A 1 360 ? 2.292 -9.438 26.288 1.00 93.19 360 CYS A CA 1
ATOM 2787 C C . CYS A 1 360 ? 2.230 -9.952 27.735 1.00 93.19 360 CYS A C 1
ATOM 2789 O O . CYS A 1 360 ? 1.227 -10.531 28.160 1.00 93.19 360 CYS A O 1
ATOM 2791 N N . LYS A 1 361 ? 3.320 -9.810 28.499 1.00 90.69 361 LYS A N 1
ATOM 2792 C CA . LYS A 1 361 ? 3.379 -10.298 29.883 1.00 90.69 361 LYS A CA 1
ATOM 2793 C C . LYS A 1 361 ? 2.402 -9.502 30.756 1.00 90.69 361 LYS A C 1
ATOM 2795 O O . LYS A 1 361 ? 2.484 -8.282 30.801 1.00 90.69 361 LYS A O 1
ATOM 2800 N N . GLY A 1 362 ? 1.509 -10.201 31.459 1.00 88.31 362 GLY A N 1
ATOM 2801 C CA . GLY A 1 362 ? 0.498 -9.589 32.332 1.00 88.31 362 GLY A CA 1
ATOM 2802 C C . GLY A 1 362 ? -0.793 -9.157 31.627 1.00 88.31 362 GLY A C 1
ATOM 2803 O O . GLY A 1 362 ? -1.712 -8.707 32.300 1.00 88.31 362 GLY A O 1
ATOM 2804 N N . ILE A 1 363 ? -0.896 -9.330 30.305 1.00 92.00 363 ILE A N 1
ATOM 2805 C CA . ILE A 1 363 ? -2.115 -9.029 29.543 1.00 92.00 363 ILE A CA 1
ATOM 2806 C C . ILE A 1 363 ? -2.835 -10.354 29.240 1.00 92.00 363 ILE A C 1
ATOM 2808 O O . ILE A 1 363 ? -2.215 -11.244 28.643 1.00 92.00 363 ILE A O 1
ATOM 2812 N N . PRO A 1 364 ? -4.109 -10.535 29.637 1.00 89.06 364 PRO A N 1
ATOM 2813 C CA . PRO A 1 364 ? -4.841 -11.777 29.386 1.00 89.06 364 PRO A CA 1
ATOM 2814 C C . PRO A 1 364 ? -5.017 -12.021 27.883 1.00 89.06 364 PRO A C 1
ATOM 2816 O O . PRO A 1 364 ? -5.060 -11.076 27.104 1.00 89.06 364 PRO A O 1
ATOM 2819 N N . ASN A 1 365 ? -5.096 -13.282 27.455 1.00 89.56 365 ASN A N 1
ATOM 2820 C CA . ASN A 1 365 ? -5.517 -13.613 26.092 1.00 89.56 365 ASN A CA 1
ATOM 2821 C C . ASN A 1 365 ? -7.037 -13.811 26.087 1.00 89.56 365 ASN A C 1
ATOM 2823 O O . ASN A 1 365 ? -7.517 -14.851 26.530 1.00 89.56 365 ASN A O 1
ATOM 2827 N N . ARG A 1 366 ? -7.781 -12.805 25.618 1.00 87.50 366 ARG A N 1
ATOM 2828 C CA . ARG A 1 366 ? -9.250 -12.822 25.577 1.00 87.50 366 ARG A CA 1
ATOM 2829 C C . ARG A 1 366 ? -9.801 -13.581 24.365 1.00 87.50 366 ARG A C 1
ATOM 2831 O O . ARG A 1 366 ? -10.976 -13.929 24.355 1.00 87.50 366 ARG A O 1
ATOM 2838 N N . LEU A 1 367 ? -8.965 -13.886 23.367 1.00 78.75 367 LEU A N 1
ATOM 2839 C CA . LEU A 1 367 ? -9.370 -14.681 22.203 1.00 78.75 367 LEU A CA 1
ATOM 2840 C C . LEU A 1 367 ? -9.605 -16.155 22.575 1.00 78.75 367 LEU A C 1
ATOM 2842 O O . LEU A 1 367 ? -10.528 -16.775 22.065 1.00 78.75 367 LEU A O 1
ATOM 2846 N N . LEU A 1 368 ? -8.805 -16.696 23.502 1.00 67.12 368 LEU A N 1
ATOM 2847 C CA . LEU A 1 368 ? -8.923 -18.082 23.984 1.00 67.12 368 LEU A CA 1
ATOM 2848 C C . LEU A 1 368 ? -10.097 -18.300 24.948 1.00 67.12 368 LEU A C 1
ATOM 2850 O O . LEU A 1 368 ? -10.516 -19.434 25.141 1.00 67.12 368 LEU A O 1
ATOM 2854 N N . SER A 1 369 ? -10.612 -17.236 25.572 1.00 59.38 369 SER A N 1
ATOM 2855 C CA . SER A 1 369 ? -11.792 -17.311 26.444 1.00 59.38 369 SER A CA 1
ATOM 2856 C C . SER A 1 369 ? -13.117 -17.292 25.682 1.00 59.38 369 SER A C 1
ATOM 2858 O O . SER A 1 369 ? -14.168 -17.470 26.291 1.00 59.38 369 SER A O 1
ATOM 2860 N N . ILE A 1 370 ? -13.085 -17.048 24.369 1.00 60.06 370 ILE A N 1
ATOM 2861 C CA . ILE A 1 370 ? -14.260 -17.161 23.509 1.00 60.06 370 ILE A CA 1
ATOM 2862 C C . ILE A 1 370 ? -14.338 -18.626 23.070 1.00 60.06 370 ILE A C 1
ATOM 2864 O O . ILE A 1 370 ? -13.637 -19.045 22.153 1.00 60.06 370 ILE A O 1
ATOM 2868 N N . ASP A 1 371 ? -15.160 -19.419 23.759 1.00 42.38 371 ASP A N 1
ATOM 2869 C CA . ASP A 1 371 ? -15.466 -20.794 23.358 1.00 42.38 371 ASP A CA 1
ATOM 2870 C C . ASP A 1 371 ? -16.113 -20.799 21.960 1.00 42.38 371 ASP A C 1
ATOM 2872 O O . ASP A 1 371 ? -17.252 -20.373 21.767 1.00 42.38 371 ASP A O 1
ATOM 2876 N N . TYR A 1 372 ? -15.388 -21.327 20.971 1.00 46.16 372 TYR A N 1
ATOM 2877 C CA . TYR A 1 372 ? -15.840 -21.527 19.585 1.00 46.16 372 TYR A CA 1
ATOM 2878 C C . TYR A 1 372 ? -16.849 -22.685 19.423 1.00 46.16 372 TYR A C 1
ATOM 2880 O O . TYR A 1 372 ? -17.149 -23.102 18.304 1.00 46.16 372 TYR A O 1
ATOM 2888 N N . SER A 1 373 ? -17.412 -23.213 20.513 1.00 35.06 373 SER A N 1
ATOM 2889 C CA . SER A 1 373 ? -18.366 -24.333 20.473 1.00 35.06 373 SER A CA 1
ATOM 2890 C C . SER A 1 373 ? -19.694 -23.998 19.779 1.00 35.06 373 SER A C 1
ATOM 2892 O O . SER A 1 373 ? -20.454 -24.907 19.462 1.00 35.06 373 SER A O 1
ATOM 2894 N N . SER A 1 374 ? -19.962 -22.720 19.493 1.00 38.84 374 SER A N 1
ATOM 2895 C CA . SER A 1 374 ? -21.195 -22.250 18.842 1.00 38.84 374 SER A CA 1
ATOM 2896 C C . SER A 1 374 ? -21.023 -21.780 17.390 1.00 38.84 374 SER A C 1
ATOM 2898 O O . SER A 1 374 ? -22.017 -21.653 16.682 1.00 38.84 374 SER A O 1
ATOM 2900 N N . SER A 1 375 ? -19.796 -21.549 16.909 1.00 39.31 375 SER A N 1
ATOM 2901 C CA . SER A 1 375 ? -19.541 -21.014 15.557 1.00 39.31 375 SER A CA 1
ATOM 2902 C C . SER A 1 375 ? -19.016 -22.048 14.557 1.00 39.31 375 SER A C 1
ATOM 2904 O O . SER A 1 375 ? -19.075 -21.805 13.354 1.00 39.31 375 SER A O 1
ATOM 2906 N N . ALA A 1 376 ? -18.577 -23.224 15.020 1.00 34.31 376 ALA A N 1
ATOM 2907 C CA . ALA A 1 376 ? -18.203 -24.338 14.143 1.00 34.31 376 ALA A CA 1
ATOM 2908 C C . ALA A 1 376 ? -19.415 -25.006 13.459 1.00 34.31 376 ALA A C 1
ATOM 2910 O O . ALA A 1 376 ? -19.267 -25.553 12.374 1.00 34.31 376 ALA A O 1
ATOM 2911 N N . GLN A 1 377 ? -20.620 -24.913 14.037 1.00 33.22 377 GLN A N 1
ATOM 2912 C CA . GLN A 1 377 ? -21.844 -25.446 13.414 1.00 33.22 377 GLN A CA 1
ATOM 2913 C C . GLN A 1 377 ? -22.363 -24.589 12.249 1.00 33.22 377 GLN A C 1
ATOM 2915 O O . GLN A 1 377 ? -23.097 -25.092 11.413 1.00 33.22 377 GLN A O 1
ATOM 2920 N N . ALA A 1 378 ? -21.957 -23.320 12.143 1.00 34.81 378 ALA A N 1
ATOM 2921 C CA . ALA A 1 378 ? -22.411 -22.437 11.065 1.00 34.81 378 ALA A CA 1
ATOM 2922 C C . ALA A 1 378 ? -21.547 -22.515 9.789 1.00 34.81 378 ALA A C 1
ATOM 2924 O O . ALA A 1 378 ? -21.882 -21.879 8.795 1.00 34.81 378 ALA A O 1
ATOM 2925 N N . PHE A 1 379 ? -20.428 -23.249 9.811 1.00 37.28 379 PHE A N 1
ATOM 2926 C CA . PHE A 1 379 ? -19.524 -23.379 8.659 1.00 37.28 379 PHE A CA 1
ATOM 2927 C C . PHE A 1 379 ? -19.757 -24.650 7.824 1.00 37.28 379 PHE A C 1
ATOM 2929 O O . PHE A 1 379 ? -19.293 -24.690 6.687 1.00 37.28 379 PHE A O 1
ATOM 2936 N N . ASP A 1 380 ? -20.481 -25.643 8.355 1.00 35.09 380 ASP A N 1
ATOM 2937 C CA . ASP A 1 380 ? -20.763 -26.914 7.664 1.00 35.09 380 ASP A CA 1
ATOM 2938 C C . ASP A 1 380 ? -22.109 -26.929 6.908 1.00 35.09 380 ASP A C 1
ATOM 2940 O O . ASP A 1 380 ? -22.268 -27.726 5.987 1.00 35.09 380 ASP A O 1
ATOM 2944 N N . ASP A 1 381 ? -23.052 -26.029 7.216 1.00 36.41 381 ASP A N 1
ATOM 2945 C CA . ASP A 1 381 ? -24.399 -26.052 6.610 1.00 36.41 381 ASP A CA 1
ATOM 2946 C C . ASP A 1 381 ? -24.526 -25.267 5.285 1.00 36.41 381 ASP A C 1
ATOM 2948 O O . ASP A 1 381 ? -25.541 -25.382 4.605 1.00 36.41 381 ASP A O 1
ATOM 2952 N N . ASP A 1 382 ? -23.504 -24.505 4.875 1.00 37.31 382 ASP A N 1
ATOM 2953 C CA . ASP A 1 382 ? -23.534 -23.684 3.643 1.00 37.31 382 ASP A CA 1
ATOM 2954 C C . ASP A 1 382 ? -22.812 -24.348 2.442 1.00 37.31 382 ASP A C 1
ATOM 2956 O O . ASP A 1 382 ? -22.647 -23.737 1.384 1.00 37.31 382 ASP A O 1
ATOM 2960 N N . TYR A 1 383 ? -22.382 -25.612 2.589 1.00 36.62 383 TYR A N 1
ATOM 2961 C CA . TYR A 1 383 ? -21.745 -26.420 1.533 1.00 36.62 383 TYR A CA 1
ATOM 2962 C C . TYR A 1 383 ? -22.323 -27.847 1.422 1.00 36.62 383 TYR A C 1
ATOM 2964 O O . TYR A 1 383 ? -21.573 -28.815 1.258 1.00 36.62 383 TYR A O 1
ATOM 2972 N N . MET A 1 384 ? -23.654 -27.973 1.455 1.00 32.44 384 MET A N 1
ATOM 2973 C CA . MET A 1 384 ? -24.394 -29.157 0.983 1.00 32.44 384 MET A CA 1
ATOM 2974 C C . MET A 1 384 ? -25.532 -28.761 0.047 1.00 32.44 384 MET A C 1
ATOM 2976 O O . MET A 1 384 ? -26.358 -27.911 0.445 1.00 32.44 384 MET A O 1
#

Secondary structure (DSSP, 8-state):
-HHHHHHHHHHHHHHHHTT-HHHHHHHHHHHHHHHHHHHHHHHGGGS-TTS-HHHHHHHHHHHHHHHHHHHHHHHTTHHHHHHHHHHTS-HHHHHHHHHHHHHHHHHHHHHHHHHHHHHHHHHHHHHHHHHHHHHHHHHHHHHHHHHHHHHHHHHHHHB-TTS-B---HHHHHHHHHHHHHHHHHS-HHHHHHHHHHHHHTTSSS-B-B-TTT-PBPBPTTSSB---TTT-B-SS--TTTTTT-B-TT-B-TT-B-TT-B-TT-B-TT-B-TT-B-TT-B-TT-B-TT-B-TT-BS--S-TTT--BPPSSS---TTT-TT-B-B--S-B-TT-BS--HHHHHHHHHHS-HHHHTTSTT--TT---SSTTS-GGGTGGGSSTT--

Foldseek 3Di:
DVVQLVVLVVQLVVCVVVVPPVSNVVSVVSNVVVVVVVVCVVCVVVPDPPDDPVVVVVVVVVVVVVVVVVVVCVVVCVVVVVVVVVVPDPVVVVVVVVVVVVVVVVVVVVVVVVVVVVVVVVVVVVVVVVVVVVVVVVVVVVLVVLLVVLVVVLQVLQADPVSFGDHDPVSLVVNQVSLLVSLVVDDLQSNLVNQQVCQVLQLAFFFDADPPRRGFDADPVRHTHGDRFPGDHSHHQECSQALAENDLYENAQGECACHENHNYEPANYECHLYECWLYEQHNYEPHLYECANHHFWAADLVQADDADPPDTADRHHGHNRGYQAENYAQANYPNQDPSNLLNCLQRYDPNNQVRRPVGNPPRHNPNVVPPCPPVVVVVPPVPD